Protein AF-0000000067716512 (afdb_homodimer)

Organism: Borreliella burgdorferi (strain ATCC 35210 / DSM 4680 / CIP 102532 / B31) (NCBI:txid224326)

Sequence (502 aa):
MDNKKPKIITIASIKGGVGKSMLSIIFSYILSEMNNKVLIVDLDPQNSLTSYFLQYIRNIELNNVYYLLKRDQNIAFNEYINSINNNMYIIPAHPILCKFEKGDIPYKELMLEHIFDKNLHYYNFDYVVIDTPPSLSSLLFNALNITHKVIIPIQAERWSVESLPILMNEIKEVEIIRKKNIDVLIIENQFIKNRNTYKDIESILQSEYKDLIKGRVHFYNSIKVFINELKEPNNKEIYYQEIKKILNNMFMDNKKPKIITIASIKGGVGKSMLSIIFSYILSEMNNKVLIVDLDPQNSLTSYFLQYIRNIELNNVYYLLKRDQNIAFNEYINSINNNMYIIPAHPILCKFEKGDIPYKELMLEHIFDKNLHYYNFDYVVIDTPPSLSSLLFNALNITHKVIIPIQAERWSVESLPILMNEIKEVEIIRKKNIDVLIIENQFIKNRNTYKDIESILQSEYKDLIKGRVHFYNSIKVFINELKEPNNKEIYYQEIKKILNNMF

pLDDT: mean 92.76, std 9.17, range [39.66, 98.88]

Solvent-accessible surface area (backbone atoms only — not comparable to full-atom values): 26875 Å² total; per-residue (Å²): 126,85,74,68,75,48,50,28,37,30,30,46,36,55,50,71,91,37,45,50,51,61,49,50,52,51,51,49,52,53,45,29,73,72,73,29,34,33,36,36,36,32,54,17,40,76,25,62,54,31,60,53,50,42,92,45,56,64,62,50,94,68,28,18,44,49,49,61,60,61,60,79,52,93,67,57,74,71,66,34,53,27,60,72,54,98,32,36,30,35,31,30,30,34,56,70,34,37,54,60,67,63,55,90,53,89,66,58,39,44,38,54,47,55,53,44,71,75,49,48,78,78,68,66,37,49,33,33,41,35,33,42,38,50,46,64,43,54,57,37,42,23,49,61,73,61,32,44,31,37,39,31,48,30,37,69,42,71,67,42,60,66,31,45,60,58,52,53,51,52,52,50,50,48,26,64,76,67,69,49,75,64,48,66,37,30,33,40,24,62,43,67,94,77,52,72,83,28,52,64,46,40,49,53,48,47,71,76,39,46,91,37,49,67,43,63,34,61,59,54,70,66,57,58,49,28,57,74,65,54,45,80,80,58,79,84,40,66,67,44,48,42,50,50,53,39,55,63,70,74,109,125,86,74,66,75,49,50,29,36,31,31,45,38,55,51,70,91,39,46,50,50,60,48,51,52,52,52,49,50,52,45,30,73,70,73,31,34,33,36,35,36,32,53,18,41,74,23,62,56,30,61,54,49,42,93,45,56,64,62,50,92,68,28,18,43,48,51,64,58,62,65,77,52,89,68,58,74,70,64,34,54,29,60,72,53,98,32,37,30,34,31,30,30,34,56,70,34,37,54,61,67,64,55,92,51,87,64,58,40,45,38,54,47,55,53,44,73,74,49,48,78,78,68,64,34,49,32,33,42,34,34,42,38,50,45,64,44,55,57,36,42,23,48,62,72,60,30,46,31,38,39,31,47,30,37,70,40,72,66,42,59,66,31,44,61,58,53,54,51,53,52,51,49,50,25,63,76,67,70,49,74,65,50,67,36,30,32,39,25,64,43,66,89,84,50,69,84,28,51,63,47,40,48,52,50,47,72,74,38,46,89,35,49,68,44,63,34,61,59,54,71,67,58,57,48,28,58,74,66,55,45,79,81,59,78,85,40,67,66,45,50,41,51,49,51,38,55,63,69,72,108

Structure (mmCIF, N/CA/C/O backbone):
data_AF-0000000067716512-model_v1
#
loop_
_entity.id
_entity.type
_entity.pdbx_description
1 polymer 'PF-32 protein'
#
loop_
_atom_site.group_PDB
_atom_site.id
_atom_site.type_symbol
_atom_site.label_atom_id
_atom_site.label_alt_id
_atom_site.label_comp_id
_atom_site.label_asym_id
_atom_site.label_entity_id
_atom_site.label_seq_id
_atom_site.pdbx_PDB_ins_code
_atom_site.Cartn_x
_atom_site.Cartn_y
_atom_site.Cartn_z
_atom_site.occupancy
_atom_site.B_iso_or_equiv
_atom_site.auth_seq_id
_atom_site.auth_comp_id
_atom_site.auth_asym_id
_atom_site.auth_atom_id
_atom_site.pdbx_PDB_model_num
ATOM 1 N N . MET A 1 1 ? 5.156 -42.156 -6.965 1 39.66 1 MET A N 1
ATOM 2 C CA . MET A 1 1 ? 5.383 -41.156 -8 1 39.66 1 MET A CA 1
ATOM 3 C C . MET A 1 1 ? 6.137 -39.969 -7.445 1 39.66 1 MET A C 1
ATOM 5 O O . MET A 1 1 ? 5.793 -39.438 -6.379 1 39.66 1 MET A O 1
ATOM 9 N N . ASP A 1 2 ? 7.336 -39.688 -7.582 1 47.72 2 ASP A N 1
ATOM 10 C CA . ASP A 1 2 ? 8.227 -38.688 -7.008 1 47.72 2 ASP A CA 1
ATOM 11 C C . ASP A 1 2 ? 7.586 -37.312 -7.023 1 47.72 2 ASP A C 1
ATOM 13 O O . ASP A 1 2 ? 7.383 -36.719 -8.086 1 47.72 2 ASP A O 1
ATOM 17 N N . ASN A 1 3 ? 6.613 -37.062 -6.152 1 58.12 3 ASN A N 1
ATOM 18 C CA . ASN A 1 3 ? 5.75 -35.906 -6.164 1 58.12 3 ASN A CA 1
ATOM 19 C C . ASN A 1 3 ? 6.559 -34.594 -6.297 1 58.12 3 ASN A C 1
ATOM 21 O O . ASN A 1 3 ? 7.367 -34.281 -5.43 1 58.12 3 ASN A O 1
ATOM 25 N N . LYS A 1 4 ? 6.805 -34.094 -7.652 1 71.56 4 LYS A N 1
ATOM 26 C CA . LYS A 1 4 ? 7.578 -32.906 -8.016 1 71.56 4 LYS A CA 1
ATOM 27 C C . LYS A 1 4 ? 7.09 -31.672 -7.262 1 71.56 4 LYS A C 1
ATOM 29 O O . LYS A 1 4 ? 5.887 -31.406 -7.215 1 71.56 4 LYS A O 1
ATOM 34 N N . LYS A 1 5 ? 7.961 -31.062 -6.395 1 89.69 5 LYS A N 1
ATOM 35 C CA . LYS A 1 5 ? 7.656 -29.812 -5.703 1 89.69 5 LYS A CA 1
ATOM 36 C C . LYS A 1 5 ? 7.727 -28.625 -6.664 1 89.69 5 LYS A C 1
ATOM 38 O O . LYS A 1 5 ? 8.68 -28.516 -7.438 1 89.69 5 LYS A O 1
ATOM 43 N N . PRO A 1 6 ? 6.734 -27.875 -6.668 1 96.44 6 PRO A N 1
ATOM 44 C CA . PRO A 1 6 ? 6.75 -26.734 -7.578 1 96.44 6 PRO A CA 1
ATOM 45 C C . PRO A 1 6 ? 7.867 -25.734 -7.262 1 96.44 6 PRO A C 1
ATOM 47 O O . PRO A 1 6 ? 8.312 -25.656 -6.113 1 96.44 6 PRO A O 1
ATOM 50 N N . LYS A 1 7 ? 8.406 -25.094 -8.258 1 96.81 7 LYS A N 1
ATOM 51 C CA . LYS A 1 7 ? 9.273 -23.938 -8.062 1 96.81 7 LYS A CA 1
ATOM 52 C C . LYS A 1 7 ? 8.469 -22.703 -7.664 1 96.81 7 LYS A C 1
ATOM 54 O O . LYS A 1 7 ? 7.547 -22.297 -8.375 1 96.81 7 LYS A O 1
ATOM 59 N N . ILE A 1 8 ? 8.812 -22.125 -6.559 1 98.31 8 ILE A N 1
ATOM 60 C CA . ILE A 1 8 ? 8.039 -21 -6.039 1 98.31 8 ILE A CA 1
ATOM 61 C C . ILE A 1 8 ? 8.797 -19.688 -6.281 1 98.31 8 ILE A C 1
ATOM 63 O O . ILE A 1 8 ? 9.945 -19.547 -5.859 1 98.31 8 ILE A O 1
ATOM 67 N N . ILE A 1 9 ? 8.148 -18.75 -6.969 1 98.5 9 ILE A N 1
ATOM 68 C CA . ILE A 1 9 ? 8.688 -17.438 -7.301 1 98.5 9 ILE A CA 1
ATOM 69 C C . ILE A 1 9 ? 7.848 -16.344 -6.633 1 98.5 9 ILE A C 1
ATOM 71 O O . ILE A 1 9 ? 6.625 -16.328 -6.781 1 98.5 9 ILE A O 1
ATOM 75 N N . THR A 1 10 ? 8.5 -15.5 -5.91 1 98.81 10 THR A N 1
ATOM 76 C CA . THR A 1 10 ? 7.816 -14.383 -5.277 1 98.81 10 THR A CA 1
ATOM 77 C C . THR A 1 10 ? 8.25 -13.062 -5.898 1 98.81 10 THR A C 1
ATOM 79 O O . THR A 1 10 ? 9.445 -12.828 -6.102 1 98.81 10 THR A O 1
ATOM 82 N N . ILE A 1 11 ? 7.262 -12.242 -6.285 1 98.75 11 ILE A N 1
ATOM 83 C CA . ILE A 1 11 ? 7.551 -10.875 -6.695 1 98.75 11 ILE A CA 1
ATOM 84 C C . ILE A 1 11 ? 7.359 -9.93 -5.508 1 98.75 11 ILE A C 1
ATOM 86 O O . ILE A 1 11 ? 6.258 -9.828 -4.961 1 98.75 11 ILE A O 1
ATOM 90 N N . ALA A 1 12 ? 8.414 -9.258 -5.141 1 98.31 12 ALA A N 1
ATOM 91 C CA . ALA A 1 12 ? 8.367 -8.461 -3.916 1 98.31 12 ALA A CA 1
ATOM 92 C C . ALA A 1 12 ? 9.016 -7.094 -4.125 1 98.31 12 ALA A C 1
ATOM 94 O O . ALA A 1 12 ? 9.977 -6.961 -4.883 1 98.31 12 ALA A O 1
ATOM 95 N N . SER A 1 13 ? 8.461 -6.102 -3.51 1 96.75 13 SER A N 1
ATOM 96 C CA . SER A 1 13 ? 9.008 -4.75 -3.453 1 96.75 13 SER A CA 1
ATOM 97 C C . SER A 1 13 ? 8.461 -3.986 -2.248 1 96.75 13 SER A C 1
ATOM 99 O O . SER A 1 13 ? 7.371 -4.285 -1.757 1 96.75 13 SER A O 1
ATOM 101 N N . ILE A 1 14 ? 9.234 -3.045 -1.793 1 94.38 14 ILE A N 1
ATOM 102 C CA . ILE A 1 14 ? 8.766 -2.193 -0.707 1 94.38 14 ILE A CA 1
ATOM 103 C C . ILE A 1 14 ? 8.055 -0.969 -1.283 1 94.38 14 ILE A C 1
ATOM 105 O O . ILE A 1 14 ? 7.219 -0.357 -0.616 1 94.38 14 ILE A O 1
ATOM 109 N N . LYS A 1 15 ? 8.367 -0.716 -2.457 1 94.06 15 LYS A N 1
ATOM 110 C CA . LYS A 1 15 ? 7.723 0.403 -3.135 1 94.06 15 LYS A CA 1
ATOM 111 C C . LYS A 1 15 ? 6.559 -0.075 -3.996 1 94.06 15 LYS A C 1
ATOM 113 O O . LYS A 1 15 ? 6.652 -1.108 -4.66 1 94.06 15 LYS A O 1
ATOM 118 N N . GLY A 1 16 ? 5.453 0.739 -3.965 1 93.31 16 GLY A N 1
ATOM 119 C CA . GLY A 1 16 ? 4.301 0.47 -4.812 1 93.31 16 GLY A CA 1
ATOM 120 C C . GLY A 1 16 ? 4.461 1.017 -6.219 1 93.31 16 GLY A C 1
ATOM 121 O O . GLY A 1 16 ? 5.293 1.893 -6.461 1 93.31 16 GLY A O 1
ATOM 122 N N . GLY A 1 17 ? 3.795 0.489 -7.145 1 92.88 17 GLY A N 1
ATOM 123 C CA . GLY A 1 17 ? 3.707 1.043 -8.484 1 92.88 17 GLY A CA 1
ATOM 124 C C . GLY A 1 17 ? 4.895 0.68 -9.359 1 92.88 17 GLY A C 1
ATOM 125 O O . GLY A 1 17 ? 5.035 1.195 -10.469 1 92.88 17 GLY A O 1
ATOM 126 N N . VAL A 1 18 ? 5.711 -0.28 -8.938 1 95.19 18 VAL A N 1
ATOM 127 C CA . VAL A 1 18 ? 6.949 -0.562 -9.656 1 95.19 18 VAL A CA 1
ATOM 128 C C . VAL A 1 18 ? 6.719 -1.697 -10.648 1 95.19 18 VAL A C 1
ATOM 130 O O . VAL A 1 18 ? 7.633 -2.082 -11.383 1 95.19 18 VAL A O 1
ATOM 133 N N . GLY A 1 19 ? 5.555 -2.336 -10.617 1 96.19 19 GLY A N 1
ATOM 134 C CA . GLY A 1 19 ? 5.219 -3.338 -11.617 1 96.19 19 GLY A CA 1
ATOM 135 C C . GLY A 1 19 ? 5.199 -4.75 -11.062 1 96.19 19 GLY A C 1
ATOM 136 O O . GLY A 1 19 ? 5.383 -5.715 -11.805 1 96.19 19 GLY A O 1
ATOM 137 N N . LYS A 1 20 ? 5.035 -4.918 -9.797 1 97.31 20 LYS A N 1
ATOM 138 C CA . LYS A 1 20 ? 4.984 -6.234 -9.164 1 97.31 20 LYS A CA 1
ATOM 139 C C . LYS A 1 20 ? 3.895 -7.098 -9.781 1 97.31 20 LYS A C 1
ATOM 141 O O . LYS A 1 20 ? 4.164 -8.203 -10.258 1 97.31 20 LYS A O 1
ATOM 146 N N . SER A 1 21 ? 2.652 -6.586 -9.781 1 97.88 21 SER A N 1
ATOM 147 C CA . SER A 1 21 ? 1.516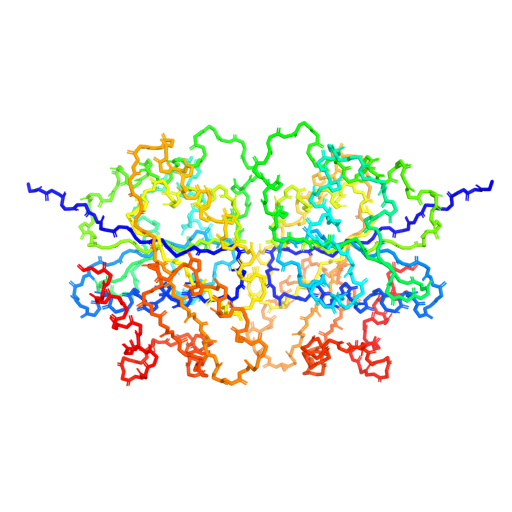 -7.363 -10.266 1 97.88 21 SER A CA 1
ATOM 148 C C . SER A 1 21 ? 1.609 -7.598 -11.773 1 97.88 21 SER A C 1
ATOM 150 O O . SER A 1 21 ? 1.293 -8.688 -12.258 1 97.88 21 SER A O 1
ATOM 152 N N . MET A 1 22 ? 2.076 -6.543 -12.484 1 97.25 22 MET A N 1
ATOM 153 C CA . MET A 1 22 ? 2.246 -6.676 -13.93 1 97.25 22 MET A CA 1
ATOM 154 C C . MET A 1 22 ? 3.234 -7.789 -14.258 1 97.25 22 MET A C 1
ATOM 156 O O . MET A 1 22 ? 2.967 -8.625 -15.117 1 97.25 22 MET A O 1
ATOM 160 N N . LEU A 1 23 ? 4.344 -7.816 -13.555 1 97.75 23 LEU A N 1
ATOM 161 C CA . LEU A 1 23 ? 5.34 -8.852 -13.781 1 97.75 23 LEU A CA 1
ATOM 162 C C . LEU A 1 23 ? 4.793 -10.227 -13.406 1 97.75 23 LEU A C 1
ATOM 164 O O . LEU A 1 23 ? 5.066 -11.219 -14.086 1 97.75 23 LEU A O 1
ATOM 168 N N . SER A 1 24 ? 4.031 -10.328 -12.305 1 98.44 24 SER A N 1
ATOM 169 C CA . SER A 1 24 ? 3.402 -11.578 -11.906 1 98.44 24 SER A CA 1
ATOM 170 C C . SER A 1 24 ? 2.506 -12.125 -13.016 1 98.44 24 SER A C 1
ATOM 172 O O . SER A 1 24 ? 2.531 -13.32 -13.312 1 98.44 24 SER A O 1
ATOM 174 N N . ILE A 1 25 ? 1.78 -11.242 -13.633 1 98.38 25 ILE A N 1
ATOM 175 C CA . ILE A 1 25 ? 0.862 -11.617 -14.703 1 98.38 25 ILE A CA 1
ATOM 176 C C . ILE A 1 25 ? 1.65 -12.156 -15.898 1 98.38 25 ILE A C 1
ATOM 178 O O . ILE A 1 25 ? 1.407 -13.273 -16.359 1 98.38 25 ILE A O 1
ATOM 182 N N . ILE A 1 26 ? 2.594 -11.391 -16.344 1 98.06 26 ILE A N 1
ATOM 183 C CA . ILE A 1 26 ? 3.297 -11.734 -17.562 1 98.06 26 ILE A CA 1
ATOM 184 C C . ILE A 1 26 ? 4.164 -12.969 -17.344 1 98.06 26 ILE A C 1
ATOM 186 O O . ILE A 1 26 ? 4.246 -13.852 -18.203 1 98.06 26 ILE A O 1
ATOM 190 N N . PHE A 1 27 ? 4.812 -13.102 -16.156 1 98 27 PHE A N 1
ATOM 191 C CA . PHE A 1 27 ? 5.562 -14.305 -15.82 1 98 27 PHE A CA 1
ATOM 192 C C . PHE A 1 27 ? 4.676 -15.539 -15.906 1 98 27 PHE A C 1
ATOM 194 O O . PHE A 1 27 ? 5.074 -16.562 -16.484 1 98 27 PHE A O 1
ATOM 201 N N . SER A 1 28 ? 3.486 -15.445 -15.359 1 98.44 28 SER A N 1
ATOM 202 C CA . SER A 1 28 ? 2.564 -16.578 -15.336 1 98.44 28 SER A CA 1
ATOM 203 C C . SER A 1 28 ? 2.154 -16.984 -16.75 1 98.44 28 SER A C 1
ATOM 205 O O . SER A 1 28 ? 2.109 -18.188 -17.062 1 98.44 28 SER A O 1
ATOM 207 N N . TYR A 1 29 ? 1.896 -16.031 -17.578 1 98.06 29 TYR A N 1
ATOM 208 C CA . TYR A 1 29 ? 1.534 -16.328 -18.969 1 98.06 29 TYR A CA 1
ATOM 209 C C . TYR A 1 29 ? 2.695 -16.984 -19.703 1 98.06 29 TYR A C 1
ATOM 211 O O . TYR A 1 29 ? 2.502 -17.969 -20.438 1 98.06 29 TYR A O 1
ATOM 219 N N . ILE A 1 30 ? 3.883 -16.469 -19.531 1 98.06 30 ILE A N 1
ATOM 220 C CA . ILE A 1 30 ? 5.059 -17.016 -20.203 1 98.06 30 ILE A CA 1
ATOM 221 C C . ILE A 1 30 ? 5.301 -18.453 -19.75 1 98.06 30 ILE A C 1
ATOM 223 O O . ILE A 1 30 ? 5.488 -19.344 -20.578 1 98.06 30 ILE A O 1
ATOM 227 N N . LEU A 1 31 ? 5.242 -18.688 -18.469 1 97.88 31 LEU A N 1
ATOM 228 C CA . LEU A 1 31 ? 5.449 -20.031 -17.938 1 97.88 31 LEU A CA 1
ATOM 229 C C . LEU A 1 31 ? 4.375 -21 -18.438 1 97.88 31 LEU A C 1
ATOM 231 O O . LEU A 1 31 ? 4.668 -22.141 -18.766 1 97.88 31 LEU A O 1
ATOM 235 N N . SER A 1 32 ? 3.162 -20.5 -18.453 1 97.69 32 SER A N 1
ATOM 236 C CA . SER A 1 32 ? 2.053 -21.312 -18.938 1 97.69 32 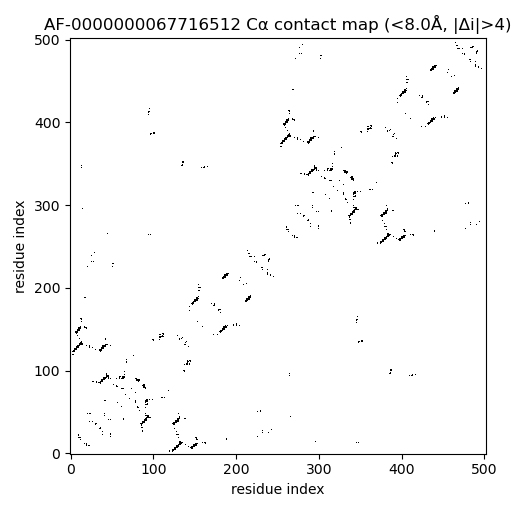SER A CA 1
ATOM 237 C C . SER A 1 32 ? 2.238 -21.656 -20.422 1 97.69 32 SER A C 1
ATOM 239 O O . SER A 1 32 ? 1.987 -22.797 -20.828 1 97.69 32 SER A O 1
ATOM 241 N N . GLU A 1 33 ? 2.66 -20.688 -21.172 1 95.75 33 GLU A N 1
ATOM 242 C CA . GLU A 1 33 ? 2.879 -20.906 -22.609 1 95.75 33 GLU A CA 1
ATOM 243 C C . GLU A 1 33 ? 3.996 -21.906 -22.844 1 95.75 33 GLU A C 1
ATOM 245 O O . GLU A 1 33 ? 4.031 -22.562 -23.891 1 95.75 33 GLU A O 1
ATOM 250 N N . MET A 1 34 ? 4.879 -22.016 -21.938 1 95.81 34 MET A N 1
ATOM 251 C CA . MET A 1 34 ? 5.953 -23 -22.016 1 95.81 34 MET A CA 1
ATOM 252 C C . MET A 1 34 ? 5.465 -24.375 -21.547 1 95.81 34 MET A C 1
ATOM 254 O O . MET A 1 34 ? 6.27 -25.234 -21.203 1 95.81 34 MET A O 1
ATOM 258 N N . ASN A 1 35 ? 4.148 -24.594 -21.312 1 96.62 35 ASN A N 1
ATOM 259 C CA . ASN A 1 35 ? 3.447 -25.828 -21 1 96.62 35 ASN A CA 1
ATOM 260 C C . ASN A 1 35 ? 3.672 -26.234 -19.547 1 96.62 35 ASN A C 1
ATOM 262 O O . ASN A 1 35 ? 3.775 -27.422 -19.234 1 96.62 35 ASN A O 1
ATOM 266 N N . ASN A 1 36 ? 3.883 -25.25 -18.719 1 97.56 36 ASN A N 1
ATOM 267 C CA . ASN A 1 36 ? 3.936 -25.484 -17.281 1 97.56 36 ASN A CA 1
ATOM 268 C C . ASN A 1 36 ? 2.59 -25.219 -16.609 1 97.56 36 ASN A C 1
ATOM 270 O O . ASN A 1 36 ? 1.864 -24.312 -17.016 1 97.56 36 ASN A O 1
ATOM 274 N N . LYS A 1 37 ? 2.258 -26.062 -15.672 1 98.31 37 LYS A N 1
ATOM 275 C CA . LYS A 1 37 ? 1.092 -25.797 -14.836 1 98.31 37 LYS A CA 1
ATOM 276 C C . LYS A 1 37 ? 1.424 -24.797 -13.734 1 98.31 37 LYS A C 1
ATOM 278 O O . LYS A 1 37 ? 2.309 -25.047 -12.906 1 98.31 37 LYS A O 1
ATOM 283 N N . VAL A 1 38 ? 0.721 -23.625 -13.742 1 98.69 38 VAL A N 1
ATOM 284 C CA . VAL A 1 38 ? 1.126 -22.5 -12.914 1 98.69 38 VAL A CA 1
ATOM 285 C C . VAL A 1 38 ? 0.008 -22.141 -11.938 1 98.69 38 VAL A C 1
ATOM 287 O O . VAL A 1 38 ? -1.155 -22.031 -12.328 1 98.69 38 VAL A O 1
ATOM 290 N N . LEU A 1 39 ? 0.343 -22 -10.648 1 98.81 39 LEU A N 1
ATOM 291 C CA . LEU A 1 39 ? -0.552 -21.438 -9.641 1 98.81 39 LEU A CA 1
ATOM 292 C C . LEU A 1 39 ? -0.141 -20.016 -9.281 1 98.81 39 LEU A C 1
ATOM 294 O O . LEU A 1 39 ? 1.013 -19.766 -8.914 1 98.81 39 LEU A O 1
ATOM 298 N N . ILE A 1 40 ? -1.019 -19.125 -9.484 1 98.81 40 ILE A N 1
ATOM 299 C CA . ILE A 1 40 ? -0.821 -17.734 -9.078 1 98.81 40 ILE A CA 1
ATOM 300 C C . ILE A 1 40 ? -1.458 -17.5 -7.707 1 98.81 40 ILE A C 1
ATOM 302 O O . ILE A 1 40 ? -2.592 -17.922 -7.465 1 98.81 40 ILE A O 1
ATOM 306 N N . VAL A 1 41 ? -0.74 -16.859 -6.797 1 98.88 41 VAL A N 1
ATOM 307 C CA . VAL A 1 41 ? -1.264 -16.531 -5.473 1 98.88 41 VAL A CA 1
ATOM 308 C C . VAL A 1 41 ? -1.193 -15.023 -5.246 1 98.88 41 VAL A C 1
ATOM 310 O O . VAL A 1 41 ? -0.113 -14.438 -5.297 1 98.88 41 VAL A O 1
ATOM 313 N N . ASP A 1 42 ? -2.312 -14.422 -5.047 1 98.81 42 ASP A N 1
ATOM 314 C CA . ASP A 1 42 ? -2.389 -13 -4.711 1 98.81 42 ASP A CA 1
ATOM 315 C C . ASP A 1 42 ? -2.4 -12.797 -3.197 1 98.81 42 ASP A C 1
ATOM 317 O O . ASP A 1 42 ? -3.391 -13.102 -2.531 1 98.81 42 ASP A O 1
ATOM 321 N N . LEU A 1 43 ? -1.319 -12.227 -2.676 1 98.5 43 LEU A N 1
ATOM 322 C CA . LEU A 1 43 ? -1.217 -11.984 -1.24 1 98.5 43 LEU A CA 1
ATOM 323 C C . LEU A 1 43 ? -1.308 -10.5 -0.926 1 98.5 43 LEU A C 1
ATOM 325 O O . LEU A 1 43 ? -0.95 -10.07 0.174 1 98.5 43 LEU A O 1
ATOM 329 N N . ASP A 1 44 ? -1.662 -9.711 -1.873 1 97.88 44 ASP A N 1
ATOM 330 C CA . ASP A 1 44 ? -1.771 -8.266 -1.689 1 97.88 44 ASP A CA 1
ATOM 331 C C . ASP A 1 44 ? -3.215 -7.855 -1.417 1 97.88 44 ASP A C 1
ATOM 333 O O . ASP A 1 44 ? -4.086 -8.016 -2.277 1 97.88 44 ASP A O 1
ATOM 337 N N . PRO A 1 45 ? -3.432 -7.156 -0.304 1 97.06 45 PRO A N 1
ATOM 338 C CA . PRO A 1 45 ? -4.789 -6.699 0.006 1 97.06 45 PRO A CA 1
ATOM 339 C C . PRO A 1 45 ? -5.336 -5.723 -1.034 1 97.06 45 PRO A C 1
ATOM 341 O O . PRO A 1 45 ? -6.551 -5.527 -1.124 1 97.06 45 PRO A O 1
ATOM 344 N N . GLN A 1 46 ? -4.492 -5.082 -1.833 1 95.62 46 GLN A N 1
ATOM 345 C CA . GLN A 1 46 ? -4.941 -4.215 -2.916 1 95.62 46 GLN A CA 1
ATOM 346 C C . GLN A 1 46 ? -5.535 -5.027 -4.062 1 95.62 46 GLN A C 1
ATOM 348 O O . GLN A 1 46 ? -6.281 -4.492 -4.887 1 95.62 46 GLN A O 1
ATOM 353 N N . ASN A 1 47 ? -5.184 -6.312 -4.18 1 97.06 47 ASN A N 1
ATOM 354 C CA . ASN A 1 47 ? -5.754 -7.344 -5.043 1 97.06 47 ASN A CA 1
ATOM 355 C C . ASN A 1 47 ? -5.723 -6.93 -6.512 1 97.06 47 ASN A C 1
ATOM 357 O O . ASN A 1 47 ? -6.695 -7.129 -7.238 1 97.06 47 ASN A O 1
ATOM 361 N N . SER A 1 48 ? -4.668 -6.285 -6.941 1 96.25 48 SER A N 1
ATOM 362 C CA . SER A 1 48 ? -4.531 -5.883 -8.336 1 96.25 48 SER A CA 1
ATOM 363 C C . SER A 1 48 ? -4.508 -7.094 -9.266 1 96.25 48 SER A C 1
ATOM 365 O O . SER A 1 48 ? -5.145 -7.086 -10.32 1 96.25 48 SER A O 1
ATOM 367 N N . LEU A 1 49 ? -3.758 -8.078 -8.844 1 97.75 49 LEU A N 1
ATOM 368 C CA . LEU A 1 49 ? -3.684 -9.305 -9.633 1 97.75 49 LEU A CA 1
ATOM 369 C C . LEU A 1 49 ? -5.051 -9.969 -9.727 1 97.75 49 LEU A C 1
ATOM 371 O O . LEU A 1 49 ? -5.469 -10.383 -10.812 1 97.75 49 LEU A O 1
ATOM 375 N N . THR A 1 50 ? -5.719 -10.117 -8.586 1 98.25 50 THR A N 1
ATOM 376 C CA . THR A 1 50 ? -7.059 -10.68 -8.523 1 98.25 50 THR A CA 1
ATOM 377 C C . THR A 1 50 ? -8.023 -9.898 -9.406 1 98.25 50 THR A C 1
ATOM 379 O O . THR A 1 50 ? -8.828 -10.484 -10.133 1 98.25 50 THR A O 1
ATOM 382 N N . SER A 1 51 ? -7.934 -8.578 -9.367 1 96.81 51 SER A N 1
ATOM 383 C CA . SER A 1 51 ? -8.797 -7.727 -10.18 1 96.81 51 SER A CA 1
ATOM 384 C C . SER A 1 51 ? -8.602 -8.008 -11.672 1 96.81 51 SER A C 1
ATOM 386 O O . SER A 1 51 ? -9.562 -8.008 -12.438 1 96.81 51 SER A O 1
ATOM 388 N N . TYR A 1 52 ? -7.398 -8.234 -12.023 1 97.75 52 TYR A N 1
ATOM 389 C CA . TYR A 1 52 ? -7.074 -8.508 -13.422 1 97.75 52 TYR A CA 1
ATOM 390 C C . TYR A 1 52 ? -7.738 -9.797 -13.891 1 97.75 52 TYR A C 1
ATOM 392 O O . TYR A 1 52 ? -8.211 -9.883 -15.023 1 97.75 52 TYR A O 1
ATOM 400 N N . PHE A 1 53 ? -7.828 -10.828 -13.062 1 98.19 53 PHE A N 1
ATOM 401 C CA . PHE A 1 53 ? -8.344 -12.141 -13.43 1 98.19 53 PHE A CA 1
ATOM 402 C C . PHE A 1 53 ? -9.758 -12.336 -12.898 1 98.19 53 PHE A C 1
ATOM 404 O O . PHE A 1 53 ? -10.227 -13.469 -12.758 1 98.19 53 PHE A O 1
ATOM 411 N N . LEU A 1 54 ? -10.422 -11.273 -12.602 1 97.06 54 LEU A N 1
ATOM 412 C CA . LEU A 1 54 ? -11.68 -11.328 -11.859 1 97.06 54 LEU A CA 1
ATOM 413 C C . LEU A 1 54 ? -12.703 -12.18 -12.594 1 97.06 54 LEU A C 1
ATOM 415 O O . LEU A 1 54 ? -13.492 -12.891 -11.969 1 97.06 54 LEU A O 1
ATOM 419 N N . GLN A 1 55 ? -12.727 -12.211 -13.891 1 96.5 55 GLN A N 1
ATOM 420 C CA . GLN A 1 55 ? -13.727 -12.914 -14.695 1 96.5 55 GLN A CA 1
ATOM 421 C C . GLN A 1 55 ? -13.656 -14.422 -14.469 1 96.5 55 GLN A C 1
ATOM 423 O O . GLN A 1 55 ? -14.617 -15.133 -14.734 1 96.5 55 GLN A O 1
ATOM 428 N N . TYR A 1 56 ? -12.562 -14.93 -13.922 1 97.62 56 TYR A N 1
ATOM 429 C CA . TYR A 1 56 ? -12.359 -16.359 -13.75 1 97.62 56 TYR A CA 1
ATOM 430 C C . TYR A 1 56 ? -12.594 -16.781 -12.305 1 97.62 56 TYR A C 1
ATOM 432 O O . TYR A 1 56 ? -12.484 -17.969 -11.969 1 97.62 56 TYR A O 1
ATOM 440 N N . ILE A 1 57 ? -12.844 -15.859 -11.445 1 97.5 57 ILE A N 1
ATOM 441 C CA . ILE A 1 57 ? -12.898 -16.109 -10.008 1 97.5 57 ILE A CA 1
ATOM 442 C C . ILE A 1 57 ? -14.352 -16.172 -9.547 1 97.5 57 ILE A C 1
ATOM 444 O O . ILE A 1 57 ? -15.148 -15.289 -9.867 1 97.5 57 ILE A O 1
ATOM 448 N N . ARG A 1 58 ? -14.609 -17.297 -8.805 1 94.88 58 ARG A N 1
ATOM 449 C CA . ARG A 1 58 ? -15.953 -17.484 -8.266 1 94.88 58 ARG A CA 1
ATOM 450 C C . ARG A 1 58 ? -15.953 -17.406 -6.742 1 94.88 58 ARG A C 1
ATOM 452 O O . ARG A 1 58 ? -14.984 -17.828 -6.102 1 94.88 58 ARG A O 1
ATOM 459 N N . ASN A 1 59 ? -16.984 -16.828 -6.18 1 94.38 59 ASN A N 1
ATOM 460 C CA . ASN A 1 59 ? -17.219 -16.781 -4.742 1 94.38 59 ASN A CA 1
ATOM 461 C C . ASN A 1 59 ? -16.047 -16.172 -3.992 1 94.38 59 ASN A C 1
ATOM 463 O O . ASN A 1 59 ? -15.586 -16.719 -2.992 1 94.38 59 ASN A O 1
ATOM 467 N N . ILE A 1 60 ? -15.609 -15.047 -4.543 1 94.75 60 ILE A N 1
ATOM 468 C CA . ILE A 1 60 ? -14.383 -14.438 -4.047 1 94.75 60 ILE A CA 1
ATOM 469 C C . ILE A 1 60 ? -14.578 -13.961 -2.613 1 94.75 60 ILE A C 1
ATOM 471 O O . ILE A 1 60 ? -13.625 -13.852 -1.846 1 94.75 60 ILE A O 1
ATOM 475 N N . GLU A 1 61 ? -15.789 -13.672 -2.201 1 91.25 61 GLU A N 1
ATOM 476 C CA . GLU A 1 61 ? -16.094 -13.195 -0.853 1 91.25 61 GLU A CA 1
ATOM 477 C C . GLU A 1 61 ? -15.781 -14.266 0.19 1 91.25 61 GLU A C 1
ATOM 479 O O . GLU A 1 61 ? -15.438 -13.953 1.329 1 91.25 61 GLU A O 1
ATOM 484 N N . LEU A 1 62 ? -15.844 -15.539 -0.271 1 89.38 62 LEU A N 1
ATOM 485 C CA . LEU A 1 62 ? -15.648 -16.656 0.657 1 89.38 62 LEU A CA 1
ATOM 486 C C . LEU A 1 62 ? -14.344 -17.391 0.347 1 89.38 62 LEU A C 1
ATOM 488 O O . LEU A 1 62 ? -13.695 -17.922 1.253 1 89.38 62 LEU A O 1
ATOM 492 N N . ASN A 1 63 ? -14.078 -17.438 -0.939 1 92.75 63 ASN A N 1
ATOM 493 C CA . ASN A 1 63 ? -12.945 -18.234 -1.398 1 92.75 63 ASN A CA 1
ATOM 494 C C . ASN A 1 63 ? -11.758 -17.344 -1.77 1 92.75 63 ASN A C 1
ATOM 496 O O . ASN A 1 63 ? -11.445 -17.172 -2.951 1 92.75 63 ASN A O 1
ATOM 500 N N . ASN A 1 64 ? -11.117 -16.734 -0.735 1 95.81 64 ASN A N 1
ATOM 501 C CA . ASN A 1 64 ? -9.945 -15.891 -0.92 1 95.81 64 ASN A CA 1
ATOM 502 C C . ASN A 1 64 ? -8.828 -16.25 0.062 1 95.81 64 ASN A C 1
ATOM 504 O O . ASN A 1 64 ? -9.039 -17.062 0.97 1 95.81 64 ASN A O 1
ATOM 508 N N . VAL A 1 65 ? -7.738 -15.727 -0.114 1 96.38 65 VAL A N 1
ATOM 509 C CA . VAL A 1 65 ? -6.539 -16.156 0.598 1 96.38 65 VAL A CA 1
ATOM 510 C C . VAL A 1 65 ? -6.672 -15.82 2.082 1 96.38 65 VAL A C 1
ATOM 512 O O . VAL A 1 65 ? -6.109 -16.516 2.934 1 96.38 65 VAL A O 1
ATOM 515 N N . TYR A 1 66 ? -7.473 -14.758 2.479 1 95.75 66 TYR A N 1
ATOM 516 C CA . TYR A 1 66 ? -7.664 -14.422 3.885 1 95.75 66 TYR A CA 1
ATOM 517 C C . TYR A 1 66 ? -8.258 -15.602 4.652 1 95.75 66 TYR A C 1
ATOM 519 O O . TYR A 1 66 ? -7.73 -16 5.691 1 95.75 66 TYR A O 1
ATOM 527 N N . TYR A 1 67 ? -9.273 -16.141 4.137 1 93.94 67 TYR A N 1
ATOM 528 C CA . TYR A 1 67 ? -9.953 -17.234 4.805 1 93.94 67 TYR A CA 1
ATOM 529 C C . TYR A 1 67 ? -9.141 -18.531 4.688 1 93.94 67 TYR A C 1
ATOM 531 O O . TYR A 1 67 ? -9.195 -19.391 5.574 1 93.94 67 TYR A O 1
ATOM 539 N N . LEU A 1 68 ? -8.391 -18.656 3.602 1 94.69 68 LEU A N 1
ATOM 540 C CA . LEU A 1 68 ? -7.484 -19.797 3.471 1 94.69 68 LEU A CA 1
ATOM 541 C C . LEU A 1 68 ? -6.461 -19.812 4.602 1 94.69 68 LEU A C 1
ATOM 543 O O . LEU A 1 68 ? -6.211 -20.859 5.207 1 94.69 68 LEU A O 1
ATOM 547 N N . LEU A 1 69 ? -5.922 -18.609 4.914 1 94 69 LEU A N 1
ATOM 548 C CA . LEU A 1 69 ? -4.875 -18.5 5.922 1 94 69 LEU A CA 1
ATOM 549 C C . LEU A 1 69 ? -5.449 -18.625 7.328 1 94 69 LEU A C 1
ATOM 551 O O . LEU A 1 69 ? -4.734 -18.984 8.266 1 94 69 LEU A O 1
ATOM 555 N N . LYS A 1 70 ? -6.637 -18.25 7.562 1 86.25 70 LYS A N 1
ATOM 556 C CA . LYS A 1 70 ? -7.25 -18.312 8.883 1 86.25 70 LYS A CA 1
ATOM 557 C C . LYS A 1 70 ? -7.621 -19.75 9.242 1 86.25 70 LYS A C 1
ATOM 559 O O . LYS A 1 70 ? -7.75 -20.094 10.414 1 86.25 70 LYS A O 1
ATOM 564 N N . ARG A 1 71 ? -7.492 -20.766 8.43 1 68.25 71 ARG A N 1
ATOM 565 C CA . ARG A 1 71 ? -7.656 -22.203 8.656 1 68.25 71 ARG A CA 1
ATOM 566 C C . ARG A 1 71 ? -9.047 -22.516 9.203 1 68.25 71 ARG A C 1
ATOM 568 O O . ARG A 1 71 ? -9.43 -23.688 9.305 1 68.25 71 ARG A O 1
ATOM 575 N N . ASP A 1 72 ? -9.695 -21.531 9.75 1 60.06 72 ASP A N 1
ATOM 576 C CA . ASP A 1 72 ? -10.883 -21.828 10.539 1 60.06 72 ASP A CA 1
ATOM 577 C C . ASP A 1 72 ? -12.023 -22.328 9.648 1 60.06 72 ASP A C 1
ATOM 579 O O . ASP A 1 72 ? -13.078 -22.734 10.148 1 60.06 72 ASP A O 1
ATOM 583 N N . GLN A 1 73 ? -11.633 -22.266 8.359 1 62.06 73 GLN A N 1
ATOM 584 C CA . GLN A 1 73 ? -12.867 -22.531 7.625 1 62.06 73 GLN A CA 1
ATOM 585 C C . GLN A 1 73 ? -12.844 -23.938 7.012 1 62.06 73 GLN A C 1
ATOM 587 O O . GLN A 1 73 ? -11.781 -24.516 6.789 1 62.06 73 GLN A O 1
ATOM 592 N N . ASN A 1 74 ? -13.906 -24.641 7.094 1 66.19 74 ASN A N 1
ATOM 593 C CA . ASN A 1 74 ? -14.25 -25.953 6.566 1 66.19 74 ASN A CA 1
ATOM 594 C C . ASN A 1 74 ? -14.195 -25.984 5.043 1 66.19 74 ASN A C 1
ATOM 596 O O . ASN A 1 74 ? -14.758 -26.875 4.41 1 66.19 74 ASN A O 1
ATOM 600 N N . ILE A 1 75 ? -13.57 -24.953 4.512 1 79.81 75 ILE A N 1
ATOM 601 C CA . ILE A 1 75 ? -13.516 -24.922 3.055 1 79.81 75 ILE A CA 1
ATOM 602 C C . ILE A 1 75 ? -12.32 -25.734 2.572 1 79.81 75 ILE A C 1
ATOM 604 O O . ILE A 1 75 ? -11.203 -25.562 3.057 1 79.81 75 ILE A O 1
ATOM 608 N N . ALA A 1 76 ? -12.641 -26.641 1.706 1 90.19 76 ALA A N 1
ATOM 609 C CA . ALA A 1 76 ? -11.586 -27.469 1.139 1 90.19 76 ALA A CA 1
ATOM 610 C C . ALA A 1 76 ? -10.609 -26.625 0.314 1 90.19 76 ALA A C 1
ATOM 612 O O . ALA A 1 76 ? -11.008 -25.656 -0.333 1 90.19 76 ALA A O 1
ATOM 613 N N . PHE A 1 77 ? -9.383 -26.953 0.309 1 93.25 77 PHE A N 1
ATOM 614 C CA . PHE A 1 77 ? -8.312 -26.219 -0.356 1 93.25 77 PHE A CA 1
ATOM 615 C C . PHE A 1 77 ? -8.641 -26 -1.827 1 93.25 77 PHE A C 1
ATOM 617 O O . PHE A 1 77 ? -8.383 -24.922 -2.369 1 93.25 77 PHE A O 1
ATOM 624 N N . ASN A 1 78 ? -9.297 -27.016 -2.441 1 93.94 78 ASN A N 1
ATOM 625 C CA . ASN A 1 78 ? -9.609 -26.953 -3.867 1 93.94 78 ASN A CA 1
ATOM 626 C C . ASN A 1 78 ? -10.594 -25.828 -4.176 1 93.94 78 ASN A C 1
ATOM 628 O O . ASN A 1 78 ? -10.617 -25.312 -5.293 1 93.94 78 ASN A O 1
ATOM 632 N N . GLU A 1 79 ? -11.383 -25.422 -3.197 1 94.06 79 GLU A N 1
ATOM 633 C CA . GLU A 1 79 ? -12.391 -24.375 -3.391 1 94.06 79 GLU A CA 1
ATOM 634 C C . GLU A 1 79 ? -11.742 -23 -3.527 1 94.06 79 GLU A C 1
ATOM 636 O O . GLU A 1 79 ? -12.367 -22.062 -4.031 1 94.06 79 GLU A O 1
ATOM 641 N N . TYR A 1 80 ? -10.523 -22.922 -3.094 1 96 80 TYR A N 1
ATOM 642 C CA . TYR A 1 80 ? -9.828 -21.656 -3.164 1 96 80 TYR A CA 1
ATOM 643 C C . TYR A 1 80 ? -9.133 -21.484 -4.512 1 96 80 TYR A C 1
ATOM 645 O O . TYR A 1 80 ? -8.688 -20.375 -4.852 1 96 80 TYR A O 1
ATOM 653 N N . ILE A 1 81 ? -9.016 -22.531 -5.289 1 97.44 81 ILE A N 1
ATOM 654 C CA . ILE A 1 81 ? -8.297 -22.5 -6.555 1 97.44 81 ILE A CA 1
ATOM 655 C C . ILE A 1 81 ? -9.273 -22.266 -7.703 1 97.44 81 ILE A C 1
ATOM 657 O O . ILE A 1 81 ? -10.258 -22.984 -7.852 1 97.44 81 ILE A O 1
ATOM 661 N N . ASN A 1 82 ? -9.039 -21.188 -8.469 1 98.38 82 ASN A N 1
ATOM 662 C CA . ASN A 1 82 ? -9.82 -20.906 -9.664 1 98.38 82 ASN A CA 1
ATOM 663 C C . ASN A 1 82 ? -9.008 -21.125 -10.938 1 98.38 82 ASN A C 1
ATOM 665 O O . ASN A 1 82 ? -7.848 -20.734 -11.016 1 98.38 82 ASN A O 1
ATOM 669 N N . SER A 1 83 ? -9.578 -21.766 -11.906 1 98.25 83 SER A N 1
ATOM 670 C CA . SER A 1 83 ? -8.898 -22 -13.172 1 98.25 83 SER A CA 1
ATOM 671 C C . SER A 1 83 ? -9.016 -20.797 -14.102 1 98.25 83 SER A C 1
ATOM 673 O O . SER A 1 83 ? -10.117 -20.266 -14.305 1 98.25 83 SER A O 1
ATOM 675 N N . ILE A 1 84 ? -7.945 -20.297 -14.617 1 98 84 ILE A N 1
ATOM 676 C CA . ILE A 1 84 ? -7.922 -19.219 -15.602 1 98 84 ILE A CA 1
ATOM 677 C C . ILE A 1 84 ? -7.945 -19.797 -17.016 1 98 84 ILE A C 1
ATOM 679 O O . ILE A 1 84 ? -8.688 -19.328 -17.875 1 98 84 ILE A O 1
ATOM 683 N N . ASN A 1 85 ? -7.145 -20.75 -17.234 1 96.5 85 ASN A N 1
ATOM 684 C CA . ASN A 1 85 ? -7.098 -21.578 -18.438 1 96.5 85 ASN A CA 1
ATOM 685 C C . ASN A 1 85 ? -6.57 -22.984 -18.141 1 96.5 85 ASN A C 1
ATOM 687 O O . ASN A 1 85 ? -6.629 -23.438 -17 1 96.5 85 ASN A O 1
ATOM 691 N N . ASN A 1 86 ? -6.105 -23.719 -19.109 1 95.94 86 ASN A N 1
ATOM 692 C CA . ASN A 1 86 ? -5.734 -25.125 -18.922 1 95.94 86 ASN A CA 1
ATOM 693 C C . ASN A 1 86 ? -4.508 -25.266 -18.031 1 95.94 86 ASN A C 1
ATOM 695 O O . ASN A 1 86 ? -4.344 -26.281 -17.344 1 95.94 86 ASN A O 1
ATOM 699 N N . ASN A 1 87 ? -3.711 -24.203 -18.016 1 97.5 87 ASN A N 1
ATOM 700 C CA . ASN A 1 87 ? -2.432 -24.344 -17.328 1 97.5 87 ASN A CA 1
ATOM 701 C C . ASN A 1 87 ? -2.266 -23.297 -16.234 1 97.5 87 ASN A C 1
ATOM 703 O O . ASN A 1 87 ? -1.245 -23.266 -15.547 1 97.5 87 ASN A O 1
ATOM 707 N N . MET A 1 88 ? -3.227 -22.391 -16.047 1 98.44 88 MET A N 1
ATOM 708 C CA . MET A 1 88 ? -3.082 -21.312 -15.078 1 98.44 88 MET A CA 1
ATOM 709 C C . MET A 1 88 ? -4.23 -21.328 -14.078 1 98.44 88 MET A C 1
ATOM 711 O O . MET A 1 88 ? -5.398 -21.422 -14.461 1 98.44 88 MET A O 1
ATOM 715 N N . TYR A 1 89 ? -3.848 -21.219 -12.844 1 98.75 89 TYR A N 1
ATOM 716 C CA . TYR A 1 89 ? -4.789 -21.188 -11.734 1 98.75 89 TYR A CA 1
ATOM 717 C C . TYR A 1 89 ? -4.469 -20.031 -10.781 1 98.75 89 TYR A C 1
ATOM 719 O O . TYR A 1 89 ? -3.34 -19.547 -10.75 1 98.75 89 TYR A O 1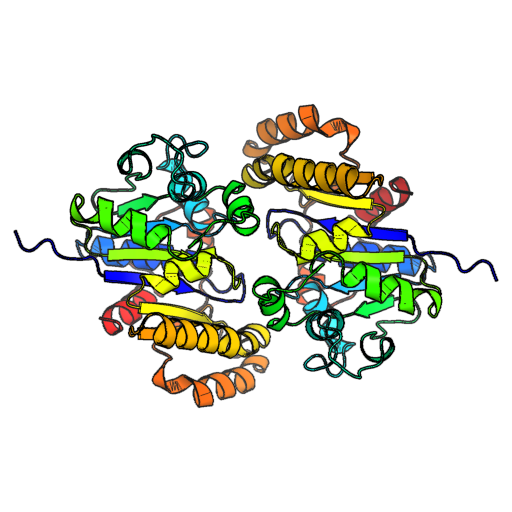
ATOM 727 N N . ILE A 1 90 ? -5.516 -19.625 -10.016 1 98.81 90 ILE A N 1
ATOM 728 C CA . ILE A 1 90 ? -5.262 -18.5 -9.125 1 98.81 90 ILE A CA 1
ATOM 729 C C . ILE A 1 90 ? -5.961 -18.719 -7.789 1 98.81 90 ILE A C 1
ATOM 731 O O . ILE A 1 90 ? -7.082 -19.234 -7.746 1 98.81 90 ILE A O 1
ATOM 735 N N . ILE A 1 91 ? -5.293 -18.469 -6.723 1 98.38 91 ILE A N 1
ATOM 736 C CA . ILE A 1 91 ? -5.875 -18.219 -5.41 1 98.38 91 ILE A CA 1
ATOM 737 C C . ILE A 1 91 ? -5.984 -16.703 -5.188 1 98.38 91 ILE A C 1
ATOM 739 O O . ILE A 1 91 ? -4.973 -16.031 -5.008 1 98.38 91 ILE A O 1
ATOM 743 N N . PRO A 1 92 ? -7.176 -16.172 -5.188 1 98.56 92 PRO A N 1
ATOM 744 C CA . PRO A 1 92 ? -7.375 -14.719 -5.219 1 98.56 92 PRO A CA 1
ATOM 745 C C . PRO A 1 92 ? -7.305 -14.086 -3.834 1 98.56 92 PRO A C 1
ATOM 747 O O . PRO A 1 92 ? -7.457 -14.773 -2.824 1 98.56 92 PRO A O 1
ATOM 750 N N . ALA A 1 93 ? -7.02 -12.812 -3.832 1 98 93 ALA A N 1
ATOM 751 C CA . ALA A 1 93 ? -7.09 -11.984 -2.631 1 98 93 ALA A CA 1
ATOM 752 C C . ALA A 1 93 ? -8.406 -11.219 -2.568 1 98 93 ALA A C 1
ATOM 754 O O . ALA A 1 93 ? -9.211 -11.281 -3.502 1 98 93 ALA A O 1
ATOM 755 N N . HIS A 1 94 ? -8.664 -10.656 -1.507 1 96.62 94 HIS A N 1
ATOM 756 C CA . HIS A 1 94 ? -9.773 -9.766 -1.196 1 96.62 94 HIS A CA 1
ATOM 757 C C . HIS A 1 94 ? -9.352 -8.664 -0.23 1 96.62 94 HIS A C 1
ATOM 759 O O . HIS A 1 94 ? -8.422 -8.859 0.562 1 96.62 94 HIS A O 1
ATOM 765 N N . PRO A 1 95 ? -10.008 -7.531 -0.337 1 96 95 PRO A N 1
ATOM 766 C CA . PRO A 1 95 ? -9.617 -6.457 0.578 1 96 95 PRO A CA 1
ATOM 767 C C . PRO A 1 95 ? -9.641 -6.891 2.041 1 96 95 PRO A C 1
ATOM 769 O O . PRO A 1 95 ? -8.906 -6.332 2.863 1 96 95 PRO A O 1
ATOM 772 N N . ILE A 1 96 ? -10.375 -7.852 2.391 1 95.44 96 ILE A N 1
ATOM 773 C CA . ILE A 1 96 ? -10.469 -8.336 3.766 1 95.44 96 ILE A CA 1
ATOM 774 C C . ILE A 1 96 ? -9.109 -8.844 4.23 1 95.44 96 ILE A C 1
ATOM 776 O O . ILE A 1 96 ? -8.867 -8.984 5.434 1 95.44 96 ILE A O 1
ATOM 780 N N . LEU A 1 97 ? -8.266 -9.125 3.281 1 96.44 97 LEU A N 1
ATOM 781 C CA . LEU A 1 97 ? -6.938 -9.641 3.572 1 96.44 97 LEU A CA 1
ATOM 782 C C . LEU A 1 97 ? -6.156 -8.672 4.453 1 96.44 97 LEU A C 1
ATOM 784 O O . LEU A 1 97 ? -5.23 -9.086 5.16 1 96.44 97 LEU A O 1
ATOM 788 N N . CYS A 1 98 ? -6.504 -7.391 4.465 1 95.31 98 CYS A N 1
ATOM 789 C CA . CYS A 1 98 ? -5.832 -6.402 5.301 1 95.31 98 CYS A CA 1
ATOM 790 C C . CYS A 1 98 ? -5.992 -6.738 6.777 1 95.31 98 CYS A C 1
ATOM 792 O O . CYS A 1 98 ? -5.172 -6.336 7.602 1 95.31 98 CYS A O 1
ATOM 794 N N . LYS A 1 99 ? -7.012 -7.504 7.141 1 94.19 99 LYS A N 1
ATOM 795 C CA . LYS A 1 99 ? -7.266 -7.871 8.531 1 94.19 99 LYS A CA 1
ATOM 796 C C . LYS A 1 99 ? -6.246 -8.891 9.031 1 94.19 99 LYS A C 1
ATOM 798 O O . LYS A 1 99 ? -6.082 -9.07 10.234 1 94.19 99 LYS A O 1
ATOM 803 N N . PHE A 1 100 ? -5.633 -9.555 8.117 1 92.94 100 PHE A N 1
ATOM 804 C CA . PHE A 1 100 ? -4.637 -10.555 8.492 1 92.94 100 PHE A CA 1
ATOM 805 C C . PHE A 1 100 ? -3.496 -9.914 9.273 1 92.94 100 PHE A C 1
ATOM 807 O O . PHE A 1 100 ? -2.932 -10.531 10.172 1 92.94 100 PHE A O 1
ATOM 814 N N . GLU A 1 101 ? -3.16 -8.695 8.945 1 84.69 101 GLU A N 1
ATOM 815 C CA . GLU A 1 101 ? -2.061 -7.98 9.594 1 84.69 101 GLU A CA 1
ATOM 816 C C . GLU A 1 101 ? -2.365 -7.703 11.062 1 84.69 101 GLU A C 1
ATOM 818 O O . GLU A 1 101 ? -1.461 -7.695 11.898 1 84.69 101 GLU A O 1
ATOM 823 N N . LYS A 1 102 ? -3.543 -7.535 11.383 1 82.75 102 LYS A N 1
ATOM 824 C CA . LYS A 1 102 ? -3.965 -7.16 12.734 1 82.75 102 LYS A CA 1
ATOM 825 C C . LYS A 1 102 ? -4.059 -8.383 13.641 1 82.75 102 LYS A C 1
ATOM 827 O O . LYS A 1 102 ? -3.975 -8.266 14.859 1 82.75 102 LYS A O 1
ATOM 832 N N . GLY A 1 103 ? -4.246 -9.492 13.07 1 78.5 103 GLY A N 1
ATOM 833 C CA . GLY A 1 103 ? -4.477 -10.695 13.859 1 78.5 103 GLY A CA 1
ATOM 834 C C . GLY A 1 103 ? -3.248 -11.148 14.625 1 78.5 103 GLY A C 1
ATOM 835 O O . GLY A 1 103 ? -2.123 -11.031 14.133 1 78.5 103 GLY A O 1
ATOM 836 N N . ASP A 1 104 ? -3.561 -11.438 15.906 1 78.06 104 ASP A N 1
ATOM 837 C CA . ASP A 1 104 ? -2.521 -12.062 16.719 1 78.06 104 ASP A CA 1
ATOM 838 C C . ASP A 1 104 ? -2.58 -13.586 16.609 1 78.06 104 ASP A C 1
ATOM 840 O O . ASP A 1 104 ? -3.299 -14.234 17.359 1 78.06 104 ASP A O 1
ATOM 844 N N . ILE A 1 105 ? -1.858 -14.148 15.68 1 80.88 105 ILE A N 1
ATOM 845 C CA . ILE A 1 105 ? -1.856 -15.57 15.367 1 80.88 105 ILE A CA 1
ATOM 846 C C . ILE A 1 105 ? -0.455 -16.141 15.57 1 80.88 105 ILE A C 1
ATOM 848 O O . ILE A 1 105 ? 0.523 -15.602 15.047 1 80.88 105 ILE A O 1
ATOM 852 N N . PRO A 1 106 ? -0.404 -17.266 16.406 1 87 106 PRO A N 1
ATOM 853 C CA . PRO A 1 106 ? 0.899 -17.922 16.484 1 87 106 PRO A CA 1
ATOM 854 C C . PRO A 1 106 ? 1.386 -18.422 15.117 1 87 106 PRO A C 1
ATOM 856 O O . PRO A 1 106 ? 0.588 -18.906 14.312 1 87 106 PRO A O 1
ATOM 859 N N . TYR A 1 107 ? 2.631 -18.281 14.82 1 91.25 107 TYR A N 1
ATOM 860 C CA . TYR A 1 107 ? 3.258 -18.734 13.586 1 91.25 107 TYR A CA 1
ATOM 861 C C . TYR A 1 107 ? 2.57 -18.109 12.367 1 91.25 107 TYR A C 1
ATOM 863 O O . TYR A 1 107 ? 2.418 -18.766 11.336 1 91.25 107 TYR A O 1
ATOM 871 N N . LYS A 1 108 ? 2.082 -16.875 12.57 1 92.94 108 LYS A N 1
ATOM 872 C CA . LYS A 1 108 ? 1.326 -16.141 11.562 1 92.94 108 LYS A CA 1
ATOM 873 C C . LYS A 1 108 ? 2.049 -16.141 10.219 1 92.94 108 LYS A C 1
ATOM 875 O O . LYS A 1 108 ? 1.42 -16.297 9.172 1 92.94 108 LYS A O 1
ATOM 880 N N . GLU A 1 109 ? 3.391 -16.031 10.195 1 94.94 109 GLU A N 1
ATOM 881 C CA . GLU A 1 109 ? 4.188 -15.883 8.984 1 94.94 109 GLU A CA 1
ATOM 882 C C . GLU A 1 109 ? 4.426 -17.234 8.305 1 94.94 109 GLU A C 1
ATOM 884 O O . GLU A 1 109 ? 4.973 -17.281 7.199 1 94.94 109 GLU A O 1
ATOM 889 N N . LEU A 1 110 ? 3.916 -18.391 8.922 1 95.94 110 LEU A N 1
ATOM 890 C CA . LEU A 1 110 ? 4.188 -19.719 8.406 1 95.94 110 LEU A CA 1
ATOM 891 C C . LEU A 1 110 ? 2.9 -20.391 7.934 1 95.94 110 LEU A C 1
ATOM 893 O O . LEU A 1 110 ? 2.914 -21.562 7.551 1 95.94 110 LEU A O 1
ATOM 897 N N . MET A 1 111 ? 1.848 -19.656 7.941 1 95.44 111 MET A N 1
ATOM 898 C CA . MET A 1 111 ? 0.544 -20.234 7.652 1 95.44 111 MET A CA 1
ATOM 899 C C . MET A 1 111 ? 0.487 -20.75 6.215 1 95.44 111 MET A C 1
ATOM 901 O O . MET A 1 111 ? -0.014 -21.844 5.965 1 95.44 111 MET A O 1
ATOM 905 N N . LEU A 1 112 ? 0.987 -19.969 5.266 1 96.75 112 LEU A N 1
ATOM 906 C CA . LEU A 1 112 ? 0.964 -20.375 3.867 1 96.75 112 LEU A CA 1
ATOM 907 C C . LEU A 1 112 ? 1.791 -21.641 3.656 1 96.75 112 LEU A C 1
ATOM 909 O O . LEU A 1 112 ? 1.389 -22.531 2.904 1 96.75 112 LEU A O 1
ATOM 913 N N . GLU A 1 113 ? 2.949 -21.734 4.289 1 96.75 113 GLU A N 1
ATOM 914 C CA . GLU A 1 113 ? 3.783 -22.922 4.227 1 96.75 113 GLU A CA 1
ATOM 915 C C . GLU A 1 113 ? 3.01 -24.156 4.672 1 96.75 113 GLU A C 1
ATOM 917 O O . GLU A 1 113 ? 3.021 -25.188 3.988 1 96.75 113 GLU A O 1
ATOM 922 N N . HIS A 1 114 ? 2.367 -24.016 5.793 1 94.69 114 HIS A N 1
ATOM 923 C CA . HIS A 1 114 ? 1.594 -25.109 6.352 1 94.69 114 HIS A CA 1
ATOM 924 C C . HIS A 1 114 ? 0.521 -25.578 5.379 1 94.69 114 HIS A C 1
ATOM 926 O O . HIS A 1 114 ? 0.391 -26.781 5.125 1 94.69 114 HIS A O 1
ATOM 932 N N . ILE A 1 115 ? -0.194 -24.656 4.832 1 94.62 115 ILE A N 1
ATOM 933 C CA . ILE A 1 115 ? -1.296 -24.953 3.924 1 94.62 115 ILE A CA 1
ATOM 934 C C . ILE A 1 115 ? -0.755 -25.609 2.654 1 94.62 115 ILE A C 1
ATOM 936 O O . ILE A 1 115 ? -1.299 -26.609 2.182 1 94.62 115 ILE A O 1
ATOM 940 N N . PHE A 1 116 ? 0.287 -25.062 2.105 1 95.69 116 PHE A N 1
ATOM 941 C CA . PHE A 1 116 ? 0.86 -25.578 0.866 1 95.69 116 PHE A CA 1
ATOM 942 C C . PHE A 1 116 ? 1.449 -26.969 1.076 1 95.69 116 PHE A C 1
ATOM 944 O O . PHE A 1 116 ? 1.285 -27.859 0.233 1 95.69 116 PHE A O 1
ATOM 951 N N . ASP A 1 117 ? 2.09 -27.203 2.191 1 94.94 117 ASP A N 1
ATOM 952 C CA . ASP A 1 117 ? 2.672 -28.5 2.492 1 94.94 117 ASP A CA 1
ATOM 953 C C . ASP A 1 117 ? 1.598 -29.594 2.525 1 94.94 117 ASP A C 1
ATOM 955 O O . ASP A 1 117 ? 1.837 -30.719 2.096 1 94.94 117 ASP A O 1
ATOM 959 N N . LYS A 1 118 ? 0.47 -29.219 2.924 1 93.12 118 LYS A N 1
ATOM 960 C CA . LYS A 1 118 ? -0.597 -30.188 3.125 1 93.12 118 LYS A CA 1
ATOM 961 C C . LYS A 1 118 ? -1.373 -30.438 1.832 1 93.12 118 LYS A C 1
ATOM 963 O O . LYS A 1 118 ? -2.002 -31.484 1.665 1 93.12 118 LYS A O 1
ATOM 968 N N . ASN A 1 119 ? -1.299 -29.453 0.931 1 93.38 119 ASN A N 1
ATOM 969 C CA . ASN A 1 119 ? -2.316 -29.531 -0.113 1 93.38 119 ASN A CA 1
ATOM 970 C C . ASN A 1 119 ? -1.69 -29.547 -1.504 1 93.38 119 ASN A C 1
ATOM 972 O O . ASN A 1 119 ? -2.225 -30.172 -2.424 1 93.38 119 ASN A O 1
ATOM 976 N N . LEU A 1 120 ? -0.558 -28.969 -1.736 1 94.5 120 LEU A N 1
ATOM 977 C CA . LEU A 1 120 ? -0.071 -28.688 -3.08 1 94.5 120 LEU A CA 1
ATOM 978 C C . LEU A 1 120 ? 0.313 -29.969 -3.811 1 94.5 120 LEU A C 1
ATOM 980 O O . LEU A 1 120 ? 0.223 -30.031 -5.039 1 94.5 120 LEU A O 1
ATOM 984 N N . HIS A 1 121 ? 0.709 -30.953 -3.113 1 92.62 121 HIS A N 1
ATOM 985 C CA . HIS A 1 121 ? 1.17 -32.188 -3.717 1 92.62 121 HIS A CA 1
ATOM 986 C C . HIS A 1 121 ? 0.043 -32.906 -4.473 1 92.62 121 HIS A C 1
ATOM 988 O O . HIS A 1 121 ? 0.296 -33.781 -5.301 1 92.62 121 HIS A O 1
ATOM 994 N N . TYR A 1 122 ? -1.154 -32.469 -4.281 1 93.12 122 TYR A N 1
ATOM 995 C CA . TYR A 1 122 ? -2.297 -33.094 -4.949 1 93.12 122 TYR A CA 1
ATOM 996 C C . TYR A 1 122 ? -2.518 -32.469 -6.328 1 93.12 122 TYR A C 1
ATOM 998 O O . TYR A 1 122 ? -3.324 -32.969 -7.113 1 93.12 122 TYR A O 1
ATOM 1006 N N . TYR A 1 123 ? -1.866 -31.375 -6.855 1 94.5 123 TYR A N 1
ATOM 1007 C CA . TYR A 1 123 ? -2.234 -30.625 -8.047 1 94.5 123 TYR A CA 1
ATOM 1008 C C . TYR A 1 123 ? -1.107 -30.641 -9.078 1 94.5 123 TYR A C 1
ATOM 1010 O O . TYR A 1 123 ? -1.288 -30.203 -10.211 1 94.5 123 TYR A O 1
ATOM 1018 N N . ASN A 1 124 ? -0.006 -31.109 -8.828 1 94.81 124 ASN A N 1
ATOM 1019 C CA . ASN A 1 124 ? 1.13 -31.25 -9.734 1 94.81 124 ASN A CA 1
ATOM 1020 C C . ASN A 1 124 ? 1.498 -29.906 -10.375 1 94.81 124 ASN A C 1
ATOM 1022 O O . ASN A 1 124 ? 1.666 -29.828 -11.594 1 94.81 124 ASN A O 1
ATOM 1026 N N . PHE A 1 125 ? 1.455 -28.812 -9.742 1 97.75 125 PHE A N 1
ATOM 1027 C CA . PHE A 1 125 ? 1.931 -27.531 -10.234 1 97.75 125 PHE A CA 1
ATOM 1028 C C . PHE A 1 125 ? 3.434 -27.562 -10.484 1 97.75 125 PHE A C 1
ATOM 1030 O O . PHE A 1 125 ? 4.184 -28.141 -9.695 1 97.75 125 PHE A O 1
ATOM 1037 N N . ASP A 1 126 ? 3.822 -26.969 -11.617 1 97.75 126 ASP A N 1
ATOM 1038 C CA . ASP A 1 126 ? 5.246 -26.797 -11.906 1 97.75 126 ASP A CA 1
ATOM 1039 C C . ASP A 1 126 ? 5.801 -25.547 -11.242 1 97.75 126 ASP A C 1
ATOM 1041 O O . ASP A 1 126 ? 6.941 -25.531 -10.781 1 97.75 126 ASP A O 1
ATOM 1045 N N . TYR A 1 127 ? 4.996 -24.484 -11.227 1 98.12 127 TYR A N 1
ATOM 1046 C CA . TYR A 1 127 ? 5.398 -23.203 -10.68 1 98.12 127 TYR A CA 1
ATOM 1047 C C . TYR A 1 127 ? 4.297 -22.625 -9.805 1 98.12 127 TYR A C 1
ATOM 1049 O O . TYR A 1 127 ? 3.111 -22.844 -10.055 1 98.12 127 TYR A O 1
ATOM 1057 N N . VAL A 1 128 ? 4.699 -21.906 -8.766 1 98.69 128 VAL A N 1
ATOM 1058 C CA . VAL A 1 128 ? 3.836 -21.016 -7.996 1 98.69 128 VAL A CA 1
ATOM 1059 C C . VAL A 1 128 ? 4.379 -19.594 -8.047 1 98.69 128 VAL A C 1
ATOM 1061 O O . VAL A 1 128 ? 5.547 -19.359 -7.738 1 98.69 128 VAL A O 1
ATOM 1064 N N . VAL A 1 129 ? 3.592 -18.672 -8.539 1 98.81 129 VAL A N 1
ATOM 1065 C CA . VAL A 1 129 ? 3.953 -17.266 -8.594 1 98.81 129 VAL A CA 1
ATOM 1066 C C . VAL A 1 129 ? 3.17 -16.484 -7.535 1 98.81 129 VAL A C 1
ATOM 1068 O O . VAL A 1 129 ? 1.937 -16.453 -7.562 1 98.81 129 VAL A O 1
ATOM 1071 N N . ILE A 1 130 ? 3.881 -15.844 -6.648 1 98.88 130 ILE A N 1
ATOM 1072 C CA . ILE A 1 130 ? 3.236 -15.172 -5.527 1 98.88 130 ILE A CA 1
ATOM 1073 C C . ILE A 1 130 ? 3.426 -13.656 -5.656 1 98.88 130 ILE A C 1
ATOM 1075 O O . ILE A 1 130 ? 4.559 -13.172 -5.738 1 98.88 130 ILE A O 1
ATOM 1079 N N . ASP A 1 131 ? 2.35 -12.922 -5.734 1 98.75 131 ASP A N 1
ATOM 1080 C CA . ASP A 1 131 ? 2.34 -11.461 -5.707 1 98.75 131 ASP A CA 1
ATOM 1081 C C . ASP A 1 131 ? 2.164 -10.938 -4.285 1 98.75 131 ASP A C 1
ATOM 1083 O O . ASP A 1 131 ? 1.297 -11.414 -3.547 1 98.75 131 ASP A O 1
ATOM 1087 N N . THR A 1 132 ? 2.963 -9.984 -3.854 1 98.44 132 THR A N 1
ATOM 1088 C CA . THR A 1 132 ? 2.977 -9.562 -2.457 1 98.44 132 THR A CA 1
ATOM 1089 C C . THR A 1 132 ? 2.723 -8.062 -2.342 1 98.44 132 THR A C 1
ATOM 1091 O O . THR A 1 132 ? 2.846 -7.332 -3.326 1 98.44 132 THR A O 1
ATOM 1094 N N . PRO A 1 133 ? 2.312 -7.598 -1.225 1 96.88 133 PRO A N 1
ATOM 1095 C CA . PRO A 1 133 ? 2.109 -6.164 -1.021 1 96.88 133 PRO A CA 1
ATOM 1096 C C . PRO A 1 133 ? 3.422 -5.387 -0.932 1 96.88 133 PRO A C 1
ATOM 1098 O O . PRO A 1 133 ? 4.469 -5.969 -0.631 1 96.88 133 PRO A O 1
ATOM 1101 N N . PRO A 1 134 ? 3.348 -4.082 -1.177 1 95.19 134 PRO A N 1
ATOM 1102 C CA . PRO A 1 134 ? 4.531 -3.236 -1.016 1 95.19 134 PRO A CA 1
ATOM 1103 C C . PRO A 1 134 ? 4.793 -2.854 0.439 1 95.19 134 PRO A C 1
ATOM 1105 O O . PRO A 1 134 ? 4.762 -1.669 0.784 1 95.19 134 PRO A O 1
ATOM 1108 N N . SER A 1 135 ? 5.051 -3.811 1.298 1 94 135 SER A N 1
ATOM 1109 C CA . SER A 1 135 ? 5.262 -3.615 2.729 1 94 135 SER A CA 1
ATOM 1110 C C . SER A 1 135 ? 6.016 -4.789 3.342 1 94 135 SER A C 1
ATOM 1112 O O . SER A 1 135 ? 6.242 -5.805 2.68 1 94 135 SER A O 1
ATOM 1114 N N . LEU A 1 136 ? 6.453 -4.562 4.559 1 94.5 136 LEU A N 1
ATOM 1115 C CA . LEU A 1 136 ? 7.047 -5.645 5.332 1 94.5 136 LEU A CA 1
ATOM 1116 C C . LEU A 1 136 ? 6.004 -6.309 6.227 1 94.5 136 LEU A C 1
ATOM 1118 O O . LEU A 1 136 ? 6.219 -6.457 7.43 1 94.5 136 LEU A O 1
ATOM 1122 N N . SER A 1 137 ? 4.922 -6.621 5.574 1 93.19 137 SER A N 1
ATOM 1123 C CA . SER A 1 137 ? 3.795 -7.215 6.285 1 93.19 137 SER A CA 1
ATOM 1124 C C . SER A 1 137 ? 4.016 -8.703 6.527 1 93.19 137 SER A C 1
ATOM 1126 O O . SER A 1 137 ? 4.91 -9.312 5.934 1 93.19 137 SER A O 1
ATOM 1128 N N . SER A 1 138 ? 3.18 -9.234 7.41 1 94.81 138 SER A N 1
ATOM 1129 C CA . SER A 1 138 ? 3.213 -10.68 7.629 1 94.81 138 SER A CA 1
ATOM 1130 C C . SER A 1 138 ? 2.928 -11.445 6.336 1 94.81 138 SER A C 1
ATOM 1132 O O . SER A 1 138 ? 3.41 -12.562 6.152 1 94.81 138 SER A O 1
ATOM 1134 N N . LEU A 1 139 ? 2.23 -10.812 5.434 1 96.75 139 LEU A N 1
ATOM 1135 C CA . LEU A 1 139 ? 1.894 -11.453 4.164 1 96.75 139 LEU A CA 1
ATOM 1136 C C . LEU A 1 139 ? 3.139 -11.648 3.307 1 96.75 139 LEU A C 1
ATOM 1138 O O . LEU A 1 139 ? 3.33 -12.719 2.719 1 96.75 139 LEU A O 1
ATOM 1142 N N . LEU A 1 140 ? 4.02 -10.648 3.307 1 97.31 140 LEU A N 1
ATOM 1143 C CA . LEU A 1 140 ? 5.285 -10.789 2.594 1 97.31 140 LEU A CA 1
ATOM 1144 C C . LEU A 1 140 ? 6.105 -11.93 3.174 1 97.31 140 LEU A C 1
ATOM 1146 O O . LEU A 1 140 ? 6.664 -12.742 2.428 1 97.31 140 LEU A O 1
ATOM 1150 N N . PHE A 1 141 ? 6.121 -12.078 4.457 1 97.25 141 PHE A N 1
ATOM 1151 C CA . PHE A 1 141 ? 6.945 -13.086 5.109 1 97.25 141 PHE A CA 1
ATOM 1152 C C . PHE A 1 141 ? 6.383 -14.484 4.867 1 97.25 141 PHE A C 1
ATOM 1154 O O . PHE A 1 141 ? 7.137 -15.453 4.781 1 97.25 141 PHE A O 1
ATOM 1161 N N . ASN A 1 142 ? 5.074 -14.602 4.77 1 97.75 142 ASN A N 1
ATOM 1162 C CA . ASN A 1 142 ? 4.496 -15.875 4.359 1 97.75 142 ASN A CA 1
ATOM 1163 C C . ASN A 1 142 ? 5.055 -16.344 3.018 1 97.75 142 ASN A C 1
ATOM 1165 O O . ASN A 1 142 ? 5.344 -17.516 2.836 1 97.75 142 ASN A O 1
ATOM 1169 N N . ALA A 1 143 ? 5.215 -15.398 2.121 1 98.62 143 ALA A N 1
ATOM 1170 C CA . ALA A 1 143 ? 5.766 -15.719 0.806 1 98.62 143 ALA A CA 1
ATOM 1171 C C . ALA A 1 143 ? 7.258 -16.031 0.896 1 98.62 143 ALA A C 1
ATOM 1173 O O . ALA A 1 143 ? 7.723 -17.031 0.353 1 98.62 143 ALA A O 1
ATOM 1174 N N . LEU A 1 144 ? 7.992 -15.219 1.595 1 98.62 144 LEU A N 1
ATOM 1175 C CA . LEU A 1 144 ? 9.438 -15.352 1.686 1 98.62 144 LEU A CA 1
ATOM 1176 C C . LEU A 1 144 ? 9.828 -16.688 2.326 1 98.62 144 LEU A C 1
ATOM 1178 O O . LEU A 1 144 ? 10.844 -17.266 1.974 1 98.62 144 LEU A O 1
ATOM 1182 N N . ASN A 1 145 ? 9.008 -17.156 3.197 1 98.38 145 ASN A N 1
ATOM 1183 C CA . ASN A 1 145 ? 9.312 -18.375 3.939 1 98.38 145 ASN A CA 1
ATOM 1184 C C . ASN A 1 145 ? 9.242 -19.609 3.045 1 98.38 145 ASN A C 1
ATOM 1186 O O . ASN A 1 145 ? 9.82 -20.641 3.365 1 98.38 145 ASN A O 1
ATOM 1190 N N . ILE A 1 146 ? 8.602 -19.5 1.91 1 98 146 ILE A N 1
ATOM 1191 C CA . ILE A 1 146 ? 8.422 -20.719 1.115 1 98 146 ILE A CA 1
ATOM 1192 C C . ILE A 1 146 ? 9.023 -20.516 -0.272 1 98 146 ILE A C 1
ATOM 1194 O O . ILE A 1 146 ? 9.102 -21.453 -1.062 1 98 146 ILE A O 1
ATOM 1198 N N . THR A 1 147 ? 9.523 -19.359 -0.585 1 98.38 147 THR A N 1
ATOM 1199 C CA . THR A 1 147 ? 9.945 -19.031 -1.946 1 98.38 147 THR A CA 1
ATOM 1200 C C . THR A 1 147 ? 11.328 -19.594 -2.23 1 98.38 147 THR A C 1
ATOM 1202 O O . THR A 1 147 ? 12.156 -19.703 -1.324 1 98.38 147 THR A O 1
ATOM 1205 N N . HIS A 1 148 ? 11.539 -20.016 -3.484 1 97.44 148 HIS A N 1
ATOM 1206 C CA . HIS A 1 148 ? 12.867 -20.375 -3.982 1 97.44 148 HIS A CA 1
ATOM 1207 C C . HIS A 1 148 ? 13.57 -19.172 -4.598 1 97.44 148 HIS A C 1
ATOM 1209 O O . HIS A 1 148 ? 14.766 -18.969 -4.387 1 97.44 148 HIS A O 1
ATOM 1215 N N . LYS A 1 149 ? 12.828 -18.391 -5.289 1 97.75 149 LYS A N 1
ATOM 1216 C CA . LYS A 1 149 ? 13.344 -17.219 -5.988 1 97.75 149 LYS A CA 1
ATOM 1217 C C . LYS A 1 149 ? 12.5 -15.977 -5.672 1 97.75 149 LYS A C 1
ATOM 1219 O O . LYS A 1 149 ? 11.273 -16.047 -5.625 1 97.75 149 LYS A O 1
ATOM 1224 N N . VAL A 1 150 ? 13.18 -14.914 -5.398 1 98.56 150 VAL A N 1
ATOM 1225 C CA . VAL A 1 150 ? 12.516 -13.625 -5.23 1 98.56 150 VAL A CA 1
ATOM 1226 C C . VAL A 1 150 ? 12.922 -12.68 -6.363 1 98.56 150 VAL A C 1
ATOM 1228 O O . VAL A 1 150 ? 14.117 -12.492 -6.621 1 98.56 150 VAL A O 1
ATOM 1231 N N . ILE A 1 151 ? 11.922 -12.164 -7.039 1 98.31 151 ILE A N 1
ATOM 1232 C CA . ILE A 1 151 ? 12.141 -11.164 -8.078 1 98.31 151 ILE A CA 1
ATOM 1233 C C . ILE A 1 151 ? 11.75 -9.781 -7.555 1 98.31 151 ILE A C 1
ATOM 1235 O O . ILE A 1 151 ? 10.617 -9.578 -7.113 1 98.31 151 ILE A O 1
ATOM 1239 N N . ILE A 1 152 ? 12.664 -8.867 -7.652 1 98.06 152 ILE A N 1
ATOM 1240 C CA . ILE A 1 152 ? 12.438 -7.52 -7.152 1 98.06 152 ILE A CA 1
ATOM 1241 C C . ILE A 1 152 ? 12.438 -6.531 -8.32 1 98.06 152 ILE A C 1
ATOM 1243 O O . ILE A 1 152 ? 13.492 -6.16 -8.828 1 98.06 152 ILE A O 1
ATOM 1247 N N . PRO A 1 153 ? 11.258 -6.137 -8.727 1 97.56 153 PRO A N 1
ATOM 1248 C CA . PRO A 1 153 ? 11.227 -5.031 -9.68 1 97.56 153 PRO A CA 1
ATOM 1249 C C . PRO A 1 153 ? 11.594 -3.689 -9.047 1 97.56 153 PRO A C 1
ATOM 1251 O O . PRO A 1 153 ? 11.117 -3.375 -7.953 1 97.56 153 PRO A O 1
ATOM 1254 N N . ILE A 1 154 ? 12.391 -2.928 -9.742 1 95 154 ILE A N 1
ATOM 1255 C CA . ILE A 1 154 ? 12.766 -1.603 -9.266 1 95 154 ILE A CA 1
ATOM 1256 C C . ILE A 1 154 ? 12.727 -0.603 -10.414 1 95 154 ILE A C 1
ATOM 1258 O O . ILE A 1 154 ? 12.953 -0.967 -11.57 1 95 154 ILE A O 1
ATOM 1262 N N . GLN A 1 155 ? 12.258 0.529 -10.062 1 92 155 GLN A N 1
ATOM 1263 C CA . GLN A 1 155 ? 12.43 1.666 -10.961 1 92 155 GLN A CA 1
ATOM 1264 C C . GLN A 1 155 ? 13.656 2.486 -10.57 1 92 155 GLN A C 1
ATOM 1266 O O . GLN A 1 155 ? 14 2.576 -9.391 1 92 155 GLN A O 1
ATOM 1271 N N . ALA A 1 156 ? 14.406 2.986 -11.492 1 86.31 156 ALA A N 1
ATOM 1272 C CA . ALA A 1 156 ? 15.586 3.795 -11.18 1 86.31 156 ALA A CA 1
ATOM 1273 C C . ALA A 1 156 ? 15.1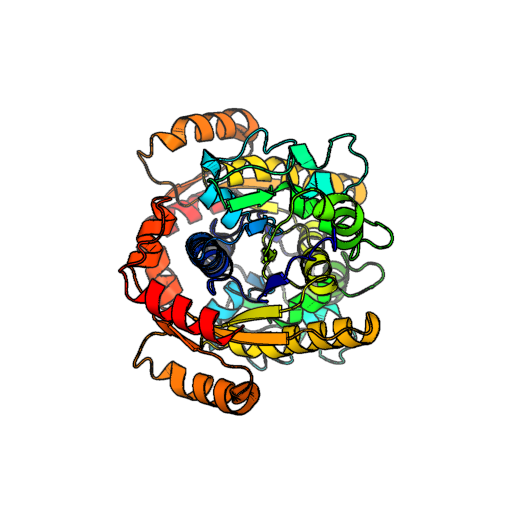8 5.168 -10.648 1 86.31 156 ALA A C 1
ATOM 1275 O O . ALA A 1 156 ? 15.484 6.191 -11.258 1 86.31 156 ALA A O 1
ATOM 1276 N N . GLU A 1 157 ? 14.484 5.125 -9.547 1 87.81 157 GLU A N 1
ATOM 1277 C CA . GLU A 1 157 ? 14.062 6.324 -8.836 1 87.81 157 GLU A CA 1
ATOM 1278 C C . GLU A 1 157 ? 14.484 6.277 -7.371 1 87.81 157 GLU A C 1
ATOM 1280 O O . GLU A 1 157 ? 14.703 5.195 -6.82 1 87.81 157 GLU A O 1
ATOM 1285 N N . ARG A 1 158 ? 14.578 7.367 -6.777 1 85.88 158 ARG A N 1
ATOM 1286 C CA . ARG A 1 158 ? 15.18 7.559 -5.465 1 85.88 158 ARG A CA 1
ATOM 1287 C C . ARG A 1 158 ? 14.625 6.559 -4.457 1 85.88 158 ARG A C 1
ATOM 1289 O O . ARG A 1 158 ? 15.375 5.793 -3.854 1 85.88 158 ARG A O 1
ATOM 1296 N N . TRP A 1 159 ? 13.336 6.531 -4.391 1 90.94 159 TRP A N 1
ATOM 1297 C CA . TRP A 1 159 ? 12.734 5.781 -3.295 1 90.94 159 TRP A CA 1
ATOM 1298 C C . TRP A 1 159 ? 12.836 4.281 -3.543 1 90.94 159 TRP A C 1
ATOM 1300 O O . TRP A 1 159 ? 12.922 3.492 -2.598 1 90.94 159 TRP A O 1
ATOM 1310 N N . SER A 1 160 ? 12.82 3.898 -4.801 1 89.94 160 SER A N 1
ATOM 1311 C CA . SER A 1 160 ? 13.039 2.492 -5.125 1 89.94 160 SER A CA 1
ATOM 1312 C C . SER A 1 160 ? 14.422 2.029 -4.688 1 89.94 160 SER A C 1
ATOM 1314 O O . SER A 1 160 ? 14.578 0.935 -4.145 1 89.94 160 SER A O 1
ATOM 1316 N N . VAL A 1 161 ? 15.375 2.871 -4.855 1 89.88 161 VAL A N 1
ATOM 1317 C CA . VAL A 1 161 ? 16.75 2.543 -4.531 1 89.88 161 VAL A CA 1
ATOM 1318 C C . VAL A 1 161 ? 16.953 2.58 -3.02 1 89.88 161 VAL A C 1
ATOM 1320 O O . VAL A 1 161 ? 17.656 1.741 -2.459 1 89.88 161 VAL A O 1
ATOM 1323 N N . GLU A 1 162 ? 16.297 3.469 -2.357 1 90.25 162 GLU A N 1
ATOM 1324 C CA . GLU A 1 162 ? 16.406 3.617 -0.91 1 90.25 162 GLU A CA 1
ATOM 1325 C C . GLU A 1 162 ? 15.75 2.449 -0.181 1 90.25 162 GLU A C 1
ATOM 1327 O O . GLU A 1 162 ? 16.172 2.07 0.911 1 90.25 162 GLU A O 1
ATOM 1332 N N . SER A 1 163 ? 14.758 1.921 -0.83 1 94.56 163 SER A N 1
ATOM 1333 C CA . SER A 1 163 ? 13.977 0.87 -0.191 1 94.56 163 SER A CA 1
ATOM 1334 C C . SER A 1 163 ? 14.602 -0.501 -0.411 1 94.56 163 SER A C 1
ATOM 1336 O O . SER A 1 163 ? 14.352 -1.437 0.352 1 94.56 163 SER A O 1
ATOM 1338 N N . LEU A 1 164 ? 15.43 -0.61 -1.422 1 95.88 164 LEU A N 1
ATOM 1339 C CA . LEU A 1 164 ? 15.953 -1.904 -1.847 1 95.88 164 LEU A CA 1
ATOM 1340 C C . LEU A 1 164 ? 16.766 -2.559 -0.729 1 95.88 164 LEU A C 1
ATOM 1342 O O . LEU A 1 164 ? 16.547 -3.729 -0.407 1 95.88 164 LEU A O 1
ATOM 1346 N N . PRO A 1 165 ? 17.672 -1.812 -0.028 1 95.62 165 PRO A N 1
ATOM 1347 C CA . PRO A 1 165 ? 18.453 -2.439 1.045 1 95.62 165 PRO A CA 1
ATOM 1348 C C . PRO A 1 165 ? 17.578 -2.953 2.184 1 95.62 165 PRO A C 1
ATOM 1350 O O . PRO A 1 165 ? 17.906 -3.949 2.828 1 95.62 165 PRO A O 1
ATOM 1353 N N . ILE A 1 166 ? 16.484 -2.285 2.428 1 96.44 166 ILE A N 1
ATOM 1354 C CA . ILE A 1 166 ? 15.578 -2.693 3.492 1 96.44 166 ILE A CA 1
ATOM 1355 C C . ILE A 1 166 ? 15.023 -4.086 3.193 1 96.44 166 ILE A C 1
ATOM 1357 O O . ILE A 1 166 ? 15.07 -4.977 4.043 1 96.44 166 ILE A O 1
ATOM 1361 N N . LEU A 1 167 ? 14.555 -4.227 1.983 1 97.44 167 LEU A N 1
ATOM 1362 C CA . LEU A 1 167 ? 14 -5.516 1.577 1 97.44 167 LEU A CA 1
ATOM 1363 C C . LEU A 1 167 ? 15.078 -6.59 1.564 1 97.44 167 LEU A C 1
ATOM 1365 O O . LEU A 1 167 ? 14.859 -7.703 2.055 1 97.44 167 LEU A O 1
ATOM 1369 N N . MET A 1 168 ? 16.266 -6.27 1.025 1 97.38 168 MET A N 1
ATOM 1370 C CA . MET A 1 168 ? 17.375 -7.211 0.94 1 97.38 168 MET A CA 1
ATOM 1371 C C . MET A 1 168 ? 17.766 -7.715 2.324 1 97.38 168 MET A C 1
ATOM 1373 O O . MET A 1 168 ? 18.047 -8.906 2.504 1 97.38 168 MET A O 1
ATOM 1377 N N . ASN A 1 169 ? 17.766 -6.844 3.291 1 97.31 169 ASN A N 1
ATOM 1378 C CA . ASN A 1 169 ? 18.109 -7.223 4.66 1 97.31 169 ASN A CA 1
ATOM 1379 C C . ASN A 1 169 ? 17.078 -8.172 5.25 1 97.31 169 ASN A C 1
ATOM 1381 O O . ASN A 1 169 ? 17.422 -9.117 5.961 1 97.31 169 ASN A O 1
ATOM 1385 N N . GLU A 1 170 ? 15.805 -7.898 4.984 1 97.06 170 GLU A N 1
ATOM 1386 C CA . GLU A 1 170 ? 14.742 -8.773 5.484 1 97.06 170 GLU A CA 1
ATOM 1387 C C . GLU A 1 170 ? 14.836 -10.164 4.871 1 97.06 170 GLU A C 1
ATOM 1389 O O . GLU A 1 170 ? 14.633 -11.164 5.559 1 97.06 170 GLU A O 1
ATOM 1394 N N . ILE A 1 171 ? 15.148 -10.219 3.576 1 98.31 171 ILE A N 1
ATOM 1395 C CA . ILE A 1 171 ? 15.305 -11.5 2.896 1 98.31 171 ILE A CA 1
ATOM 1396 C C . ILE A 1 171 ? 16.453 -12.281 3.52 1 98.31 171 ILE A C 1
ATOM 1398 O O . ILE A 1 171 ? 16.328 -13.477 3.795 1 98.31 171 ILE A O 1
ATOM 1402 N N . LYS A 1 172 ? 17.531 -11.617 3.82 1 98.06 172 LYS A N 1
ATOM 1403 C CA . LYS A 1 172 ? 18.688 -12.258 4.441 1 98.06 172 LYS A CA 1
ATOM 1404 C C . LYS A 1 172 ? 18.344 -12.789 5.832 1 98.06 172 LYS A C 1
ATOM 1406 O O . LYS A 1 172 ? 18.781 -13.875 6.215 1 98.06 172 LYS A O 1
ATOM 1411 N N . GLU A 1 173 ? 17.594 -12.031 6.531 1 97.19 173 GLU A N 1
ATOM 1412 C CA . GLU A 1 173 ? 17.172 -12.469 7.855 1 97.19 173 GLU A CA 1
ATOM 1413 C C . GLU A 1 173 ? 16.328 -13.734 7.773 1 97.19 173 GLU A C 1
ATOM 1415 O O . GLU A 1 173 ? 16.484 -14.641 8.594 1 97.19 173 GLU A O 1
ATOM 1420 N N . VAL A 1 174 ? 15.43 -13.758 6.836 1 97.88 174 VAL A N 1
ATOM 1421 C CA . VAL A 1 174 ? 14.602 -14.945 6.641 1 97.88 174 VAL A CA 1
ATOM 1422 C C . VAL A 1 174 ? 15.484 -16.141 6.301 1 97.88 174 VAL A C 1
ATOM 1424 O O . VAL A 1 174 ? 15.289 -17.234 6.832 1 97.88 174 VAL A O 1
ATOM 1427 N N . GLU A 1 175 ? 16.484 -15.93 5.43 1 98.31 175 GLU A N 1
ATOM 1428 C CA . GLU A 1 175 ? 17.422 -17 5.062 1 98.31 175 GLU A CA 1
ATOM 1429 C C . GLU A 1 175 ? 18.109 -17.578 6.293 1 98.31 175 GLU A C 1
ATOM 1431 O O . GLU A 1 175 ? 18.203 -18.797 6.441 1 98.31 175 GLU A O 1
ATOM 1436 N N . ILE A 1 176 ? 18.531 -16.719 7.18 1 97.81 176 ILE A N 1
ATOM 1437 C CA . ILE A 1 176 ? 19.281 -17.125 8.367 1 97.81 176 ILE A CA 1
ATOM 1438 C C . ILE A 1 176 ? 18.359 -17.875 9.32 1 97.81 176 ILE A C 1
ATOM 1440 O O . ILE A 1 176 ? 18.672 -19 9.742 1 97.81 176 ILE A O 1
ATOM 1444 N N . ILE A 1 177 ? 17.203 -17.344 9.555 1 96.62 177 ILE A N 1
ATOM 1445 C CA . ILE A 1 177 ? 16.281 -17.891 10.555 1 96.62 177 ILE A CA 1
ATOM 1446 C C . ILE A 1 177 ? 15.727 -19.219 10.062 1 96.62 177 ILE A C 1
ATOM 1448 O O . ILE A 1 177 ? 15.602 -20.172 10.844 1 96.62 177 ILE A O 1
ATOM 1452 N N . ARG A 1 178 ? 15.438 -19.25 8.789 1 97.44 178 ARG A N 1
ATOM 1453 C CA . ARG A 1 178 ? 14.781 -20.438 8.25 1 97.44 178 ARG A CA 1
ATOM 1454 C C . ARG A 1 178 ? 15.797 -21.422 7.699 1 97.44 178 ARG A C 1
ATOM 1456 O O . ARG A 1 178 ? 15.43 -22.5 7.227 1 97.44 178 ARG A O 1
ATOM 1463 N N . LYS A 1 179 ? 17.078 -21.047 7.73 1 97.19 179 LYS A N 1
ATOM 1464 C CA . LYS A 1 179 ? 18.156 -21.891 7.234 1 97.19 179 LYS A CA 1
ATOM 1465 C C . LYS A 1 179 ? 17.891 -22.359 5.805 1 97.19 179 LYS A C 1
ATOM 1467 O O . LYS A 1 179 ? 17.938 -23.547 5.512 1 97.19 179 LYS A O 1
ATOM 1472 N N . LYS A 1 180 ? 17.578 -21.406 5.035 1 97.25 180 LYS A N 1
ATOM 1473 C CA . LYS A 1 180 ? 17.328 -21.688 3.623 1 97.25 180 LYS A CA 1
ATOM 1474 C C . LYS A 1 180 ? 18.047 -20.688 2.725 1 97.25 180 LYS A C 1
ATOM 1476 O O . LYS A 1 180 ? 18.547 -19.672 3.199 1 97.25 180 LYS A O 1
ATOM 1481 N N . ASN A 1 181 ? 18.078 -21.016 1.458 1 96.94 181 ASN A N 1
ATOM 1482 C CA . ASN A 1 181 ? 18.641 -20.109 0.459 1 96.94 181 ASN A CA 1
ATOM 1483 C C . ASN A 1 181 ? 17.547 -19.547 -0.455 1 96.94 181 ASN A C 1
ATOM 1485 O O . ASN A 1 181 ? 16.672 -20.281 -0.915 1 96.94 181 ASN A O 1
ATOM 1489 N N . ILE A 1 182 ? 17.562 -18.281 -0.599 1 98.06 182 ILE A N 1
ATOM 1490 C CA . ILE A 1 182 ? 16.656 -17.594 -1.499 1 98.06 182 ILE A CA 1
ATOM 1491 C C . ILE A 1 182 ? 17.438 -16.938 -2.627 1 98.06 182 ILE A C 1
ATOM 1493 O O . ILE A 1 182 ? 18.328 -16.109 -2.375 1 98.06 182 ILE A O 1
ATOM 1497 N N . ASP A 1 183 ? 17.172 -17.344 -3.832 1 97.69 183 ASP A N 1
ATOM 1498 C CA . ASP A 1 183 ? 17.766 -16.688 -4.992 1 97.69 183 ASP A CA 1
ATOM 1499 C C . ASP A 1 183 ? 17.078 -15.359 -5.289 1 97.69 183 ASP A C 1
ATOM 1501 O O . ASP A 1 183 ? 15.898 -15.328 -5.633 1 97.69 183 ASP A O 1
ATOM 1505 N N . VAL A 1 184 ? 17.812 -14.258 -5.164 1 97.88 184 VAL A N 1
ATOM 1506 C CA . VAL A 1 184 ? 17.234 -12.93 -5.352 1 97.88 184 VAL A CA 1
ATOM 1507 C C . VAL A 1 184 ? 17.672 -12.359 -6.699 1 97.88 184 VAL A C 1
ATOM 1509 O O . VAL A 1 184 ? 18.859 -12.367 -7.031 1 97.88 184 VAL A O 1
ATOM 1512 N N . LEU A 1 185 ? 16.703 -11.906 -7.438 1 97.38 185 LEU A N 1
ATOM 1513 C CA . LEU A 1 185 ? 16.938 -11.266 -8.727 1 97.38 185 LEU A CA 1
ATOM 1514 C C . LEU A 1 185 ? 16.281 -9.891 -8.781 1 97.38 185 LEU A C 1
ATOM 1516 O O . LEU A 1 185 ? 15.172 -9.703 -8.266 1 97.38 185 LEU A O 1
ATOM 1520 N N . ILE A 1 186 ? 16.969 -8.977 -9.43 1 96.94 186 ILE A N 1
ATOM 1521 C CA . ILE A 1 186 ? 16.453 -7.625 -9.594 1 96.94 186 ILE A CA 1
ATOM 1522 C C . ILE A 1 186 ? 16.156 -7.359 -11.062 1 96.94 186 ILE A C 1
ATOM 1524 O O . ILE A 1 186 ? 16.953 -7.727 -11.938 1 96.94 186 ILE A O 1
ATOM 1528 N N . ILE A 1 187 ? 15 -6.809 -11.328 1 96.75 187 ILE A N 1
ATOM 1529 C CA . ILE A 1 187 ? 14.625 -6.383 -12.672 1 96.75 187 ILE A CA 1
ATOM 1530 C C . ILE A 1 187 ? 14.422 -4.867 -12.695 1 96.75 187 ILE A C 1
ATOM 1532 O O . ILE A 1 187 ? 13.602 -4.336 -11.945 1 96.75 187 ILE A O 1
ATOM 1536 N N . GLU A 1 188 ? 15.188 -4.148 -13.508 1 94.56 188 GLU A N 1
ATOM 1537 C CA . GLU A 1 188 ? 14.898 -2.736 -13.75 1 94.56 188 GLU A CA 1
ATOM 1538 C C . GLU A 1 188 ? 13.664 -2.57 -14.641 1 94.56 188 GLU A C 1
ATOM 1540 O O . GLU A 1 188 ? 13.75 -2.74 -15.859 1 94.56 188 GLU A O 1
ATOM 1545 N N . ASN A 1 189 ? 12.586 -2.205 -13.961 1 95.25 189 ASN A N 1
ATOM 1546 C CA . ASN A 1 189 ? 11.305 -2.166 -14.664 1 95.25 189 ASN A CA 1
ATOM 1547 C C . ASN A 1 189 ? 10.914 -0.739 -15.023 1 95.25 189 ASN A C 1
ATOM 1549 O O . ASN A 1 189 ? 11.391 0.218 -14.414 1 95.25 189 ASN A O 1
ATOM 1553 N N . GLN A 1 190 ? 10.078 -0.596 -16.047 1 94.12 190 GLN A N 1
ATOM 1554 C CA . GLN A 1 190 ? 9.562 0.677 -16.547 1 94.12 190 GLN A CA 1
ATOM 1555 C C . GLN A 1 190 ? 10.695 1.635 -16.891 1 94.12 190 GLN A C 1
ATOM 1557 O O . GLN A 1 190 ? 10.656 2.812 -16.531 1 94.12 190 GLN A O 1
ATOM 1562 N N . PHE A 1 191 ? 11.672 1.153 -17.547 1 89.31 191 PHE A N 1
ATOM 1563 C CA . PHE A 1 191 ? 12.859 1.919 -17.891 1 89.31 191 PHE A CA 1
ATOM 1564 C C . PHE A 1 191 ? 12.57 2.895 -19.031 1 89.31 191 PHE A C 1
ATOM 1566 O O . PHE A 1 191 ? 12 2.512 -20.047 1 89.31 191 PHE A O 1
ATOM 1573 N N . ILE A 1 192 ? 12.859 4.172 -18.797 1 83.12 192 ILE A N 1
ATOM 1574 C CA . ILE A 1 192 ? 12.75 5.191 -19.844 1 83.12 192 ILE A CA 1
ATOM 1575 C C . ILE A 1 192 ? 14.125 5.785 -20.125 1 83.12 192 ILE A C 1
ATOM 1577 O O . ILE A 1 192 ? 14.805 6.27 -19.219 1 83.12 192 ILE A O 1
ATOM 1581 N N . LYS A 1 193 ? 14.547 5.586 -21.453 1 72.75 193 LYS A N 1
ATOM 1582 C CA . LYS A 1 193 ? 15.852 5.977 -21.969 1 72.75 193 LYS A CA 1
ATOM 1583 C C . LYS A 1 193 ? 16.016 7.492 -21.969 1 72.75 193 LYS A C 1
ATOM 1585 O O . LYS A 1 193 ? 15.047 8.219 -22.203 1 72.75 193 LYS A O 1
ATOM 1590 N N . ASN A 1 194 ? 16.438 8.461 -21.109 1 64.12 194 ASN A N 1
ATOM 1591 C CA . ASN A 1 194 ? 16.891 9.836 -21.219 1 64.12 194 ASN A CA 1
ATOM 1592 C C . ASN A 1 194 ? 16.438 10.68 -20.031 1 64.12 194 ASN A C 1
ATOM 1594 O O . ASN A 1 194 ? 16.359 11.906 -20.125 1 64.12 194 ASN A O 1
ATOM 1598 N N . ARG A 1 195 ? 16.031 10.008 -19.094 1 59.62 195 ARG A N 1
ATOM 1599 C CA . ARG A 1 195 ? 15.75 10.898 -17.969 1 59.62 195 ARG A CA 1
ATOM 1600 C C . ARG A 1 195 ? 17.016 11.195 -17.172 1 59.62 195 ARG A C 1
ATOM 1602 O O . ARG A 1 195 ? 17.688 10.273 -16.703 1 59.62 195 ARG A O 1
ATOM 1609 N N . ASN A 1 196 ? 17.719 12.305 -17.406 1 55.72 196 ASN A N 1
ATOM 1610 C CA . ASN A 1 196 ? 18.938 12.734 -16.719 1 55.72 196 ASN A CA 1
ATOM 1611 C C . ASN A 1 196 ? 18.906 12.336 -15.25 1 55.72 196 ASN A C 1
ATOM 1613 O O . ASN A 1 196 ? 19.953 12 -14.68 1 55.72 196 ASN A O 1
ATOM 1617 N N . THR A 1 197 ? 17.828 12.523 -14.602 1 56.72 197 THR A N 1
ATOM 1618 C CA . THR A 1 197 ? 17.703 12.312 -13.164 1 56.72 197 THR A CA 1
ATOM 1619 C C . THR A 1 197 ? 18.016 10.867 -12.797 1 56.72 197 THR A C 1
ATOM 1621 O O . THR A 1 197 ? 18.406 10.578 -11.664 1 56.72 197 THR A O 1
ATOM 1624 N N . TYR A 1 198 ? 18.188 10.016 -13.922 1 63.53 198 TYR A N 1
ATOM 1625 C CA . TYR A 1 198 ? 18.25 8.562 -13.766 1 63.53 198 TYR A CA 1
ATOM 1626 C C . TYR A 1 198 ? 19.703 8.086 -13.727 1 63.53 198 TYR A C 1
ATOM 1628 O O . TYR A 1 198 ? 20.016 7.078 -13.094 1 63.53 198 TYR A O 1
ATOM 1636 N N . LYS A 1 199 ? 20.578 8.953 -14.078 1 69 199 LYS A N 1
ATOM 1637 C CA . LYS A 1 199 ? 21.922 8.422 -14.289 1 69 199 LYS A CA 1
ATOM 1638 C C . LYS A 1 199 ? 22.609 8.125 -12.961 1 69 199 LYS A C 1
ATOM 1640 O O . LYS A 1 199 ? 23.203 7.059 -12.781 1 69 199 LYS A O 1
ATOM 1645 N N . ASP A 1 200 ? 22.422 9.109 -12.086 1 77.81 200 ASP A N 1
ATOM 1646 C CA . ASP A 1 200 ? 23.078 8.93 -10.789 1 77.81 200 ASP A CA 1
ATOM 1647 C C . ASP A 1 200 ? 22.453 7.754 -10.031 1 77.81 200 ASP A C 1
ATOM 1649 O O . ASP A 1 200 ? 23.172 6.926 -9.469 1 77.81 200 ASP A O 1
ATOM 1653 N N . ILE A 1 201 ? 21.203 7.699 -10.141 1 83.81 201 ILE A N 1
ATOM 1654 C CA . ILE A 1 201 ? 20.484 6.645 -9.43 1 83.81 201 ILE A CA 1
ATOM 1655 C C . ILE A 1 201 ? 20.828 5.289 -10.047 1 83.81 201 ILE A C 1
ATOM 1657 O O . ILE A 1 201 ? 21.078 4.316 -9.328 1 83.81 201 ILE A O 1
ATOM 1661 N N . GLU A 1 202 ? 20.922 5.32 -11.32 1 83.31 202 GLU A N 1
ATOM 1662 C CA . GLU A 1 202 ? 21.281 4.09 -12.016 1 83.31 202 GLU A CA 1
ATOM 1663 C C . GLU A 1 202 ? 22.703 3.641 -11.672 1 83.31 202 GLU A C 1
ATOM 1665 O O . GLU A 1 202 ? 22.953 2.443 -11.531 1 83.31 202 GLU A O 1
ATOM 1670 N N . SER A 1 203 ? 23.547 4.547 -11.508 1 85 203 SER A N 1
ATOM 1671 C CA . SER A 1 203 ? 24.938 4.238 -11.164 1 85 203 SER A CA 1
ATOM 1672 C C . SER A 1 203 ? 25.031 3.6 -9.781 1 85 203 SER A C 1
ATOM 1674 O O . SER A 1 203 ? 25.797 2.65 -9.586 1 85 203 SER A O 1
ATOM 1676 N N . ILE A 1 204 ? 24.234 4.121 -8.93 1 85.56 204 ILE A N 1
ATOM 1677 C CA . ILE A 1 204 ? 24.219 3.58 -7.574 1 85.56 204 ILE A CA 1
ATOM 1678 C C . ILE A 1 204 ? 23.703 2.146 -7.594 1 85.56 204 ILE A C 1
ATOM 1680 O O . ILE A 1 204 ? 24.297 1.25 -6.996 1 85.56 204 ILE A O 1
ATOM 1684 N N . LEU A 1 205 ? 22.625 1.988 -8.305 1 87.94 205 LEU A N 1
ATOM 1685 C CA . LEU A 1 205 ? 22.016 0.667 -8.406 1 87.94 205 LEU A CA 1
ATOM 1686 C C . LEU A 1 205 ? 22.984 -0.338 -9.008 1 87.94 205 LEU A C 1
ATOM 1688 O O . LEU A 1 205 ? 23.172 -1.433 -8.469 1 87.94 205 LEU A O 1
ATOM 1692 N N . GLN A 1 206 ? 23.641 0.056 -10.07 1 87.12 206 GLN A N 1
ATOM 1693 C CA . GLN A 1 206 ? 24.547 -0.836 -10.773 1 87.12 206 GLN A CA 1
ATOM 1694 C C . GLN A 1 206 ? 25.797 -1.133 -9.93 1 87.12 206 GLN A C 1
ATOM 1696 O O . GLN A 1 206 ? 26.297 -2.252 -9.945 1 87.12 206 GLN A O 1
ATOM 1701 N N . SER A 1 207 ? 26.266 -0.207 -9.25 1 89.25 207 SER A N 1
ATOM 1702 C CA . SER A 1 207 ? 27.469 -0.379 -8.445 1 89.25 207 SER A CA 1
ATOM 1703 C C . SER A 1 207 ? 27.219 -1.325 -7.277 1 89.25 207 SER A C 1
ATOM 1705 O O . SER A 1 207 ? 28.062 -2.168 -6.965 1 89.25 207 SER A O 1
ATOM 1707 N N . GLU A 1 208 ? 26.062 -1.22 -6.754 1 90.38 208 GLU A N 1
ATOM 1708 C CA . GLU A 1 208 ? 25.812 -1.943 -5.512 1 90.38 208 GLU A CA 1
ATOM 1709 C C . GLU A 1 208 ? 25.172 -3.303 -5.781 1 90.38 208 GLU A C 1
ATOM 1711 O O . GLU A 1 208 ? 25.391 -4.254 -5.023 1 90.38 208 GLU A O 1
ATOM 1716 N N . TYR A 1 209 ? 24.422 -3.387 -6.945 1 92.75 209 TYR A N 1
ATOM 1717 C CA . TYR A 1 209 ? 23.609 -4.582 -7.109 1 92.75 209 TYR A CA 1
ATOM 1718 C C . TYR A 1 209 ? 23.797 -5.188 -8.492 1 92.75 209 TYR A C 1
ATOM 1720 O O . TYR A 1 209 ? 22.953 -5.945 -8.969 1 92.75 209 TYR A O 1
ATOM 1728 N N . LYS A 1 210 ? 24.875 -4.965 -9.078 1 91.31 210 LYS A N 1
ATOM 1729 C CA . LYS A 1 210 ? 25.125 -5.371 -10.461 1 91.31 210 LYS A CA 1
ATOM 1730 C C . LYS A 1 210 ? 24.922 -6.875 -10.641 1 91.31 210 LYS A C 1
ATOM 1732 O O . LYS A 1 210 ? 24.266 -7.309 -11.586 1 91.31 210 LYS A O 1
ATOM 1737 N N . ASP A 1 211 ? 25.375 -7.633 -9.758 1 93.31 211 ASP A N 1
ATOM 1738 C CA . ASP A 1 211 ? 25.344 -9.086 -9.867 1 93.31 211 ASP A CA 1
ATOM 1739 C C . ASP A 1 211 ? 23.906 -9.617 -9.75 1 93.31 211 ASP A C 1
ATOM 1741 O O . ASP A 1 211 ? 23.609 -10.711 -10.234 1 93.31 211 ASP A O 1
ATOM 1745 N N . LEU A 1 212 ? 23.062 -8.82 -9.125 1 95.12 212 LEU A N 1
ATOM 1746 C CA . LEU A 1 212 ? 21.688 -9.258 -8.883 1 95.12 212 LEU A CA 1
ATOM 1747 C C . LEU A 1 212 ? 20.766 -8.789 -10.008 1 95.12 212 LEU A C 1
ATOM 1749 O O . LEU A 1 212 ? 19.672 -9.32 -10.172 1 95.12 212 LEU A O 1
ATOM 1753 N N . ILE A 1 213 ? 21.188 -7.816 -10.766 1 94.12 213 ILE A N 1
ATOM 1754 C CA . ILE A 1 213 ? 20.359 -7.273 -11.844 1 94.12 213 ILE A CA 1
ATOM 1755 C C . ILE A 1 213 ? 20.391 -8.219 -13.039 1 94.12 213 ILE A C 1
ATOM 1757 O O . ILE A 1 213 ? 21.453 -8.492 -13.609 1 94.12 213 ILE A O 1
ATOM 1761 N N . LYS A 1 214 ? 19.234 -8.688 -13.43 1 93.5 214 LYS A N 1
ATOM 1762 C CA . LYS A 1 214 ? 19.188 -9.727 -14.461 1 93.5 214 LYS A CA 1
ATOM 1763 C C . LYS A 1 214 ? 18.641 -9.172 -15.766 1 93.5 214 LYS A C 1
ATOM 1765 O O . LYS A 1 214 ? 18.75 -9.812 -16.812 1 93.5 214 LYS A O 1
ATOM 1770 N N . GLY A 1 215 ? 18.016 -8.023 -15.672 1 92.25 215 GLY A N 1
ATOM 1771 C CA . GLY A 1 215 ? 17.5 -7.449 -16.906 1 92.25 215 GLY A CA 1
ATOM 1772 C C . GLY A 1 215 ? 16.719 -6.172 -16.688 1 92.25 215 GLY A C 1
ATOM 1773 O O . GLY A 1 215 ? 16.594 -5.699 -15.555 1 92.25 215 GLY A O 1
ATOM 1774 N N . ARG A 1 216 ? 16.375 -5.656 -17.859 1 92.94 216 ARG A N 1
ATOM 1775 C CA . ARG A 1 216 ? 15.609 -4.41 -17.891 1 92.94 216 ARG A CA 1
ATOM 1776 C C . ARG A 1 216 ? 14.359 -4.551 -18.75 1 92.94 216 ARG A C 1
ATOM 1778 O O . ARG A 1 216 ? 14.391 -5.227 -19.781 1 92.94 216 ARG A O 1
ATOM 1785 N N . VAL A 1 217 ? 13.273 -4.035 -18.266 1 95.75 217 VAL A N 1
ATOM 1786 C CA . VAL A 1 217 ? 12.031 -3.947 -19.031 1 95.75 217 VAL A CA 1
ATOM 1787 C C . VAL A 1 217 ? 11.68 -2.48 -19.266 1 95.75 217 VAL A C 1
ATOM 1789 O O . VAL A 1 217 ? 11.469 -1.726 -18.312 1 95.75 217 VAL A O 1
ATOM 1792 N N . HIS A 1 218 ? 11.586 -2.08 -20.5 1 94.56 218 HIS A N 1
ATOM 1793 C CA . HIS A 1 218 ? 11.297 -0.693 -20.844 1 94.56 218 HIS A CA 1
ATOM 1794 C C . HIS A 1 218 ? 9.82 -0.366 -20.609 1 94.56 218 HIS A C 1
ATOM 1796 O O . HIS A 1 218 ? 9 -1.271 -20.453 1 94.56 218 HIS A O 1
ATOM 1802 N N . PHE A 1 219 ? 9.617 0.894 -20.453 1 93.62 219 PHE A N 1
ATOM 1803 C CA . PHE A 1 219 ? 8.242 1.354 -20.328 1 93.62 219 PHE A CA 1
ATOM 1804 C C . PHE A 1 219 ? 7.512 1.256 -21.656 1 93.62 219 PHE A C 1
ATOM 1806 O O . PHE A 1 219 ? 7.984 1.776 -22.672 1 93.62 219 PHE A O 1
ATOM 1813 N N . TYR A 1 220 ? 6.391 0.606 -21.688 1 93.81 220 TYR A N 1
ATOM 1814 C CA . TYR A 1 220 ? 5.555 0.498 -22.875 1 93.81 220 TYR A CA 1
ATOM 1815 C C . TYR A 1 220 ? 4.102 0.828 -22.562 1 93.81 220 TYR A C 1
ATOM 1817 O O . TYR A 1 220 ? 3.514 0.242 -21.641 1 93.81 220 TYR A O 1
ATOM 1825 N N . ASN A 1 221 ? 3.486 1.693 -23.266 1 92.94 221 ASN A N 1
ATOM 1826 C CA . ASN A 1 221 ? 2.076 2.027 -23.094 1 92.94 221 ASN A CA 1
ATOM 1827 C C . ASN A 1 221 ? 1.184 0.808 -23.312 1 92.94 221 ASN A C 1
ATOM 1829 O O . ASN A 1 221 ? 0.114 0.707 -22.703 1 92.94 221 ASN A O 1
ATOM 1833 N N . SER A 1 222 ? 1.635 -0.041 -24.141 1 93.62 222 SER A N 1
ATOM 1834 C CA . SER A 1 222 ? 0.861 -1.238 -24.453 1 93.62 222 SER A CA 1
ATOM 1835 C C . SER A 1 222 ? 0.62 -2.08 -23.203 1 93.62 222 SER A C 1
ATOM 1837 O O . SER A 1 222 ? -0.379 -2.797 -23.109 1 93.62 222 SER A O 1
ATOM 1839 N N . ILE A 1 223 ? 1.519 -2.002 -22.281 1 94.38 223 ILE A N 1
ATOM 1840 C CA . ILE A 1 223 ? 1.351 -2.721 -21.016 1 94.38 223 ILE A CA 1
ATOM 1841 C C . ILE A 1 223 ? 0.166 -2.143 -20.25 1 94.38 223 ILE A C 1
ATOM 1843 O O . ILE A 1 223 ? -0.687 -2.887 -19.75 1 94.38 223 ILE A O 1
ATOM 1847 N N . LYS A 1 224 ? 0.12 -0.862 -20.188 1 91 224 LYS A N 1
ATOM 1848 C CA . LYS A 1 224 ? -0.991 -0.195 -19.516 1 91 224 LYS A CA 1
ATOM 1849 C C . LYS A 1 224 ? -2.32 -0.531 -20.172 1 91 224 LYS A C 1
ATOM 1851 O O . LYS A 1 224 ? -3.326 -0.744 -19.5 1 91 224 LYS A O 1
ATOM 1856 N N . VAL A 1 225 ? -2.312 -0.627 -21.438 1 92.5 225 VAL A N 1
ATOM 1857 C CA . VAL A 1 225 ? -3.527 -0.849 -22.203 1 92.5 225 VAL A CA 1
ATOM 1858 C C . VAL A 1 225 ? -4.086 -2.236 -21.906 1 92.5 225 VAL A C 1
ATOM 1860 O O . VAL A 1 225 ? -5.258 -2.375 -21.547 1 92.5 225 VAL A O 1
ATOM 1863 N N . PHE A 1 226 ? -3.27 -3.328 -22.016 1 92.88 226 PHE A N 1
ATOM 1864 C CA . PHE A 1 226 ? -3.852 -4.652 -21.828 1 92.88 226 PHE A CA 1
ATOM 1865 C C . PHE A 1 226 ? -4.277 -4.871 -20.391 1 92.88 226 PHE A C 1
ATOM 1867 O O . PHE A 1 226 ? -5.246 -5.586 -20.109 1 92.88 226 PHE A O 1
ATOM 1874 N N . ILE A 1 227 ? -3.578 -4.234 -19.469 1 93.81 227 ILE A N 1
ATOM 1875 C CA . ILE A 1 227 ? -3.955 -4.348 -18.062 1 93.81 227 ILE A CA 1
ATOM 1876 C C . ILE A 1 227 ? -5.312 -3.689 -17.828 1 93.81 227 ILE A C 1
ATOM 1878 O O . ILE A 1 227 ? -6.211 -4.293 -17.234 1 93.81 227 ILE A O 1
ATOM 1882 N N . ASN A 1 228 ? -5.434 -2.482 -18.359 1 90.62 228 ASN A N 1
ATOM 1883 C CA . ASN A 1 228 ? -6.672 -1.729 -18.172 1 90.62 228 ASN A CA 1
ATOM 1884 C C . ASN A 1 228 ? -7.848 -2.408 -18.859 1 90.62 228 ASN A C 1
ATOM 1886 O O . ASN A 1 228 ? -8.984 -2.334 -18.391 1 90.62 228 ASN A O 1
ATOM 1890 N N . GLU A 1 229 ? -7.59 -3.057 -19.891 1 93.5 229 GLU A N 1
ATOM 1891 C CA . GLU A 1 229 ? -8.648 -3.693 -20.672 1 93.5 229 GLU A CA 1
ATOM 1892 C C . GLU A 1 229 ? -8.867 -5.137 -20.234 1 93.5 229 GLU A C 1
ATOM 1894 O O . GLU A 1 229 ? -9.758 -5.82 -20.75 1 93.5 229 GLU A O 1
ATOM 1899 N N . LEU A 1 230 ? -8.062 -5.562 -19.344 1 94.44 230 LEU A N 1
ATOM 1900 C CA . LEU A 1 230 ? -8.148 -6.918 -18.812 1 94.44 230 LEU A CA 1
ATOM 1901 C C . LEU A 1 230 ? -7.98 -7.945 -19.922 1 94.44 230 LEU A C 1
ATOM 1903 O O . LEU A 1 230 ? -8.734 -8.922 -19.984 1 94.44 230 LEU A O 1
ATOM 1907 N N . LYS A 1 231 ? -7.051 -7.594 -20.828 1 94.62 231 LYS A N 1
ATOM 1908 C CA . LYS A 1 231 ? -6.762 -8.492 -21.953 1 94.62 231 LYS A CA 1
ATOM 1909 C C . LYS A 1 231 ? -5.488 -9.289 -21.688 1 94.62 231 LYS A C 1
ATOM 1911 O O . LYS A 1 231 ? -4.629 -8.875 -20.906 1 94.62 231 LYS A O 1
ATOM 1916 N N . GLU A 1 232 ? -5.434 -10.438 -22.344 1 95.69 232 GLU A N 1
ATOM 1917 C CA . GLU A 1 232 ? -4.199 -11.219 -22.281 1 95.69 232 GLU A CA 1
ATOM 1918 C C . GLU A 1 232 ? -3.041 -10.461 -22.922 1 95.69 232 GLU A C 1
ATOM 1920 O O . GLU A 1 232 ? -3.225 -9.781 -23.938 1 95.69 232 GLU A O 1
ATOM 1925 N N . PRO A 1 233 ? -1.833 -10.562 -22.297 1 96.12 233 PRO A N 1
ATOM 1926 C CA . PRO A 1 233 ? -0.682 -9.938 -22.953 1 96.12 233 PRO A CA 1
ATOM 1927 C C . PRO A 1 233 ? -0.372 -10.547 -24.312 1 96.12 233 PRO A C 1
ATOM 1929 O O . PRO A 1 233 ? -0.586 -11.742 -24.516 1 96.12 233 PRO A O 1
ATOM 1932 N N . ASN A 1 234 ? 0.072 -9.656 -25.188 1 94.94 234 ASN A N 1
ATOM 1933 C CA . ASN A 1 234 ? 0.432 -10.078 -26.531 1 94.94 234 ASN A CA 1
ATOM 1934 C C . ASN A 1 234 ? 1.871 -10.578 -26.594 1 94.94 234 ASN A C 1
ATOM 1936 O O . ASN A 1 234 ? 2.812 -9.805 -26.438 1 94.94 234 ASN A O 1
ATOM 1940 N N . ASN A 1 235 ? 2.025 -11.883 -26.891 1 94.62 235 ASN A N 1
ATOM 1941 C CA . ASN A 1 235 ? 3.342 -12.508 -26.859 1 94.62 235 ASN A CA 1
ATOM 1942 C C . ASN A 1 235 ? 4.215 -12.047 -28.016 1 94.62 235 ASN A C 1
ATOM 1944 O O . ASN A 1 235 ? 5.406 -12.352 -28.078 1 94.62 235 ASN A O 1
ATOM 1948 N N . LYS A 1 236 ? 3.74 -11.234 -28.938 1 95.06 236 LYS A N 1
ATOM 1949 C CA . LYS A 1 236 ? 4.508 -10.719 -30.062 1 95.06 236 LYS A CA 1
ATOM 1950 C C . LYS A 1 236 ? 5.09 -9.344 -29.734 1 95.06 236 LYS A C 1
ATOM 1952 O O . LYS A 1 236 ? 5.965 -8.852 -30.453 1 95.06 236 LYS A O 1
ATOM 1957 N N . GLU A 1 237 ? 4.629 -8.734 -28.641 1 95.62 237 GLU A N 1
ATOM 1958 C CA . GLU A 1 237 ? 5.074 -7.391 -28.281 1 95.62 237 GLU A CA 1
ATOM 1959 C C . GLU A 1 237 ? 6.48 -7.418 -27.688 1 95.62 237 GLU A C 1
ATOM 1961 O O . GLU A 1 237 ? 6.887 -8.414 -27.094 1 95.62 237 GLU A O 1
ATOM 1966 N N . ILE A 1 238 ? 7.152 -6.297 -27.75 1 95.62 238 ILE A N 1
ATOM 1967 C CA . ILE A 1 238 ? 8.547 -6.184 -27.328 1 95.62 238 ILE A CA 1
ATOM 1968 C C . ILE A 1 238 ? 8.656 -6.387 -25.828 1 95.62 238 ILE A C 1
ATOM 1970 O O . ILE A 1 238 ? 9.578 -7.047 -25.344 1 95.62 238 ILE A O 1
ATOM 1974 N N . TYR A 1 239 ? 7.77 -5.836 -25.109 1 95.5 239 TYR A N 1
ATOM 1975 C CA . TYR A 1 239 ? 7.82 -5.988 -23.656 1 95.5 239 TYR A CA 1
ATOM 1976 C C . TYR A 1 239 ? 7.777 -7.457 -23.25 1 95.5 239 TYR A C 1
ATOM 1978 O O . TYR A 1 239 ? 8.453 -7.871 -22.312 1 95.5 239 TYR A O 1
ATOM 1986 N N . TYR A 1 240 ? 6.973 -8.258 -23.922 1 96.88 240 TYR A N 1
ATOM 1987 C CA . TYR A 1 240 ? 6.824 -9.68 -23.641 1 96.88 240 TYR A CA 1
ATOM 1988 C C . TYR A 1 240 ? 8.125 -10.43 -23.922 1 96.88 240 TYR A C 1
ATOM 1990 O O . TYR A 1 240 ? 8.547 -11.273 -23.141 1 96.88 240 TYR A O 1
ATOM 1998 N N . GLN A 1 241 ? 8.773 -10.047 -25 1 96.56 241 GLN A N 1
ATOM 1999 C CA . GLN A 1 241 ? 10.055 -10.656 -25.359 1 96.56 241 GLN A CA 1
ATOM 2000 C C . GLN A 1 241 ? 11.141 -10.297 -24.344 1 96.56 241 GLN A C 1
ATOM 2002 O O . GLN A 1 241 ? 11.969 -11.141 -24 1 96.56 241 GLN A O 1
ATOM 2007 N N . GLU A 1 242 ? 11.133 -9.055 -23.906 1 96.5 242 GLU A N 1
ATOM 2008 C CA . GLU A 1 242 ? 12.086 -8.641 -22.891 1 96.5 242 GLU A CA 1
ATOM 2009 C C . GLU A 1 242 ? 11.922 -9.461 -21.609 1 96.5 242 GLU A C 1
ATOM 2011 O O . GLU A 1 242 ? 12.906 -9.945 -21.047 1 96.5 242 GLU A O 1
ATOM 2016 N N . ILE A 1 243 ? 10.727 -9.625 -21.203 1 97.25 243 ILE A N 1
ATOM 2017 C CA . ILE A 1 243 ? 10.438 -10.32 -19.953 1 97.25 243 ILE A CA 1
ATOM 2018 C C . ILE A 1 243 ? 10.703 -11.82 -20.125 1 97.25 243 ILE A C 1
ATOM 2020 O O . ILE A 1 243 ? 11.219 -12.469 -19.219 1 97.25 243 ILE A O 1
ATOM 2024 N N . LYS A 1 244 ? 10.352 -12.375 -21.281 1 97.12 244 LYS A N 1
ATOM 2025 C CA . LYS A 1 244 ? 10.617 -13.781 -21.578 1 97.12 244 LYS A CA 1
ATOM 2026 C C . LYS A 1 244 ? 12.117 -14.078 -21.516 1 97.12 244 LYS A C 1
ATOM 2028 O O . LYS A 1 244 ? 12.531 -15.094 -20.969 1 97.12 244 LYS A O 1
ATOM 2033 N N . LYS A 1 245 ? 12.867 -13.172 -22.062 1 96.06 245 LYS A N 1
ATOM 2034 C CA . LYS A 1 245 ? 14.312 -13.328 -22.016 1 96.06 245 LYS A CA 1
ATOM 2035 C C . LYS A 1 245 ? 14.836 -13.352 -20.594 1 96.06 245 LYS A C 1
ATOM 2037 O O . LYS A 1 245 ? 15.695 -14.164 -20.25 1 96.06 245 LYS A O 1
ATOM 2042 N N . ILE A 1 246 ? 14.32 -12.453 -19.766 1 95.75 246 ILE A N 1
ATOM 2043 C CA . ILE A 1 246 ? 14.719 -12.383 -18.359 1 95.75 246 ILE A CA 1
ATOM 2044 C C . ILE A 1 246 ? 14.367 -13.688 -17.656 1 95.75 246 ILE A C 1
ATOM 2046 O O . ILE A 1 246 ? 15.188 -14.266 -16.953 1 95.75 246 ILE A O 1
ATOM 2050 N N . LEU A 1 247 ? 13.148 -14.133 -17.891 1 94.5 247 LEU A N 1
ATOM 2051 C CA . LEU A 1 247 ? 12.664 -15.352 -17.25 1 94.5 247 LEU A CA 1
ATOM 2052 C C . LEU A 1 247 ? 13.492 -16.562 -17.656 1 94.5 247 LEU A C 1
ATOM 2054 O O . LEU A 1 247 ? 13.836 -17.406 -16.828 1 94.5 247 LEU A O 1
ATOM 2058 N N . ASN A 1 248 ? 13.852 -16.625 -18.922 1 91.25 248 ASN A N 1
ATOM 2059 C CA . ASN A 1 248 ? 14.648 -17.734 -19.438 1 91.25 248 ASN A CA 1
ATOM 2060 C C . ASN A 1 248 ? 16.047 -17.766 -18.812 1 91.25 248 ASN A C 1
ATOM 2062 O O . ASN A 1 248 ? 16.625 -18.844 -18.641 1 91.25 248 ASN A O 1
ATOM 2066 N N . ASN A 1 249 ? 16.453 -16.609 -18.438 1 88.19 249 ASN A N 1
ATOM 2067 C CA . ASN A 1 249 ? 17.781 -16.516 -17.828 1 88.19 249 ASN A CA 1
ATOM 2068 C C . ASN A 1 249 ? 17.75 -16.844 -16.344 1 88.19 249 ASN A C 1
ATOM 2070 O O . ASN A 1 249 ? 18.797 -17.031 -15.727 1 88.19 249 ASN A O 1
ATOM 2074 N N . MET A 1 250 ? 16.625 -16.844 -15.758 1 85.94 250 MET A N 1
ATOM 2075 C CA . MET A 1 250 ? 16.469 -17.078 -14.32 1 85.94 250 MET A CA 1
ATOM 2076 C C . MET A 1 250 ? 16.547 -18.562 -14 1 85.94 250 MET A C 1
ATOM 2078 O O . MET A 1 250 ? 16.828 -18.938 -12.867 1 85.94 250 MET A O 1
ATOM 2082 N N . PHE A 1 251 ? 16.219 -19.375 -14.914 1 76.62 251 PHE A N 1
ATOM 2083 C CA . PHE A 1 251 ? 16.219 -20.828 -14.695 1 76.62 251 PHE A CA 1
ATOM 2084 C C . PHE A 1 251 ? 17.266 -21.5 -15.562 1 76.62 251 PHE A C 1
ATOM 2086 O O . PHE A 1 251 ? 17.859 -22.5 -15.156 1 76.62 251 PHE A O 1
ATOM 2093 N N . MET B 1 1 ? -2.035 31.281 28.844 1 39.66 1 MET B N 1
ATOM 2094 C CA . MET B 1 1 ? -2.566 31.422 27.5 1 39.66 1 MET B CA 1
ATOM 2095 C C . MET B 1 1 ? -3.293 30.141 27.062 1 39.66 1 MET B C 1
ATOM 2097 O O . MET B 1 1 ? -2.777 29.047 27.25 1 39.66 1 MET B O 1
ATOM 2101 N N . ASP B 1 2 ? -4.508 29.953 27.016 1 47.62 2 ASP B N 1
ATOM 2102 C CA . ASP B 1 2 ? -5.352 28.781 26.781 1 47.62 2 ASP B CA 1
ATOM 2103 C C . ASP B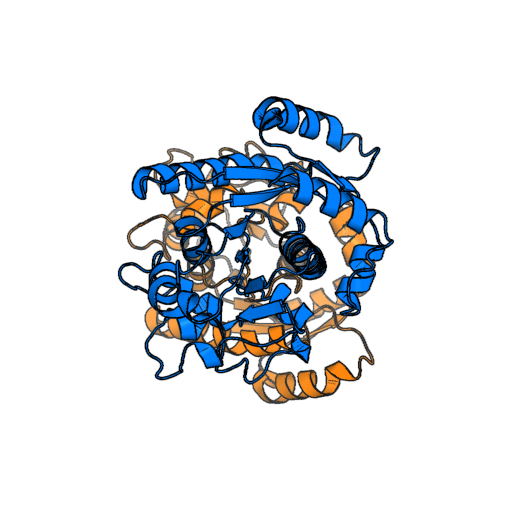 1 2 ? -4.848 27.984 25.578 1 47.62 2 ASP B C 1
ATOM 2105 O O . ASP B 1 2 ? -4.918 28.453 24.438 1 47.62 2 ASP B O 1
ATOM 2109 N N . ASN B 1 3 ? -3.752 27.266 25.719 1 58.16 3 ASN B N 1
ATOM 2110 C CA . ASN B 1 3 ? -3.021 26.625 24.625 1 58.16 3 ASN B CA 1
ATOM 2111 C C . ASN B 1 3 ? -3.957 25.828 23.719 1 58.16 3 ASN B C 1
ATOM 2113 O O . ASN B 1 3 ? -4.617 24.891 24.156 1 58.16 3 ASN B O 1
ATOM 2117 N N . LYS B 1 4 ? -4.508 26.531 22.547 1 71.81 4 LYS B N 1
ATOM 2118 C CA . LYS B 1 4 ? -5.445 25.984 21.562 1 71.81 4 LYS B CA 1
ATOM 2119 C C . LYS B 1 4 ? -4.938 24.672 20.984 1 71.81 4 LYS B C 1
ATOM 2121 O O . LYS B 1 4 ? -3.779 24.578 20.562 1 71.81 4 LYS B O 1
ATOM 2126 N N . LYS B 1 5 ? -5.676 23.531 21.219 1 89.56 5 LYS B N 1
ATOM 2127 C CA . LYS B 1 5 ? -5.359 22.25 20.609 1 89.56 5 LYS B CA 1
ATOM 2128 C C . LYS B 1 5 ? -5.719 22.219 19.125 1 89.56 5 LYS B C 1
ATOM 2130 O O . LYS B 1 5 ? -6.805 22.656 18.75 1 89.56 5 LYS B O 1
ATOM 2135 N N . PRO B 1 6 ? -4.805 21.844 18.359 1 96.44 6 PRO B N 1
ATOM 2136 C CA . PRO B 1 6 ? -5.098 21.812 16.938 1 96.44 6 PRO B CA 1
ATOM 2137 C C . PRO B 1 6 ? -6.219 20.844 16.578 1 96.44 6 PRO B C 1
ATOM 2139 O O . PRO B 1 6 ? -6.445 19.875 17.297 1 96.44 6 PRO B O 1
ATOM 2142 N N . LYS B 1 7 ? -6.996 21.156 15.555 1 96.75 7 LYS B N 1
ATOM 2143 C CA . LYS B 1 7 ? -7.918 20.203 14.961 1 96.75 7 LYS B CA 1
ATOM 2144 C C . LYS B 1 7 ? -7.168 19.172 14.102 1 96.75 7 LYS B C 1
ATOM 2146 O O . LYS B 1 7 ? -6.434 19.547 13.188 1 96.75 7 LYS B O 1
ATOM 2151 N N . ILE B 1 8 ? -7.344 17.938 14.406 1 98.31 8 ILE B N 1
ATOM 2152 C CA . ILE B 1 8 ? -6.594 16.891 13.711 1 98.31 8 ILE B CA 1
ATOM 2153 C C . ILE B 1 8 ? -7.5 16.188 12.703 1 98.31 8 ILE B C 1
ATOM 2155 O O . ILE B 1 8 ? -8.555 15.664 13.07 1 98.31 8 ILE B O 1
ATOM 2159 N N . ILE B 1 9 ? -7.082 16.172 11.43 1 98.44 9 ILE B N 1
ATOM 2160 C CA . ILE B 1 9 ? -7.789 15.539 10.32 1 98.44 9 ILE B CA 1
ATOM 2161 C C . ILE B 1 9 ? -6.941 14.414 9.734 1 98.44 9 ILE B C 1
ATOM 2163 O O . ILE B 1 9 ? -5.773 14.625 9.391 1 98.44 9 ILE B O 1
ATOM 2167 N N . THR B 1 10 ? -7.523 13.266 9.648 1 98.81 10 THR B N 1
ATOM 2168 C CA . THR B 1 10 ? -6.836 12.125 9.047 1 98.81 10 THR B CA 1
ATOM 2169 C C . THR B 1 10 ? -7.5 11.727 7.734 1 98.81 10 THR B C 1
ATOM 2171 O O . THR B 1 10 ? -8.727 11.625 7.66 1 98.81 10 THR B O 1
ATOM 2174 N N . ILE B 1 11 ? -6.68 11.602 6.68 1 98.75 11 ILE B N 1
ATOM 2175 C CA . ILE B 1 11 ? -7.16 11.016 5.434 1 98.75 11 ILE B CA 1
ATOM 2176 C C . ILE B 1 11 ? -6.832 9.523 5.402 1 98.75 11 ILE B C 1
ATOM 2178 O O . ILE B 1 11 ? -5.66 9.141 5.453 1 98.75 11 ILE B O 1
ATOM 2182 N N . ALA B 1 12 ? -7.859 8.711 5.309 1 98.31 12 ALA B N 1
ATOM 2183 C CA . ALA B 1 12 ? -7.652 7.27 5.441 1 98.31 12 ALA B CA 1
ATOM 2184 C C . ALA B 1 12 ? -8.445 6.5 4.383 1 98.31 12 ALA B C 1
ATOM 2186 O O . ALA B 1 12 ? -9.547 6.91 4.008 1 98.31 12 ALA B O 1
ATOM 2187 N N . SER B 1 13 ? -7.875 5.449 3.9 1 96.75 13 SER B N 1
ATOM 2188 C CA . SER B 1 13 ? -8.516 4.496 2.998 1 96.75 13 SER B CA 1
ATOM 2189 C C . SER B 1 13 ? -7.82 3.141 3.047 1 96.75 13 SER B C 1
ATOM 2191 O O . SER B 1 13 ? -6.633 3.055 3.355 1 96.75 13 SER B O 1
ATOM 2193 N N . ILE B 1 14 ? -8.578 2.117 2.758 1 94.38 14 ILE B N 1
ATOM 2194 C CA . ILE B 1 14 ? -7.988 0.786 2.674 1 94.38 14 ILE B CA 1
ATOM 2195 C C . ILE B 1 14 ? -7.516 0.518 1.246 1 94.38 14 ILE B C 1
ATOM 2197 O O . ILE B 1 14 ? -6.605 -0.281 1.027 1 94.38 14 ILE B O 1
ATOM 2201 N N . LYS B 1 15 ? -8.086 1.217 0.391 1 94 15 LYS B N 1
ATOM 2202 C CA . LYS B 1 15 ? -7.688 1.094 -1.008 1 94 15 LYS B CA 1
ATOM 2203 C C . LYS B 1 15 ? -6.672 2.168 -1.385 1 94 15 LYS B C 1
ATOM 2205 O O . LYS B 1 15 ? -6.801 3.324 -0.978 1 94 15 LYS B O 1
ATOM 2210 N N . GLY B 1 16 ? -5.652 1.726 -2.197 1 93.25 16 GLY B N 1
ATOM 2211 C CA . GLY B 1 16 ? -4.668 2.656 -2.727 1 93.25 16 GLY B CA 1
ATOM 2212 C C . GLY B 1 16 ? -5.137 3.373 -3.979 1 93.25 16 GLY B C 1
ATOM 2213 O O . GLY B 1 16 ? -6.082 2.928 -4.637 1 93.25 16 GLY B O 1
ATOM 2214 N N . GLY B 1 17 ? -4.605 4.473 -4.266 1 92.81 17 GLY B N 1
ATOM 2215 C CA . GLY B 1 17 ? -4.824 5.16 -5.531 1 92.81 17 GLY B CA 1
ATOM 2216 C C . GLY B 1 17 ? -6.117 5.949 -5.562 1 92.81 17 GLY B C 1
ATOM 2217 O O . GLY B 1 17 ? -6.516 6.457 -6.613 1 92.81 17 GLY B O 1
ATOM 2218 N N . VAL B 1 18 ? -6.75 6.164 -4.418 1 95.12 18 VAL B N 1
ATOM 2219 C CA . VAL B 1 18 ? -8.07 6.781 -4.41 1 95.12 18 VAL B CA 1
ATOM 2220 C C . VAL B 1 18 ? -7.941 8.289 -4.191 1 95.12 18 VAL B C 1
ATOM 2222 O O . VAL B 1 18 ? -8.945 9.008 -4.168 1 95.12 18 VAL B O 1
ATOM 2225 N N . GLY B 1 19 ? -6.734 8.781 -3.904 1 96.19 19 GLY B N 1
ATOM 2226 C CA . GLY B 1 19 ? -6.512 10.211 -3.807 1 96.19 19 GLY B CA 1
ATOM 2227 C C . GLY B 1 19 ? -6.262 10.688 -2.385 1 96.19 19 GLY B C 1
ATOM 2228 O O . GLY B 1 19 ? -6.5 11.852 -2.059 1 96.19 19 GLY B O 1
ATOM 2229 N N . LYS B 1 20 ? -5.84 9.828 -1.521 1 97.25 20 LYS B N 1
ATOM 2230 C CA . LYS B 1 20 ? -5.551 10.18 -0.134 1 97.25 20 LYS B CA 1
ATOM 2231 C C . LYS B 1 20 ? -4.523 11.305 -0.054 1 97.25 20 LYS B C 1
ATOM 2233 O O . LYS B 1 20 ? -4.777 12.344 0.559 1 97.25 20 LYS B O 1
ATOM 2238 N N . SER B 1 21 ? -3.35 11.094 -0.679 1 97.81 21 SER B N 1
ATOM 2239 C CA . SER B 1 21 ? -2.262 12.062 -0.597 1 97.81 21 SER B CA 1
ATOM 2240 C C . SER B 1 21 ? -2.619 13.359 -1.318 1 97.81 21 SER B C 1
ATOM 2242 O O . SER B 1 21 ? -2.301 14.445 -0.84 1 97.81 21 SER B O 1
ATOM 2244 N N . MET B 1 22 ? -3.311 13.195 -2.477 1 97.19 22 MET B N 1
ATOM 2245 C CA . MET B 1 22 ? -3.738 14.375 -3.225 1 97.19 22 MET B CA 1
ATOM 2246 C C . MET B 1 22 ? -4.664 15.25 -2.385 1 97.19 22 MET B C 1
ATOM 2248 O O . MET B 1 22 ? -4.488 16.469 -2.316 1 97.19 22 MET B O 1
ATOM 2252 N N . LEU B 1 23 ? -5.609 14.625 -1.715 1 97.69 23 LEU B N 1
ATOM 2253 C CA . LEU B 1 23 ? -6.531 15.367 -0.865 1 97.69 23 LEU B CA 1
ATOM 2254 C C . LEU B 1 23 ? -5.801 16 0.315 1 97.69 23 LEU B C 1
ATOM 2256 O O . LEU B 1 23 ? -6.105 17.125 0.709 1 97.69 23 LEU B O 1
ATOM 2260 N N . SER B 1 24 ? -4.84 15.281 0.91 1 98.44 24 SER B N 1
ATOM 2261 C CA . SER B 1 24 ? -4.035 15.828 1.996 1 98.44 24 SER B CA 1
ATOM 2262 C C . SER B 1 24 ? -3.318 17.109 1.564 1 98.44 24 SER B C 1
ATOM 2264 O O . SER B 1 24 ? -3.289 18.078 2.309 1 98.44 24 SER B O 1
ATOM 2266 N N . ILE B 1 25 ? -2.809 17.078 0.372 1 98.38 25 ILE B N 1
ATOM 2267 C CA . ILE B 1 25 ? -2.08 18.219 -0.173 1 98.38 25 ILE B CA 1
ATOM 2268 C C . ILE B 1 25 ? -3.027 19.406 -0.338 1 98.38 25 ILE B C 1
ATOM 2270 O O . ILE B 1 25 ? -2.775 20.484 0.196 1 98.38 25 ILE B O 1
ATOM 2274 N N . ILE B 1 26 ? -4.102 19.188 -1.007 1 98.06 26 ILE B N 1
ATOM 2275 C CA . ILE B 1 26 ? -4.992 20.281 -1.365 1 98.06 26 ILE B CA 1
ATOM 2276 C C . ILE B 1 26 ? -5.684 20.812 -0.113 1 98.06 26 ILE B C 1
ATOM 2278 O O . ILE B 1 26 ? -5.848 22.031 0.047 1 98.06 26 ILE B O 1
ATOM 2282 N N . PHE B 1 27 ? -6.074 19.938 0.832 1 98 27 PHE B N 1
ATOM 2283 C CA . PHE B 1 27 ? -6.633 20.375 2.105 1 98 27 PHE B CA 1
ATOM 2284 C C . PHE B 1 27 ? -5.672 21.297 2.832 1 98 27 PHE B C 1
ATOM 2286 O O . PHE B 1 27 ? -6.074 22.344 3.338 1 98 27 PHE B O 1
ATOM 2293 N N . SER B 1 28 ? -4.422 20.922 2.859 1 98.44 28 SER B N 1
ATOM 2294 C CA . SER B 1 28 ? -3.412 21.703 3.572 1 98.44 28 SER B CA 1
ATOM 2295 C C . SER B 1 28 ? -3.24 23.094 2.949 1 98.44 28 SER B C 1
ATOM 2297 O O . SER B 1 28 ? -3.148 24.094 3.664 1 98.44 28 SER B O 1
ATOM 2299 N N . TYR B 1 29 ? -3.23 23.141 1.653 1 98.06 29 TYR B N 1
ATOM 2300 C CA . TYR B 1 29 ? -3.109 24.422 0.973 1 98.06 29 TYR B CA 1
ATOM 2301 C C . TYR B 1 29 ? -4.324 25.312 1.248 1 98.06 29 TYR B C 1
ATOM 2303 O O . TYR B 1 29 ? -4.184 26.5 1.513 1 98.06 29 TYR B O 1
ATOM 2311 N N . ILE B 1 30 ? -5.5 24.734 1.181 1 98.06 30 ILE B N 1
ATOM 2312 C CA . ILE B 1 30 ? -6.727 25.5 1.397 1 98.06 30 ILE B CA 1
ATOM 2313 C C . ILE B 1 30 ? -6.75 26.047 2.824 1 98.06 30 ILE B C 1
ATOM 2315 O O . ILE B 1 30 ? -7.012 27.234 3.037 1 98.06 30 ILE B O 1
ATOM 2319 N N . LEU B 1 31 ? -6.43 25.219 3.787 1 97.88 31 LEU B N 1
ATOM 2320 C CA . LEU B 1 31 ? -6.41 25.641 5.184 1 97.88 31 LEU B CA 1
ATOM 2321 C C . LEU B 1 31 ? -5.367 26.719 5.41 1 97.88 31 LEU B C 1
ATOM 2323 O O . LEU B 1 31 ? -5.613 27.688 6.145 1 97.88 31 LEU B O 1
ATOM 2327 N N . SER B 1 32 ? -4.23 26.531 4.801 1 97.69 32 SER B N 1
ATOM 2328 C CA . SER B 1 32 ? -3.166 27.531 4.906 1 97.69 32 SER B CA 1
ATOM 2329 C C . SER B 1 32 ? -3.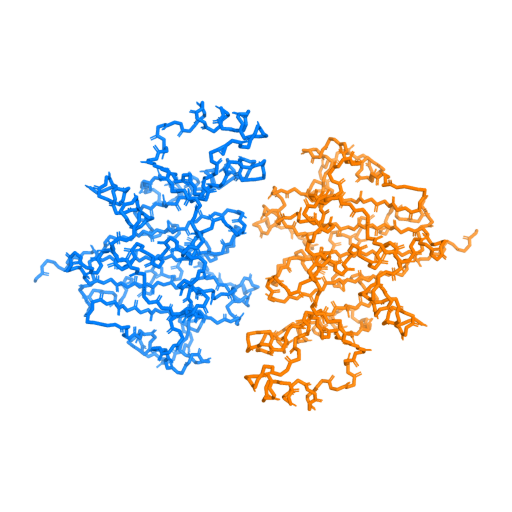596 28.859 4.312 1 97.69 32 SER B C 1
ATOM 2331 O O . SER B 1 32 ? -3.326 29.922 4.887 1 97.69 32 SER B O 1
ATOM 2333 N N . GLU B 1 33 ? -4.246 28.797 3.189 1 95.69 33 GLU B N 1
ATOM 2334 C CA . GLU B 1 33 ? -4.715 30.016 2.518 1 95.69 33 GLU B CA 1
ATOM 2335 C C . GLU B 1 33 ? -5.762 30.734 3.357 1 95.69 33 GLU B C 1
ATOM 2337 O O . GLU B 1 33 ? -5.938 31.953 3.227 1 95.69 33 GLU B O 1
ATOM 2342 N N . MET B 1 34 ? -6.434 30.016 4.156 1 95.75 34 MET B N 1
ATOM 2343 C CA . MET B 1 34 ? -7.406 30.594 5.078 1 95.75 34 MET B CA 1
ATOM 2344 C C . MET B 1 34 ? -6.719 31.156 6.32 1 95.75 34 MET B C 1
ATOM 2346 O O . MET B 1 34 ? -7.363 31.375 7.348 1 95.75 34 MET B O 1
ATOM 2350 N N . ASN B 1 35 ? -5.371 31.234 6.371 1 96.56 35 ASN B N 1
ATOM 2351 C CA . ASN B 1 35 ? -4.512 31.844 7.383 1 96.56 35 ASN B CA 1
ATOM 2352 C C . ASN B 1 35 ? -4.414 30.969 8.633 1 96.56 35 ASN B C 1
ATOM 2354 O O . ASN B 1 35 ? -4.355 31.484 9.75 1 96.56 35 ASN B O 1
ATOM 2358 N N . ASN B 1 36 ? -4.547 29.688 8.422 1 97.5 36 ASN B N 1
ATOM 2359 C CA . ASN B 1 36 ? -4.305 28.734 9.5 1 97.5 36 ASN B CA 1
ATOM 2360 C C . ASN B 1 36 ? -2.885 28.172 9.438 1 97.5 36 ASN B C 1
ATOM 2362 O O . ASN B 1 36 ? -2.334 27.984 8.352 1 97.5 36 ASN B O 1
ATOM 2366 N N . LYS B 1 37 ? -2.311 28.016 10.602 1 98.31 37 LYS B N 1
ATOM 2367 C CA . LYS B 1 37 ? -1.035 27.312 10.688 1 98.31 37 LYS B CA 1
ATOM 2368 C C . LYS B 1 37 ? -1.243 25.797 10.656 1 98.31 37 LYS B C 1
ATOM 2370 O O . LYS B 1 37 ? -1.931 25.25 11.516 1 98.31 37 LYS B O 1
ATOM 2375 N N . VAL B 1 38 ? -0.663 25.125 9.617 1 98.69 38 VAL B N 1
ATOM 2376 C CA . VAL B 1 38 ? -1.005 23.734 9.336 1 98.69 38 VAL B CA 1
ATOM 2377 C C . VAL B 1 38 ? 0.242 22.859 9.453 1 98.69 38 VAL B C 1
ATOM 2379 O O . VAL B 1 38 ? 1.294 23.188 8.898 1 98.69 38 VAL B O 1
ATOM 2382 N N . LEU B 1 39 ? 0.143 21.75 10.188 1 98.81 39 LEU B N 1
ATOM 2383 C CA . LEU B 1 39 ? 1.158 20.703 10.211 1 98.81 39 LEU B CA 1
ATOM 2384 C C . LEU B 1 39 ? 0.695 19.484 9.414 1 98.81 39 LEU B C 1
ATOM 2386 O O . LEU B 1 39 ? -0.387 18.953 9.672 1 98.81 39 LEU B O 1
ATOM 2390 N N . ILE B 1 40 ? 1.435 19.141 8.445 1 98.81 40 ILE B N 1
ATOM 2391 C CA . ILE B 1 40 ? 1.19 17.938 7.664 1 98.81 40 ILE B CA 1
ATOM 2392 C C . ILE B 1 40 ? 2.053 16.797 8.203 1 98.81 40 ILE B C 1
ATOM 2394 O O . ILE B 1 40 ? 3.246 16.969 8.453 1 98.81 40 ILE B O 1
ATOM 2398 N N . VAL B 1 41 ? 1.47 15.625 8.398 1 98.88 41 VAL B N 1
ATOM 2399 C CA . VAL B 1 41 ? 2.203 14.445 8.859 1 98.88 41 VAL B CA 1
ATOM 2400 C C . VAL B 1 41 ? 2.041 13.312 7.852 1 98.88 41 VAL B C 1
ATOM 2402 O O . VAL B 1 41 ? 0.921 12.875 7.574 1 98.88 41 VAL B O 1
ATOM 2405 N N . ASP B 1 42 ? 3.117 12.875 7.289 1 98.81 42 ASP B N 1
ATOM 2406 C CA . ASP B 1 42 ? 3.125 11.727 6.391 1 98.81 42 ASP B CA 1
ATOM 2407 C C . ASP B 1 42 ? 3.404 10.43 7.156 1 98.81 42 ASP B C 1
ATOM 2409 O O . ASP B 1 42 ? 4.527 10.211 7.613 1 98.81 42 ASP B O 1
ATOM 2413 N N . LEU B 1 43 ? 2.395 9.57 7.25 1 98.5 43 LEU B N 1
ATOM 2414 C CA . LEU B 1 43 ? 2.547 8.312 7.969 1 98.5 43 LEU B CA 1
ATOM 2415 C C . LEU B 1 43 ? 2.566 7.133 7.004 1 98.5 43 LEU B C 1
ATOM 2417 O O . LEU B 1 43 ? 2.404 5.98 7.418 1 98.5 43 LEU B O 1
ATOM 2421 N N . ASP B 1 44 ? 2.658 7.391 5.75 1 97.88 44 ASP B N 1
ATOM 2422 C CA . ASP B 1 44 ? 2.668 6.34 4.738 1 97.88 44 ASP B CA 1
ATOM 2423 C C . ASP B 1 44 ? 4.098 5.996 4.316 1 97.88 44 ASP B C 1
ATOM 2425 O O . ASP B 1 44 ? 4.801 6.836 3.752 1 97.88 44 ASP B O 1
ATOM 2429 N N . PRO B 1 45 ? 4.449 4.723 4.418 1 97.06 45 PRO B N 1
ATOM 2430 C CA . PRO B 1 45 ? 5.793 4.312 3.998 1 97.06 45 PRO B CA 1
ATOM 2431 C C . PRO B 1 45 ? 6.043 4.543 2.51 1 97.06 45 PRO B C 1
ATOM 2433 O O . PRO B 1 45 ? 7.195 4.605 2.074 1 97.06 45 PRO B O 1
ATOM 2436 N N . GLN B 1 46 ? 5.008 4.676 1.695 1 95.56 46 GLN B N 1
ATOM 2437 C CA . GLN B 1 46 ? 5.164 4.996 0.28 1 95.56 46 GLN B CA 1
ATOM 2438 C C . GLN B 1 46 ? 5.594 6.445 0.088 1 95.56 46 GLN B C 1
ATOM 2440 O O . GLN B 1 46 ? 6.109 6.812 -0.971 1 95.56 46 GLN B O 1
ATOM 2445 N N . ASN B 1 47 ? 5.355 7.312 1.065 1 97.06 47 ASN B N 1
ATOM 2446 C CA . ASN B 1 47 ? 5.844 8.68 1.218 1 97.06 47 ASN B CA 1
ATOM 2447 C C . ASN B 1 47 ? 5.488 9.539 0.009 1 97.06 47 ASN B C 1
ATOM 2449 O O . ASN B 1 47 ? 6.316 10.32 -0.468 1 97.06 47 ASN B O 1
ATOM 2453 N N . SER B 1 48 ? 4.312 9.367 -0.544 1 96.25 48 SER B N 1
ATOM 2454 C CA . SER B 1 48 ? 3.873 10.172 -1.683 1 96.25 48 SER B CA 1
ATOM 2455 C C . SER B 1 48 ? 3.785 11.648 -1.317 1 96.25 48 SER B C 1
ATOM 2457 O O . SER B 1 48 ? 4.207 12.508 -2.09 1 96.25 48 SER B O 1
ATOM 2459 N N . LEU B 1 49 ? 3.221 11.883 -0.156 1 97.81 49 LEU B N 1
ATOM 2460 C CA . LEU B 1 49 ? 3.111 13.258 0.315 1 97.81 49 LEU B CA 1
ATOM 2461 C C . LEU B 1 49 ? 4.492 13.883 0.507 1 97.81 49 LEU B C 1
ATOM 2463 O O . LEU B 1 49 ? 4.73 15.016 0.082 1 97.81 49 LEU B O 1
ATOM 2467 N N . THR B 1 50 ? 5.375 13.156 1.172 1 98.25 50 THR B N 1
ATOM 2468 C CA . THR B 1 50 ? 6.754 13.586 1.39 1 98.25 50 THR B CA 1
ATOM 2469 C C . THR B 1 50 ? 7.453 13.859 0.06 1 98.25 50 THR B C 1
ATOM 2471 O O . THR B 1 50 ? 8.156 14.859 -0.087 1 98.25 50 THR B O 1
ATOM 2474 N N . SER B 1 51 ? 7.246 12.977 -0.905 1 96.81 51 SER B N 1
ATOM 2475 C CA . SER B 1 51 ? 7.852 13.141 -2.223 1 96.81 51 SER B CA 1
ATOM 2476 C C . SER B 1 51 ? 7.406 14.445 -2.879 1 96.81 51 SER B C 1
ATOM 2478 O O . SER B 1 51 ? 8.203 15.125 -3.527 1 96.81 51 SER B O 1
ATOM 2480 N N . TYR B 1 52 ? 6.188 14.758 -2.682 1 97.75 52 TYR B N 1
ATOM 2481 C CA . TYR B 1 52 ? 5.629 15.977 -3.264 1 97.75 52 TYR B CA 1
ATOM 2482 C C . TYR B 1 52 ? 6.309 17.219 -2.688 1 97.75 52 TYR B C 1
ATOM 2484 O O . TYR B 1 52 ? 6.57 18.172 -3.408 1 97.75 52 TYR B O 1
ATOM 2492 N N . PHE B 1 53 ? 6.652 17.234 -1.41 1 98.25 53 PHE B N 1
ATOM 2493 C CA . PHE B 1 53 ? 7.207 18.391 -0.726 1 98.25 53 PHE B CA 1
ATOM 2494 C C . PHE B 1 53 ? 8.711 18.234 -0.52 1 98.25 53 PHE B C 1
ATOM 2496 O O . PHE B 1 53 ? 9.289 18.891 0.347 1 98.25 53 PHE B O 1
ATOM 2503 N N . LEU B 1 54 ? 9.32 17.406 -1.28 1 97.06 54 LEU B N 1
ATOM 2504 C CA . LEU B 1 54 ? 10.688 16.969 -1.027 1 97.06 54 LEU B CA 1
ATOM 2505 C C . LEU B 1 54 ? 11.633 18.172 -1.021 1 97.06 54 LEU B C 1
ATOM 2507 O O . LEU B 1 54 ? 12.594 18.203 -0.242 1 97.06 54 LEU B O 1
ATOM 2511 N N . GLN B 1 55 ? 11.398 19.203 -1.791 1 96.56 55 GLN B N 1
ATOM 2512 C CA . GLN B 1 55 ? 12.289 20.344 -1.937 1 96.56 55 GLN B CA 1
ATOM 2513 C C . GLN B 1 55 ? 12.406 21.125 -0.629 1 96.56 55 GLN B C 1
ATOM 2515 O O . GLN B 1 55 ? 13.359 21.875 -0.427 1 96.56 55 GLN B O 1
ATOM 2520 N N . TYR B 1 56 ? 11.484 20.922 0.316 1 97.62 56 TYR B N 1
ATOM 2521 C CA . TYR B 1 56 ? 11.453 21.688 1.56 1 97.62 56 TYR B CA 1
ATOM 2522 C C . TYR B 1 56 ? 11.992 20.859 2.719 1 97.62 56 TYR B C 1
ATOM 2524 O O . TYR B 1 56 ? 12.062 21.344 3.854 1 97.62 56 TYR B O 1
ATOM 2532 N N . ILE B 1 57 ? 12.328 19.641 2.482 1 97.56 57 ILE B N 1
ATOM 2533 C CA . ILE B 1 57 ? 12.672 18.688 3.543 1 97.56 57 ILE B CA 1
ATOM 2534 C C . ILE B 1 57 ? 14.188 18.516 3.6 1 97.56 57 ILE B C 1
ATOM 2536 O O . ILE B 1 57 ? 14.828 18.266 2.572 1 97.56 57 ILE B O 1
ATOM 2540 N N . ARG B 1 58 ? 14.695 18.688 4.859 1 95 58 ARG B N 1
ATOM 2541 C CA . ARG B 1 58 ? 16.125 18.516 5.086 1 95 58 ARG B CA 1
ATOM 2542 C C . ARG B 1 58 ? 16.406 17.312 5.969 1 95 58 ARG B C 1
ATOM 2544 O O . ARG B 1 58 ? 15.609 17 6.863 1 95 58 ARG B O 1
ATOM 2551 N N . ASN B 1 59 ? 17.453 16.594 5.676 1 94.81 59 ASN B N 1
ATOM 2552 C CA . ASN B 1 59 ? 17.953 15.484 6.484 1 94.81 59 ASN B CA 1
ATOM 2553 C C . ASN B 1 59 ? 16.891 14.414 6.695 1 94.81 59 ASN B C 1
ATOM 2555 O O . ASN B 1 59 ? 16.672 13.953 7.816 1 94.81 59 ASN B O 1
ATOM 2559 N N . ILE B 1 60 ? 16.266 14.078 5.574 1 95 60 ILE B N 1
ATOM 2560 C CA . ILE B 1 60 ? 15.109 13.203 5.645 1 95 60 ILE B CA 1
ATOM 2561 C C . ILE B 1 60 ? 15.531 11.812 6.121 1 95 60 ILE B C 1
ATOM 2563 O O . ILE B 1 60 ? 14.719 11.078 6.691 1 95 60 ILE B O 1
ATOM 2567 N N . GLU B 1 61 ? 16.75 11.43 5.93 1 91.38 61 GLU B N 1
ATOM 2568 C CA . GLU B 1 61 ? 17.25 10.117 6.34 1 91.38 61 GLU B CA 1
ATOM 2569 C C . GLU B 1 61 ? 17.234 9.969 7.859 1 91.38 61 GLU B C 1
ATOM 2571 O O . GLU B 1 61 ? 17.078 8.867 8.383 1 91.38 61 GLU B O 1
ATOM 2576 N N . LEU B 1 62 ? 17.312 11.133 8.547 1 90 62 LEU B N 1
ATOM 2577 C CA . LEU B 1 62 ? 17.391 11.109 10 1 90 62 LEU B CA 1
ATOM 2578 C C . LEU B 1 62 ? 16.125 11.703 10.609 1 90 62 LEU B C 1
ATOM 2580 O O . LEU B 1 62 ? 15.688 11.281 11.688 1 90 62 LEU B O 1
ATOM 2584 N N . ASN B 1 63 ? 15.641 12.703 9.914 1 93.25 63 ASN B N 1
ATOM 2585 C CA . ASN B 1 63 ? 14.508 13.453 10.438 1 93.25 63 ASN B CA 1
ATOM 2586 C C . ASN B 1 63 ? 13.203 13.07 9.75 1 93.25 63 ASN B C 1
ATOM 2588 O O . ASN B 1 63 ? 12.664 13.836 8.953 1 93.25 63 ASN B O 1
ATOM 2592 N N . ASN B 1 64 ? 12.727 11.844 10.047 1 96.12 64 ASN B N 1
ATOM 2593 C CA . ASN B 1 64 ? 11.469 11.336 9.5 1 96.12 64 ASN B CA 1
ATOM 2594 C C . ASN B 1 64 ? 10.602 10.703 10.586 1 96.12 64 ASN B C 1
ATOM 2596 O O . ASN B 1 64 ? 11.047 10.547 11.727 1 96.12 64 ASN B O 1
ATOM 2600 N N . VAL B 1 65 ? 9.453 10.406 10.281 1 96.69 65 VAL B N 1
ATOM 2601 C CA . VAL B 1 65 ? 8.461 10.016 11.273 1 96.69 65 VAL B CA 1
ATOM 2602 C C . VAL B 1 65 ? 8.844 8.68 11.898 1 96.69 65 VAL B C 1
ATOM 2604 O O . VAL B 1 65 ? 8.516 8.406 13.055 1 96.69 65 VAL B O 1
ATOM 2607 N N . TYR B 1 66 ? 9.6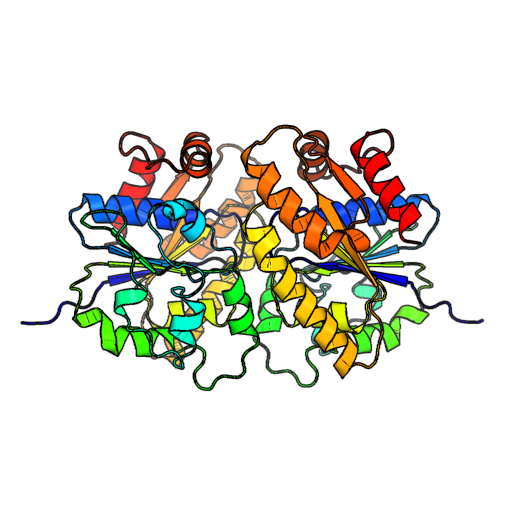02 7.773 11.164 1 96 66 TYR B N 1
ATOM 2608 C CA . TYR B 1 66 ? 10.031 6.5 11.734 1 96 66 TYR B CA 1
ATOM 2609 C C . TYR B 1 66 ? 10.859 6.715 12.992 1 96 66 TYR B C 1
ATOM 2611 O O . TYR B 1 66 ? 10.578 6.125 14.039 1 96 66 TYR B O 1
ATOM 2619 N N . TYR B 1 67 ? 11.797 7.555 12.898 1 94.62 67 TYR B N 1
ATOM 2620 C CA . TYR B 1 67 ? 12.68 7.809 14.031 1 94.62 67 TYR B CA 1
ATOM 2621 C C . TYR B 1 67 ? 11.984 8.641 15.094 1 94.62 67 TYR B C 1
ATOM 2623 O O . TYR B 1 67 ? 12.281 8.516 16.281 1 94.62 67 TYR B O 1
ATOM 2631 N N . LEU B 1 68 ? 11.047 9.484 14.664 1 95.12 68 LEU B N 1
ATOM 2632 C CA . LEU B 1 68 ? 10.234 10.227 15.625 1 95.12 68 LEU B CA 1
ATOM 2633 C C . LEU B 1 68 ? 9.445 9.273 16.516 1 95.12 68 LEU B C 1
ATOM 2635 O O . LEU B 1 68 ? 9.383 9.469 17.734 1 95.12 68 LEU B O 1
ATOM 2639 N N . LEU B 1 69 ? 8.938 8.18 15.898 1 94.5 69 LEU B N 1
ATOM 2640 C CA . LEU B 1 69 ? 8.094 7.234 16.625 1 94.5 69 LEU B CA 1
ATOM 2641 C C . LEU B 1 69 ? 8.938 6.281 17.453 1 94.5 69 LEU B C 1
ATOM 2643 O O . LEU B 1 69 ? 8.438 5.656 18.391 1 94.5 69 LEU B O 1
ATOM 2647 N N . LYS B 1 70 ? 10.195 5.941 17.125 1 86.5 70 LYS B N 1
ATOM 2648 C CA . LYS B 1 70 ? 11.047 5.004 17.844 1 86.5 70 LYS B CA 1
ATOM 2649 C C . LYS B 1 70 ? 11.547 5.605 19.156 1 86.5 70 LYS B C 1
ATOM 2651 O O . LYS B 1 70 ? 11.852 4.879 20.094 1 86.5 70 LYS B O 1
ATOM 2656 N N . ARG B 1 71 ? 11.266 6.625 19.672 1 67.88 71 ARG B N 1
ATOM 2657 C CA . ARG B 1 71 ? 11.523 7.281 20.953 1 67.88 71 ARG B CA 1
ATOM 2658 C C . ARG B 1 71 ? 13.016 7.289 21.266 1 67.88 71 ARG B C 1
ATOM 2660 O O . ARG B 1 71 ? 13.477 8.086 22.094 1 67.88 71 ARG B O 1
ATOM 2667 N N . ASP B 1 72 ? 13.766 6.5 20.641 1 64.31 72 ASP B N 1
ATOM 2668 C CA . ASP B 1 72 ? 15.133 6.285 21.094 1 64.31 72 ASP B CA 1
ATOM 2669 C C . ASP B 1 72 ? 16.078 7.359 20.547 1 64.31 72 ASP B C 1
ATOM 2671 O O . ASP B 1 72 ? 17.25 7.398 20.906 1 64.31 72 ASP B O 1
ATOM 2675 N N . GLN B 1 73 ? 15.445 8.141 19.859 1 63.97 73 GLN B N 1
ATOM 2676 C CA . GLN B 1 73 ? 16.406 9.07 19.266 1 63.97 73 GLN B CA 1
ATOM 2677 C C . GLN B 1 73 ? 16.391 10.406 20.016 1 63.97 73 GLN B C 1
ATOM 2679 O O . GLN B 1 73 ? 15.367 10.82 20.547 1 63.97 73 GLN B O 1
ATOM 2684 N N . ASN B 1 74 ? 17.531 10.859 20.25 1 73.88 74 ASN B N 1
ATOM 2685 C CA . ASN B 1 74 ? 17.797 12.125 20.938 1 73.88 74 ASN B CA 1
ATOM 2686 C C . ASN B 1 74 ? 17.531 13.32 20.016 1 73.88 74 ASN B C 1
ATOM 2688 O O . ASN B 1 74 ? 18.125 14.383 20.203 1 73.88 74 ASN B O 1
ATOM 2692 N N . ILE B 1 75 ? 16.797 13.102 19.062 1 83.69 75 ILE B N 1
ATOM 2693 C CA . ILE B 1 75 ? 16.5 14.219 18.172 1 83.69 75 ILE B CA 1
ATOM 2694 C C . ILE B 1 75 ? 15.328 15.031 18.719 1 83.69 75 ILE B C 1
ATOM 2696 O O . ILE B 1 75 ? 14.297 14.477 19.109 1 83.69 75 ILE B O 1
ATOM 2700 N N . ALA B 1 76 ? 15.586 16.312 18.828 1 91.62 76 ALA B N 1
ATOM 2701 C CA . ALA B 1 76 ? 14.539 17.203 19.312 1 91.62 76 ALA B CA 1
ATOM 2702 C C . ALA B 1 76 ? 13.352 17.234 18.359 1 91.62 76 ALA B C 1
ATOM 2704 O O . ALA B 1 76 ? 13.531 17.172 17.141 1 91.62 76 ALA B O 1
ATOM 2705 N N . PHE B 1 77 ? 12.203 17.328 18.859 1 93.88 77 PHE B N 1
ATOM 2706 C CA . PHE B 1 77 ? 10.961 17.281 18.094 1 93.88 77 PHE B CA 1
ATOM 2707 C C . PHE B 1 77 ? 10.984 18.312 16.953 1 93.88 77 PHE B C 1
ATOM 2709 O O . PHE B 1 77 ? 10.523 18.031 15.852 1 93.88 77 PHE B O 1
ATOM 2716 N N . ASN B 1 78 ? 11.594 19.484 17.219 1 94.5 78 ASN B N 1
ATOM 2717 C CA . ASN B 1 78 ? 11.617 20.562 16.25 1 94.5 78 ASN B CA 1
ATOM 2718 C C . ASN B 1 78 ? 12.422 20.188 15.008 1 94.5 78 ASN B C 1
ATOM 2720 O O . ASN B 1 78 ? 12.188 20.719 13.914 1 94.5 78 ASN B O 1
ATOM 2724 N N . GLU B 1 79 ? 13.336 19.234 15.148 1 94.81 79 GLU B N 1
ATOM 2725 C CA . GLU B 1 79 ? 14.188 18.812 14.039 1 94.81 79 GLU B CA 1
ATOM 2726 C C . GLU B 1 79 ? 13.398 17.984 13.023 1 94.81 79 GLU B C 1
ATOM 2728 O O . GLU B 1 79 ? 13.82 17.844 11.875 1 94.81 79 GLU B O 1
ATOM 2733 N N . TYR B 1 80 ? 12.289 17.5 13.461 1 96.44 80 TYR B N 1
ATOM 2734 C CA . TYR B 1 80 ? 11.469 16.688 12.57 1 96.44 80 TYR B CA 1
ATOM 2735 C C . TYR B 1 80 ? 10.523 17.547 11.75 1 96.44 80 TYR B C 1
ATOM 2737 O O . TYR B 1 80 ? 9.93 17.078 10.781 1 96.44 80 TYR B O 1
ATOM 2745 N N . ILE B 1 81 ? 10.352 18.812 12.094 1 97.69 81 ILE B N 1
ATOM 2746 C CA . ILE B 1 81 ? 9.406 19.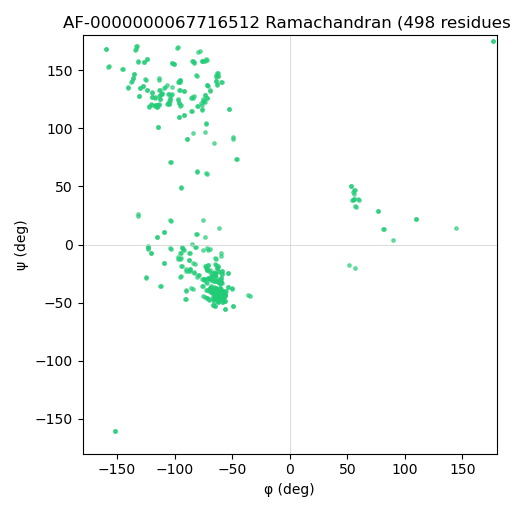703 11.438 1 97.69 81 ILE B CA 1
ATOM 2747 C C . ILE B 1 81 ? 10.125 20.516 10.367 1 97.69 81 ILE B C 1
ATOM 2749 O O . ILE B 1 81 ? 11.125 21.172 10.648 1 97.69 81 ILE B O 1
ATOM 2753 N N . ASN B 1 82 ? 9.656 20.406 9.125 1 98.44 82 ASN B N 1
ATOM 2754 C CA . ASN B 1 82 ? 10.164 21.203 8.016 1 98.44 82 ASN B CA 1
ATOM 2755 C C . ASN B 1 82 ? 9.148 22.266 7.574 1 98.44 82 ASN B C 1
ATOM 2757 O O . ASN B 1 82 ? 7.961 21.969 7.441 1 98.44 82 ASN B O 1
ATOM 2761 N N . SER B 1 83 ? 9.562 23.453 7.344 1 98.25 83 SER B N 1
ATOM 2762 C CA . SER B 1 83 ? 8.688 24.516 6.879 1 98.25 83 SER B CA 1
ATOM 2763 C C . SER B 1 83 ? 8.516 24.484 5.363 1 98.25 83 SER B C 1
ATOM 2765 O O . SER B 1 83 ? 9.5 24.375 4.625 1 98.25 83 SER B O 1
ATOM 2767 N N . ILE B 1 84 ? 7.324 24.453 4.863 1 98.06 84 ILE B N 1
ATOM 2768 C CA . ILE B 1 84 ? 7.016 24.516 3.441 1 98.06 84 ILE B CA 1
ATOM 2769 C C . ILE B 1 84 ? 6.828 25.969 3.021 1 98.06 84 ILE B C 1
ATOM 2771 O O . ILE B 1 84 ? 7.348 26.406 1.986 1 98.06 84 ILE B O 1
ATOM 2775 N N . ASN B 1 85 ? 6.09 26.688 3.773 1 96.5 85 ASN B N 1
ATOM 2776 C CA . ASN B 1 85 ? 5.895 28.125 3.672 1 96.5 85 ASN B CA 1
ATOM 2777 C C . ASN B 1 85 ? 5.566 28.75 5.027 1 96.5 85 ASN B C 1
ATOM 2779 O O . ASN B 1 85 ? 5.879 28.172 6.07 1 96.5 85 ASN B O 1
ATOM 2783 N N . ASN B 1 86 ? 4.992 29.922 5.09 1 96 86 ASN B N 1
ATOM 2784 C CA . ASN B 1 86 ? 4.789 30.641 6.348 1 96 86 ASN B CA 1
ATOM 2785 C C . ASN B 1 86 ? 3.777 29.922 7.238 1 96 86 ASN B C 1
ATOM 2787 O O . ASN B 1 86 ? 3.842 30.031 8.469 1 96 86 ASN B O 1
ATOM 2791 N N . ASN B 1 87 ? 2.904 29.172 6.594 1 97.5 87 ASN B N 1
ATOM 2792 C CA . ASN B 1 87 ? 1.796 28.625 7.363 1 97.5 87 ASN B CA 1
ATOM 2793 C C . ASN B 1 87 ? 1.746 27.109 7.262 1 97.5 87 ASN B C 1
ATOM 2795 O O . ASN B 1 87 ? 0.882 26.469 7.867 1 97.5 87 ASN B O 1
ATOM 2799 N N . MET B 1 88 ? 2.635 26.469 6.504 1 98.44 88 MET B N 1
ATOM 2800 C CA . MET B 1 88 ? 2.58 25.031 6.305 1 98.44 88 MET B CA 1
ATOM 2801 C C . MET B 1 88 ? 3.896 24.375 6.711 1 98.44 88 MET B C 1
ATOM 2803 O O . MET B 1 88 ? 4.969 24.828 6.324 1 98.44 88 MET B O 1
ATOM 2807 N N . TYR B 1 89 ? 3.752 23.328 7.453 1 98.75 89 TYR B N 1
ATOM 2808 C CA . TYR B 1 89 ? 4.879 22.531 7.93 1 98.75 89 TYR B CA 1
ATOM 2809 C C . TYR B 1 89 ? 4.645 21.047 7.695 1 98.75 89 TYR B C 1
ATOM 2811 O O . TYR B 1 89 ? 3.498 20.609 7.555 1 98.75 89 TYR B O 1
ATOM 2819 N N . ILE B 1 90 ? 5.777 20.297 7.645 1 98.81 90 ILE B N 1
ATOM 2820 C CA . ILE B 1 90 ? 5.594 18.875 7.367 1 98.81 90 ILE B CA 1
ATOM 2821 C C . ILE B 1 90 ? 6.547 18.047 8.227 1 98.81 90 ILE B C 1
ATOM 2823 O O . ILE B 1 90 ? 7.699 18.438 8.438 1 98.81 90 ILE B O 1
ATOM 2827 N N . ILE B 1 91 ? 6.07 17.016 8.812 1 98.5 91 ILE B N 1
ATOM 2828 C CA . ILE B 1 91 ? 6.863 15.891 9.305 1 98.5 91 ILE B CA 1
ATOM 2829 C C . ILE B 1 91 ? 6.875 14.773 8.266 1 98.5 91 ILE B C 1
ATOM 2831 O O . ILE B 1 91 ? 5.855 14.109 8.039 1 98.5 91 ILE B O 1
ATOM 2835 N N . PRO B 1 92 ? 7.992 14.531 7.625 1 98.62 92 PRO B N 1
ATOM 2836 C CA . PRO B 1 92 ? 8.047 13.656 6.457 1 98.62 92 PRO B CA 1
ATOM 2837 C C . PRO B 1 92 ? 8.188 12.18 6.832 1 98.62 92 PRO B C 1
ATOM 2839 O O . PRO B 1 92 ? 8.586 11.859 7.953 1 98.62 92 PRO B O 1
ATOM 2842 N N . ALA B 1 93 ? 7.789 11.344 5.91 1 98.06 93 ALA B N 1
ATOM 2843 C CA . ALA B 1 93 ? 8.008 9.906 5.996 1 98.06 93 ALA B CA 1
ATOM 2844 C C . ALA B 1 93 ? 9.25 9.492 5.207 1 98.06 93 ALA B C 1
ATOM 2846 O O . ALA B 1 93 ? 9.883 10.32 4.555 1 98.06 93 ALA B O 1
ATOM 2847 N N . HIS B 1 94 ? 9.633 8.336 5.367 1 96.69 94 HIS B N 1
ATOM 2848 C CA . HIS B 1 94 ? 10.703 7.637 4.668 1 96.69 94 HIS B CA 1
ATOM 2849 C C . HIS B 1 94 ? 10.375 6.156 4.496 1 96.69 94 HIS B C 1
ATOM 2851 O O . HIS B 1 94 ? 9.633 5.586 5.293 1 96.69 94 HIS B O 1
ATOM 2857 N N . PRO B 1 95 ? 10.898 5.574 3.432 1 96 95 PRO B N 1
ATOM 2858 C CA . PRO B 1 95 ? 10.602 4.156 3.238 1 96 95 PRO B CA 1
ATOM 2859 C C . PRO B 1 95 ? 10.938 3.309 4.465 1 96 95 PRO B C 1
ATOM 2861 O O . PRO B 1 95 ? 10.328 2.258 4.68 1 96 95 PRO B O 1
ATOM 2864 N N . ILE B 1 96 ? 11.812 3.717 5.285 1 95.5 96 ILE B N 1
ATOM 2865 C CA . ILE B 1 96 ? 12.211 2.977 6.477 1 95.5 96 ILE B CA 1
ATOM 2866 C C . ILE B 1 96 ? 11.008 2.822 7.414 1 95.5 96 ILE B C 1
ATOM 2868 O O . ILE B 1 96 ? 11.016 1.964 8.297 1 95.5 96 ILE B O 1
ATOM 2872 N N . LEU B 1 97 ? 10.031 3.652 7.199 1 96.5 97 LEU B N 1
ATOM 2873 C CA . LEU B 1 97 ? 8.828 3.637 8.031 1 96.5 97 LEU B CA 1
ATOM 2874 C C . LEU B 1 97 ? 8.148 2.273 7.973 1 96.5 97 LEU B C 1
ATOM 2876 O O . LEU B 1 97 ? 7.414 1.904 8.898 1 96.5 97 LEU B O 1
ATOM 2880 N N . CYS B 1 98 ? 8.367 1.481 6.934 1 95.25 98 CYS B N 1
ATOM 2881 C CA . CYS B 1 98 ? 7.781 0.15 6.816 1 95.25 98 CYS B CA 1
ATOM 2882 C C . CYS B 1 98 ? 8.25 -0.753 7.953 1 95.25 98 CYS B C 1
ATOM 2884 O O . CYS B 1 98 ? 7.57 -1.713 8.312 1 95.25 98 CYS B O 1
ATOM 2886 N N . LYS B 1 99 ? 9.391 -0.456 8.562 1 94.19 99 LYS B N 1
ATOM 2887 C CA . LYS B 1 99 ? 9.945 -1.262 9.648 1 94.19 99 LYS B CA 1
ATOM 2888 C C . LYS B 1 99 ? 9.125 -1.088 10.93 1 94.19 99 LYS B C 1
ATOM 2890 O O . LYS B 1 99 ? 9.203 -1.917 11.836 1 94.19 99 LYS B O 1
ATOM 2895 N N . PHE B 1 100 ? 8.414 -0.02 11 1 93.12 100 PHE B N 1
ATOM 2896 C CA . PHE B 1 100 ? 7.602 0.235 12.188 1 93.12 100 PHE B CA 1
ATOM 2897 C C . PHE B 1 100 ? 6.574 -0.874 12.383 1 93.12 100 PHE B C 1
ATOM 2899 O O . PHE B 1 100 ? 6.25 -1.231 13.516 1 93.12 100 PHE B O 1
ATOM 2906 N N . GLU B 1 101 ? 6.078 -1.441 11.312 1 84.81 101 GLU B N 1
ATOM 2907 C CA . GLU B 1 101 ? 5.062 -2.49 11.359 1 84.81 101 GLU B CA 1
ATOM 2908 C C . GLU B 1 101 ? 5.617 -3.766 11.984 1 84.81 101 GLU B C 1
ATOM 2910 O O . GLU B 1 101 ? 4.891 -4.5 12.656 1 84.81 101 GLU B O 1
ATOM 2915 N N . LYS B 1 102 ? 6.82 -4.012 11.828 1 82.81 102 LYS B N 1
ATOM 2916 C CA . LYS B 1 102 ? 7.453 -5.246 12.281 1 82.81 102 LYS B CA 1
ATOM 2917 C C . LYS B 1 102 ? 7.82 -5.16 13.766 1 82.81 102 LYS B C 1
ATOM 2919 O O . LYS B 1 102 ? 7.961 -6.184 14.43 1 82.81 102 LYS B O 1
ATOM 2924 N N . GLY B 1 103 ? 7.973 -4.004 14.234 1 78.44 103 GLY B N 1
ATOM 2925 C CA . GLY B 1 103 ? 8.445 -3.828 15.594 1 78.44 103 GLY B CA 1
ATOM 2926 C C . GLY B 1 103 ? 7.434 -4.25 16.641 1 78.44 103 GLY B C 1
ATOM 2927 O O . GLY B 1 103 ? 6.23 -4.051 16.453 1 78.44 103 GLY B O 1
ATOM 2928 N N . ASP B 1 104 ? 7.996 -5.027 17.578 1 77.94 104 ASP B N 1
ATOM 2929 C CA . ASP B 1 104 ? 7.191 -5.359 18.75 1 77.94 104 ASP B CA 1
ATOM 2930 C C . ASP B 1 104 ? 7.367 -4.316 19.859 1 77.94 104 ASP B C 1
ATOM 2932 O O . ASP B 1 104 ? 8.281 -4.422 20.672 1 77.94 104 ASP B O 1
ATOM 2936 N N . ILE B 1 105 ? 6.543 -3.312 19.859 1 81.31 105 ILE B N 1
ATOM 2937 C CA . ILE B 1 105 ? 6.617 -2.176 20.766 1 81.31 105 ILE B CA 1
ATOM 2938 C C . ILE B 1 105 ? 5.332 -2.084 21.594 1 81.31 105 ILE B C 1
ATOM 2940 O O . ILE B 1 105 ? 4.23 -2.104 21.031 1 81.31 105 ILE B O 1
ATOM 2944 N N . PRO B 1 106 ? 5.531 -2.021 22.969 1 87.31 106 PRO B N 1
ATOM 2945 C CA . PRO B 1 106 ? 4.328 -1.759 23.766 1 87.31 106 PRO B CA 1
ATOM 2946 C C . PRO B 1 106 ? 3.66 -0.436 23.391 1 87.31 106 PRO B C 1
ATOM 2948 O O . PRO B 1 106 ? 4.344 0.555 23.125 1 87.31 106 PRO B O 1
ATOM 2951 N N . TYR B 1 107 ? 2.373 -0.404 23.344 1 91.31 107 TYR B N 1
ATOM 2952 C CA . TYR B 1 107 ? 1.579 0.784 23.047 1 91.31 107 TYR B CA 1
ATOM 2953 C C . TYR B 1 107 ? 1.973 1.383 21.703 1 91.31 107 TYR B C 1
ATOM 2955 O O . TYR B 1 107 ? 1.991 2.605 21.547 1 91.31 107 TYR B O 1
ATOM 2963 N N . LYS B 1 108 ? 2.357 0.494 20.797 1 92.94 108 LYS B N 1
ATOM 2964 C CA . LYS B 1 108 ? 2.842 0.861 19.469 1 92.94 108 LYS B CA 1
ATOM 2965 C C . LYS B 1 108 ? 1.884 1.831 18.781 1 92.94 108 LYS B C 1
ATOM 2967 O O . LYS B 1 108 ? 2.316 2.771 18.109 1 92.94 108 LYS B O 1
ATOM 2972 N N . GLU B 1 109 ? 0.558 1.678 18.953 1 95 109 GLU B N 1
ATOM 2973 C CA . GLU B 1 109 ? -0.464 2.443 18.25 1 95 109 GLU B CA 1
ATOM 2974 C C . GLU B 1 109 ? -0.699 3.797 18.906 1 95 109 GLU B C 1
ATOM 2976 O O . GLU B 1 109 ? -1.438 4.633 18.375 1 95 109 GLU B O 1
ATOM 2981 N N . LEU B 1 110 ? 0.022 4.105 20.078 1 96.06 110 LEU B N 1
ATOM 2982 C CA . LEU B 1 110 ? -0.219 5.324 20.844 1 96.06 110 LEU B CA 1
ATOM 2983 C C . LEU B 1 110 ? 1.011 6.227 20.828 1 96.06 110 LEU B C 1
ATOM 2985 O O . LEU B 1 110 ? 1.034 7.262 21.484 1 96.06 110 LEU B O 1
ATOM 2989 N N . MET B 1 111 ? 1.987 5.848 20.047 1 95.56 111 MET B N 1
ATOM 2990 C CA . MET B 1 111 ? 3.262 6.562 20.062 1 95.56 111 MET B CA 1
ATOM 2991 C C . MET B 1 111 ? 3.092 7.996 19.578 1 95.56 111 MET B C 1
ATOM 2993 O O . MET B 1 111 ? 3.633 8.93 20.172 1 95.56 111 MET B O 1
ATOM 2997 N N . LEU B 1 112 ? 2.342 8.188 18.5 1 96.94 112 LEU B N 1
ATOM 2998 C CA . LEU B 1 112 ? 2.139 9.523 17.953 1 96.94 112 LEU B CA 1
ATOM 2999 C C . LEU B 1 112 ? 1.405 10.414 18.953 1 96.94 112 LEU B C 1
ATOM 3001 O O . LEU B 1 112 ? 1.738 11.594 19.094 1 96.94 112 LEU B O 1
ATOM 3005 N N . GLU B 1 113 ? 0.405 9.875 19.625 1 96.88 113 GLU B N 1
ATOM 3006 C CA . GLU B 1 113 ? -0.316 10.609 20.656 1 96.88 113 GLU B CA 1
ATOM 3007 C C . GLU B 1 113 ? 0.635 11.117 21.734 1 96.88 113 GLU B C 1
ATOM 3009 O O . GLU B 1 113 ? 0.586 12.289 22.109 1 96.88 113 GLU B O 1
ATOM 3014 N N . HIS B 1 114 ? 1.458 10.227 22.188 1 95 114 HIS B N 1
ATOM 3015 C CA . HIS B 1 114 ? 2.42 10.562 23.234 1 95 114 HIS B CA 1
ATOM 3016 C C . HIS B 1 114 ? 3.328 11.703 22.797 1 95 114 HIS B C 1
ATOM 3018 O O . HIS B 1 114 ? 3.514 12.672 23.531 1 95 114 HIS B O 1
ATOM 3024 N N . ILE B 1 115 ? 3.838 11.602 21.609 1 94.94 115 ILE B N 1
ATOM 3025 C CA . ILE B 1 115 ? 4.77 12.586 21.078 1 94.94 115 ILE B CA 1
ATOM 3026 C C . ILE B 1 115 ? 4.062 13.922 20.906 1 94.94 115 ILE B C 1
ATOM 3028 O O . ILE B 1 115 ? 4.594 14.969 21.281 1 94.94 115 ILE B O 1
ATOM 3032 N N . PHE B 1 116 ? 2.893 13.914 20.359 1 96 116 PHE B N 1
ATOM 3033 C CA . PHE B 1 116 ? 2.145 15.141 20.094 1 96 116 PHE B CA 1
ATOM 3034 C C . PHE B 1 116 ? 1.729 15.805 21.406 1 96 116 PHE B C 1
ATOM 3036 O O . PHE B 1 116 ? 1.808 17.031 21.531 1 96 116 PHE B O 1
ATOM 3043 N N . ASP B 1 117 ? 1.33 15.047 22.375 1 95.38 117 ASP B N 1
ATOM 3044 C CA . ASP B 1 117 ? 0.931 15.586 23.672 1 95.38 117 ASP B CA 1
ATOM 3045 C C . ASP B 1 117 ? 2.082 16.344 24.328 1 95.38 117 ASP B C 1
ATOM 3047 O O . ASP B 1 117 ? 1.865 17.375 24.969 1 95.38 117 ASP B O 1
ATOM 3051 N N . LYS B 1 118 ? 3.232 15.914 24.062 1 93.44 118 LYS B N 1
ATOM 3052 C CA . LYS B 1 118 ? 4.398 16.469 24.734 1 93.44 118 LYS B CA 1
ATOM 3053 C C . LYS B 1 118 ? 4.938 17.688 23.984 1 93.44 118 LYS B C 1
ATOM 3055 O O . LYS B 1 118 ? 5.605 18.547 24.562 1 93.44 118 LYS B O 1
ATOM 3060 N N . ASN B 1 119 ? 4.617 17.75 22.688 1 93.81 119 ASN B N 1
ATOM 3061 C CA . ASN B 1 119 ? 5.422 18.688 21.922 1 93.81 119 ASN B CA 1
ATOM 3062 C C . ASN B 1 119 ? 4.551 19.703 21.188 1 93.81 119 ASN B C 1
ATOM 3064 O O . ASN B 1 119 ? 4.953 20.859 21 1 93.81 119 ASN B O 1
ATOM 3068 N N . LEU B 1 120 ? 3.346 19.422 20.828 1 94.75 120 LEU B N 1
ATOM 3069 C CA . LEU B 1 120 ? 2.592 20.219 19.875 1 94.75 120 LEU B CA 1
ATOM 3070 C C . LEU B 1 120 ? 2.191 21.562 20.484 1 94.75 120 LEU B C 1
ATOM 3072 O O . LEU B 1 120 ? 2.053 22.547 19.766 1 94.75 120 LEU B O 1
ATOM 3076 N N . HIS B 1 121 ? 2.02 21.609 21.734 1 92.81 121 HIS B N 1
ATOM 3077 C CA . HIS B 1 121 ? 1.563 22.828 22.406 1 92.81 121 HIS B CA 1
ATOM 3078 C C . HIS B 1 121 ? 2.584 23.953 22.266 1 92.81 121 HIS B C 1
ATOM 3080 O O . HIS B 1 121 ? 2.258 25.125 22.484 1 92.81 121 HIS B O 1
ATOM 3086 N N . TYR B 1 122 ? 3.754 23.656 21.828 1 93.44 122 TYR B N 1
ATOM 3087 C CA . TYR B 1 122 ? 4.797 24.656 21.688 1 93.44 122 TYR B CA 1
ATOM 3088 C C . TYR B 1 122 ? 4.703 25.344 20.328 1 93.44 122 TYR B C 1
ATOM 3090 O O . TYR B 1 122 ? 5.387 26.344 20.078 1 93.44 122 TYR B O 1
ATOM 3098 N N . TYR B 1 123 ? 3.871 24.984 19.297 1 94.62 123 TYR B N 1
ATOM 3099 C CA . TYR B 1 123 ? 3.939 25.453 17.922 1 94.62 123 TYR B CA 1
ATOM 3100 C C . TYR B 1 123 ? 2.648 26.156 17.516 1 94.62 123 TYR B C 1
ATOM 3102 O O . TYR B 1 123 ? 2.572 26.766 16.438 1 94.62 123 TYR B O 1
ATOM 3110 N N . ASN B 1 124 ? 1.654 26.172 18.25 1 94.81 124 ASN B N 1
ATOM 3111 C CA . ASN B 1 124 ? 0.387 26.859 18.016 1 94.81 124 ASN B CA 1
ATOM 3112 C C . ASN B 1 124 ? -0.215 26.469 16.656 1 94.81 124 ASN B C 1
ATOM 3114 O O . ASN B 1 124 ? -0.617 27.344 15.883 1 94.81 124 ASN B O 1
ATOM 3118 N N . PHE B 1 125 ? -0.151 25.281 16.203 1 97.69 125 PHE B N 1
ATOM 3119 C CA . PHE B 1 125 ? -0.826 24.797 15 1 97.69 125 PHE B CA 1
ATOM 3120 C C . PHE B 1 125 ? -2.34 24.875 15.164 1 97.69 125 PHE B C 1
ATOM 3122 O O . PHE B 1 125 ? -2.869 24.578 16.234 1 97.69 125 PHE B O 1
ATOM 3129 N N . ASP B 1 126 ? -2.98 25.328 14.07 1 97.75 126 ASP B N 1
ATOM 3130 C CA . ASP B 1 126 ? -4.441 25.328 14.047 1 97.75 126 ASP B CA 1
ATOM 3131 C C . ASP B 1 126 ? -4.977 23.969 13.586 1 97.75 126 ASP B C 1
ATOM 3133 O O . ASP B 1 126 ? -6.004 23.5 14.078 1 97.75 126 ASP B O 1
ATOM 3137 N N . TYR B 1 127 ? -4.285 23.359 12.641 1 98.12 127 TYR B N 1
ATOM 3138 C CA . TYR B 1 127 ? -4.691 22.078 12.062 1 98.12 127 TYR B CA 1
ATOM 3139 C C . TYR B 1 127 ? -3.502 21.125 11.938 1 98.12 127 TYR B C 1
ATOM 3141 O O . TYR B 1 127 ? -2.369 21.578 11.727 1 98.12 127 TYR B O 1
ATOM 3149 N N . VAL B 1 128 ? -3.76 19.844 12.102 1 98.69 128 VAL B N 1
ATOM 3150 C CA . VAL B 1 128 ? -2.852 18.766 11.734 1 98.69 128 VAL B CA 1
ATOM 3151 C C . VAL B 1 128 ? -3.523 17.859 10.703 1 98.69 128 VAL B C 1
ATOM 3153 O O . VAL B 1 128 ? -4.629 17.359 10.938 1 98.69 128 VAL B O 1
ATOM 3156 N N . VAL B 1 129 ? -2.934 17.734 9.547 1 98.81 129 VAL B N 1
ATOM 3157 C CA . VAL B 1 129 ? -3.426 16.844 8.5 1 98.81 129 VAL B CA 1
ATOM 3158 C C . VAL B 1 129 ? -2.529 15.609 8.406 1 98.81 129 VAL B C 1
ATOM 3160 O O . VAL B 1 129 ? -1.332 15.727 8.133 1 98.81 129 VAL B O 1
ATOM 3163 N N . ILE B 1 130 ? -3.121 14.453 8.586 1 98.88 130 ILE B N 1
ATOM 3164 C CA . ILE B 1 130 ? -2.34 13.227 8.633 1 98.88 130 ILE B CA 1
ATOM 3165 C C . ILE B 1 130 ? -2.686 12.352 7.426 1 98.88 130 ILE B C 1
ATOM 3167 O O . ILE B 1 130 ? -3.852 12.008 7.215 1 98.88 130 ILE B O 1
ATOM 3171 N N . ASP B 1 131 ? -1.711 12.039 6.609 1 98.75 131 ASP B N 1
ATOM 3172 C CA . ASP B 1 131 ? -1.827 11.094 5.5 1 98.75 131 ASP B CA 1
ATOM 3173 C C . ASP B 1 131 ? -1.435 9.688 5.938 1 98.75 131 ASP B C 1
ATOM 3175 O O . ASP B 1 131 ? -0.403 9.5 6.586 1 98.75 131 ASP B O 1
ATOM 3179 N N . THR B 1 132 ? -2.223 8.68 5.621 1 98.44 132 THR B N 1
ATOM 3180 C CA . THR B 1 132 ? -2.01 7.34 6.152 1 98.44 132 THR B CA 1
ATOM 3181 C C . THR B 1 132 ? -1.872 6.324 5.023 1 98.44 132 THR B C 1
ATOM 3183 O O . THR B 1 132 ? -2.244 6.605 3.881 1 98.44 132 THR B O 1
ATOM 3186 N N . PRO B 1 133 ? -1.303 5.199 5.281 1 96.88 133 PRO B N 1
ATOM 3187 C CA . PRO B 1 133 ? -1.19 4.152 4.262 1 96.88 133 PRO B CA 1
ATOM 3188 C C . PRO B 1 133 ? -2.523 3.469 3.969 1 96.88 133 PRO B C 1
ATOM 3190 O O . PRO B 1 133 ? -3.439 3.512 4.797 1 96.88 133 PRO B O 1
ATOM 3193 N N . PRO B 1 134 ? -2.609 2.838 2.803 1 95.12 134 PRO B N 1
ATOM 3194 C CA . PRO B 1 134 ? -3.811 2.066 2.473 1 95.12 134 PRO B CA 1
ATOM 3195 C C . PRO B 1 134 ? -3.816 0.682 3.119 1 95.12 134 PRO B C 1
ATOM 3197 O O . PRO B 1 134 ? -3.818 -0.332 2.414 1 95.12 134 PRO B O 1
ATOM 3200 N N . SER B 1 135 ? -3.832 0.603 4.422 1 93.88 135 SER B N 1
ATOM 3201 C CA . SER B 1 135 ? -3.781 -0.638 5.188 1 93.88 135 SER B CA 1
ATOM 3202 C C . SER B 1 135 ? -4.301 -0.432 6.609 1 93.88 135 SER B C 1
ATOM 3204 O O . SER B 1 135 ? -4.562 0.699 7.02 1 93.88 135 SER B O 1
ATOM 3206 N N . LEU B 1 136 ? -4.516 -1.549 7.266 1 94.38 136 LEU B N 1
ATOM 3207 C CA . LEU B 1 136 ? -4.852 -1.506 8.688 1 94.38 136 LEU B CA 1
ATOM 3208 C C . LEU B 1 136 ? -3.602 -1.674 9.547 1 94.38 136 LEU B C 1
ATOM 3210 O O . LEU B 1 136 ? -3.57 -2.516 10.445 1 94.38 136 LEU B O 1
ATOM 3214 N N . SER B 1 137 ? -2.631 -0.889 9.164 1 93.12 137 SER B N 1
ATOM 3215 C CA . SER B 1 137 ? -1.343 -0.952 9.852 1 93.12 137 SER B CA 1
ATOM 3216 C C . SER B 1 137 ? -1.389 -0.215 11.188 1 93.12 137 SER B C 1
ATOM 3218 O O . SER B 1 137 ? -2.326 0.54 11.453 1 93.12 137 SER B O 1
ATOM 3220 N N . SER B 1 138 ? -0.361 -0.477 11.984 1 94.81 138 SER B N 1
ATOM 3221 C CA . SER B 1 138 ? -0.233 0.265 13.234 1 94.81 138 SER B CA 1
ATOM 3222 C C . SER B 1 138 ? -0.134 1.766 12.977 1 94.81 138 SER B C 1
ATOM 3224 O O . SER B 1 138 ? -0.545 2.57 13.82 1 94.81 138 SER B O 1
ATOM 3226 N N . LEU B 1 139 ? 0.321 2.127 11.812 1 96.75 139 LEU B N 1
ATOM 3227 C CA . LEU B 1 139 ? 0.47 3.537 11.461 1 96.75 139 LEU B CA 1
ATOM 3228 C C . LEU B 1 139 ? -0.892 4.207 11.328 1 96.75 139 LEU B C 1
ATOM 3230 O O . LEU B 1 139 ? -1.093 5.32 11.82 1 96.75 139 LEU B O 1
ATOM 3234 N N . LEU B 1 140 ? -1.839 3.496 10.727 1 97.25 140 LEU B N 1
ATOM 3235 C CA . LEU B 1 140 ? -3.197 4.02 10.633 1 97.25 140 LEU B CA 1
ATOM 3236 C C . LEU B 1 140 ? -3.791 4.23 12.023 1 97.25 140 LEU B C 1
ATOM 3238 O O . LEU B 1 140 ? -4.406 5.266 12.297 1 97.25 140 LEU B O 1
ATOM 3242 N N . PHE B 1 141 ? -3.547 3.336 12.93 1 97.19 141 PHE B N 1
ATOM 3243 C CA . PHE B 1 141 ? -4.141 3.404 14.258 1 97.19 141 PHE B CA 1
ATOM 3244 C C . PHE B 1 141 ? -3.506 4.523 15.078 1 97.19 141 PHE B C 1
ATOM 3246 O O . PHE B 1 141 ? -4.168 5.141 15.914 1 97.19 141 PHE B O 1
ATOM 3253 N N . ASN B 1 142 ? -2.238 4.793 14.852 1 97.81 142 ASN B N 1
ATOM 3254 C CA . ASN B 1 142 ? -1.638 5.969 15.469 1 97.81 142 ASN B CA 1
ATOM 3255 C C . ASN B 1 142 ? -2.398 7.242 15.102 1 97.81 142 ASN B C 1
ATOM 3257 O O . ASN B 1 142 ? -2.609 8.109 15.953 1 97.81 142 ASN B O 1
ATOM 3261 N N . ALA B 1 143 ? -2.812 7.32 13.867 1 98.62 143 ALA B N 1
ATOM 3262 C CA . ALA B 1 143 ? -3.57 8.477 13.414 1 98.62 143 ALA B CA 1
ATOM 3263 C C . ALA B 1 143 ? -4.984 8.477 13.984 1 98.62 143 ALA B C 1
ATOM 3265 O O . ALA B 1 143 ? -5.453 9.484 14.508 1 98.62 143 ALA B O 1
ATOM 3266 N N . LEU B 1 144 ? -5.637 7.355 13.93 1 98.56 144 LEU B N 1
ATOM 3267 C CA . LEU B 1 144 ? -7.027 7.242 14.367 1 98.56 144 LEU B CA 1
ATOM 3268 C C . LEU B 1 144 ? -7.16 7.559 15.852 1 98.56 144 LEU B C 1
ATOM 3270 O O . LEU B 1 144 ? -8.172 8.109 16.281 1 98.56 144 LEU B O 1
ATOM 3274 N N . ASN B 1 145 ? -6.152 7.27 16.594 1 98.31 145 ASN B N 1
ATOM 3275 C CA . ASN B 1 145 ? -6.199 7.445 18.047 1 98.31 145 ASN B CA 1
ATOM 3276 C C . ASN B 1 145 ? -6.188 8.922 18.422 1 98.31 145 ASN B C 1
ATOM 3278 O O . ASN B 1 145 ? -6.602 9.281 19.531 1 98.31 145 ASN B O 1
ATOM 3282 N N . ILE B 1 146 ? -5.793 9.781 17.531 1 98 146 ILE B N 1
ATOM 3283 C CA . ILE B 1 146 ? -5.656 11.172 17.938 1 98 146 ILE B CA 1
ATOM 3284 C C . ILE B 1 146 ? -6.527 12.055 17.047 1 98 146 ILE B C 1
ATOM 3286 O O . ILE B 1 146 ? -6.672 13.258 17.312 1 98 146 ILE B O 1
ATOM 3290 N N . THR B 1 147 ? -7.172 11.516 16.062 1 98.38 147 THR B N 1
ATOM 3291 C CA . THR B 1 147 ? -7.867 12.328 15.062 1 98.38 147 THR B CA 1
ATOM 3292 C C . THR B 1 147 ? -9.234 12.773 15.578 1 98.38 147 THR B C 1
ATOM 3294 O O . THR B 1 147 ? -9.859 12.07 16.375 1 98.38 147 THR B O 1
ATOM 3297 N N . HIS B 1 148 ? -9.633 13.984 15.172 1 97.44 148 HIS B N 1
ATOM 3298 C CA . HIS B 1 148 ? -10.984 14.477 15.398 1 97.44 148 HIS B CA 1
ATOM 3299 C C . HIS B 1 148 ? -11.898 14.117 14.227 1 97.44 148 HIS B C 1
ATOM 3301 O O . HIS B 1 148 ? -13.055 13.734 14.43 1 97.44 148 HIS B O 1
ATOM 3307 N N . LYS B 1 149 ? -11.383 14.219 13.078 1 97.75 149 LYS B N 1
ATOM 3308 C CA . LYS B 1 149 ? -12.125 13.961 11.844 1 97.75 149 LYS B CA 1
ATOM 3309 C C . LYS B 1 149 ? -11.359 13.016 10.922 1 97.75 149 LYS B C 1
ATOM 3311 O O . LYS B 1 149 ? -10.141 13.141 10.773 1 97.75 149 LYS B O 1
ATOM 3316 N N . VAL B 1 150 ? -12.055 12.062 10.398 1 98.5 150 VAL B N 1
ATOM 3317 C CA . VAL B 1 150 ? -11.492 11.172 9.383 1 98.5 150 VAL B CA 1
ATOM 3318 C C . VAL B 1 150 ? -12.188 11.414 8.047 1 98.5 150 VAL B C 1
ATOM 3320 O O . VAL B 1 150 ? -13.422 11.391 7.969 1 98.5 150 VAL B O 1
ATOM 3323 N N . ILE B 1 151 ? -11.391 11.695 7.043 1 98.25 151 ILE B N 1
ATOM 3324 C CA . ILE B 1 151 ? -11.883 11.844 5.68 1 98.25 151 ILE B CA 1
ATOM 3325 C C . ILE B 1 151 ? -11.531 10.602 4.863 1 98.25 151 ILE B C 1
ATOM 3327 O O . ILE B 1 151 ? -10.352 10.234 4.762 1 98.25 151 ILE B O 1
ATOM 3331 N N . ILE B 1 152 ? -12.531 10.008 4.281 1 98.06 152 ILE B N 1
ATOM 3332 C CA . ILE B 1 152 ? -12.336 8.789 3.502 1 98.06 152 ILE B CA 1
ATOM 3333 C C . ILE B 1 152 ? -12.641 9.062 2.031 1 98.06 152 ILE B C 1
ATOM 3335 O O . ILE B 1 152 ? -13.805 9.125 1.636 1 98.06 152 ILE B O 1
ATOM 3339 N N . PRO B 1 153 ? -11.609 9.227 1.262 1 97.56 153 PRO B N 1
ATOM 3340 C CA . PRO B 1 153 ? -11.859 9.266 -0.181 1 97.56 153 PRO B CA 1
ATOM 3341 C C . PRO B 1 153 ? -12.219 7.898 -0.755 1 97.56 153 PRO B C 1
ATOM 3343 O O . PRO B 1 153 ? -11.578 6.898 -0.414 1 97.56 153 PRO B O 1
ATOM 3346 N N . ILE B 1 154 ? -13.203 7.879 -1.618 1 95 154 ILE B N 1
ATOM 3347 C CA . ILE B 1 154 ? -13.609 6.633 -2.26 1 95 154 ILE B CA 1
ATOM 3348 C C . ILE B 1 154 ? -13.883 6.879 -3.742 1 95 154 ILE B C 1
ATOM 3350 O O . ILE B 1 154 ? -14.305 7.969 -4.129 1 95 154 ILE B O 1
ATOM 3354 N N . GLN B 1 155 ? -13.438 5.926 -4.473 1 91.94 155 GLN B N 1
ATOM 3355 C CA . GLN B 1 155 ? -13.883 5.867 -5.863 1 91.94 155 GLN B CA 1
ATOM 3356 C C . GLN B 1 155 ? -15.07 4.93 -6.02 1 91.94 155 GLN B C 1
ATOM 3358 O O . GLN B 1 155 ? -15.188 3.938 -5.297 1 91.94 155 GLN B O 1
ATOM 3363 N N . ALA B 1 156 ? -16.031 5.246 -6.84 1 86.12 156 ALA B N 1
ATOM 3364 C CA . ALA B 1 156 ? -17.188 4.383 -7.039 1 86.12 156 ALA B CA 1
ATOM 3365 C C . ALA B 1 156 ? -16.812 3.143 -7.844 1 86.12 156 ALA B C 1
ATOM 3367 O O . ALA B 1 156 ? -17.312 2.936 -8.953 1 86.12 156 ALA B O 1
ATOM 3368 N N . GLU B 1 157 ? -15.922 2.396 -7.27 1 87.62 157 GLU B N 1
ATOM 3369 C CA . GLU B 1 157 ? -15.469 1.129 -7.84 1 87.62 157 GLU B CA 1
ATOM 3370 C C . GLU B 1 157 ? -15.609 -0.009 -6.832 1 87.62 157 GLU B C 1
ATOM 3372 O O . GLU B 1 157 ? -15.633 0.226 -5.621 1 87.62 157 GLU B O 1
ATOM 3377 N N . ARG B 1 158 ? -15.688 -1.156 -7.297 1 85.81 158 ARG B N 1
ATOM 3378 C CA . ARG B 1 158 ? -16.047 -2.346 -6.531 1 85.81 158 ARG B CA 1
ATOM 3379 C C . ARG B 1 158 ? -15.219 -2.439 -5.254 1 85.81 158 ARG B C 1
ATOM 3381 O O . ARG B 1 158 ? -15.773 -2.486 -4.152 1 85.81 158 ARG B O 1
ATOM 3388 N N . TRP B 1 159 ? -13.938 -2.359 -5.441 1 90.88 159 TRP B N 1
ATOM 3389 C CA . TRP B 1 159 ? -13.078 -2.672 -4.305 1 90.88 159 TRP B CA 1
ATOM 3390 C C . TRP B 1 159 ? -13.086 -1.539 -3.283 1 90.88 159 TRP B C 1
ATOM 3392 O O . TRP B 1 159 ? -12.914 -1.773 -2.084 1 90.88 159 TRP B O 1
ATOM 3402 N N . SER B 1 160 ? -13.281 -0.32 -3.758 1 89.94 160 SER B N 1
ATOM 3403 C CA . SER B 1 160 ? -13.43 0.799 -2.834 1 89.94 160 SER B CA 1
ATOM 3404 C C . SER B 1 160 ? -14.656 0.627 -1.948 1 89.94 160 SER B C 1
ATOM 3406 O O . SER B 1 160 ? -14.602 0.878 -0.742 1 89.94 160 SER B O 1
ATOM 3408 N N . VAL B 1 161 ? -15.695 0.137 -2.523 1 90 161 VAL B N 1
ATOM 3409 C CA . VAL B 1 161 ? -16.953 -0.034 -1.807 1 90 161 VAL B CA 1
ATOM 3410 C C . VAL B 1 161 ? -16.859 -1.237 -0.873 1 90 161 VAL B C 1
ATOM 3412 O O . VAL B 1 161 ? -17.359 -1.2 0.252 1 90 161 VAL B O 1
ATOM 3415 N N . GLU B 1 162 ? -16.172 -2.246 -1.275 1 90.31 162 GLU B N 1
ATOM 3416 C CA . GLU B 1 162 ? -16.016 -3.461 -0.481 1 90.31 162 GLU B CA 1
ATOM 3417 C C . GLU B 1 162 ? -15.125 -3.215 0.734 1 90.31 162 GLU B C 1
ATOM 3419 O O . GLU B 1 162 ? -15.289 -3.854 1.774 1 90.31 162 GLU B O 1
ATOM 3424 N N . SER B 1 163 ? -14.242 -2.285 0.56 1 94.56 163 SER B N 1
ATOM 3425 C CA . SER B 1 163 ? -13.258 -2.031 1.605 1 94.56 163 SER B CA 1
ATOM 3426 C C . SER B 1 163 ? -13.789 -1.051 2.643 1 94.56 163 SER B C 1
ATOM 3428 O O . SER B 1 163 ? -13.312 -1.018 3.779 1 94.56 163 SER B O 1
ATOM 3430 N N . LEU B 1 164 ? -14.789 -0.275 2.266 1 95.81 164 LEU B N 1
ATOM 3431 C CA . LEU B 1 164 ? -15.266 0.823 3.1 1 95.81 164 LEU B CA 1
ATOM 3432 C C . LEU B 1 164 ? -15.773 0.306 4.438 1 95.81 164 LEU B C 1
ATOM 3434 O O . LEU B 1 164 ? -15.406 0.823 5.492 1 95.81 164 LEU B O 1
ATOM 3438 N N . PRO B 1 165 ? -16.594 -0.797 4.465 1 95.62 165 PRO B N 1
ATOM 3439 C CA . PRO B 1 165 ? -17.094 -1.293 5.75 1 95.62 165 PRO B CA 1
ATOM 3440 C C . PRO B 1 165 ? -15.977 -1.758 6.676 1 95.62 165 PRO B C 1
ATOM 3442 O O . PRO B 1 165 ? -16.094 -1.652 7.898 1 95.62 165 PRO B O 1
ATOM 3445 N N . ILE B 1 166 ? -14.93 -2.262 6.109 1 96.44 166 ILE B N 1
ATOM 3446 C CA . ILE B 1 166 ? -13.797 -2.736 6.902 1 96.44 166 ILE B CA 1
ATOM 3447 C C . ILE B 1 166 ? -13.195 -1.572 7.68 1 96.44 166 ILE B C 1
ATOM 3449 O O . ILE B 1 166 ? -13 -1.664 8.898 1 96.44 166 ILE B O 1
ATOM 3453 N N . LEU B 1 167 ? -12.953 -0.508 6.965 1 97.44 167 LEU B N 1
ATOM 3454 C CA . LEU B 1 167 ? -12.375 0.671 7.602 1 97.44 167 LEU B CA 1
ATOM 3455 C C . LEU B 1 167 ? -13.344 1.262 8.625 1 97.44 167 LEU B C 1
ATOM 3457 O O . LEU B 1 167 ? -12.938 1.609 9.734 1 97.44 167 LEU B O 1
ATOM 3461 N N . MET B 1 168 ? -14.633 1.361 8.273 1 97.38 168 MET B N 1
ATOM 3462 C CA . MET B 1 168 ? -15.648 1.921 9.156 1 97.38 168 MET B CA 1
ATOM 3463 C C . MET B 1 168 ? -15.727 1.141 10.469 1 97.38 168 MET B C 1
ATOM 3465 O O . MET B 1 168 ? -15.852 1.731 11.539 1 97.38 168 MET B O 1
ATOM 3469 N N . ASN B 1 169 ? -15.617 -0.15 10.383 1 97.25 169 ASN B N 1
ATOM 3470 C CA . ASN B 1 169 ? -15.648 -0.991 11.578 1 97.25 169 ASN B CA 1
ATOM 3471 C C . ASN B 1 169 ? -14.438 -0.745 12.477 1 97.25 169 ASN B C 1
ATOM 3473 O O . ASN B 1 169 ? -14.562 -0.725 13.695 1 97.25 169 ASN B O 1
ATOM 3477 N N . GLU B 1 170 ? -13.273 -0.601 11.859 1 97.06 170 GLU B N 1
ATOM 3478 C CA . GLU B 1 170 ? -12.062 -0.332 12.633 1 97.06 170 GLU B CA 1
ATOM 3479 C C . GLU B 1 170 ? -12.148 1.013 13.344 1 97.06 170 GLU B C 1
ATOM 3481 O O . GLU B 1 170 ? -11.727 1.138 14.5 1 97.06 170 GLU B O 1
ATOM 3486 N N . ILE B 1 171 ? -12.695 2.016 12.656 1 98.31 171 ILE B N 1
ATOM 3487 C CA . ILE B 1 171 ? -12.867 3.334 13.258 1 98.31 171 ILE B CA 1
ATOM 3488 C C . ILE B 1 171 ? -13.805 3.242 14.453 1 98.31 171 ILE B C 1
ATOM 3490 O O . ILE B 1 171 ? -13.523 3.801 15.516 1 98.31 171 ILE B O 1
ATOM 3494 N N . LYS B 1 172 ? -14.867 2.49 14.336 1 98.06 172 LYS B N 1
ATOM 3495 C CA . LYS B 1 172 ? -15.82 2.309 15.43 1 98.06 172 LYS B CA 1
ATOM 3496 C C . LYS B 1 172 ? -15.164 1.613 16.609 1 98.06 172 LYS B C 1
ATOM 3498 O O . LYS B 1 172 ? -15.422 1.97 17.766 1 98.06 172 LYS B O 1
ATOM 3503 N N . GLU B 1 173 ? -14.375 0.665 16.312 1 97.19 173 GLU B N 1
ATOM 3504 C CA . GLU B 1 173 ? -13.664 -0.037 17.375 1 97.19 173 GLU B CA 1
ATOM 3505 C C . GLU B 1 173 ? -12.742 0.908 18.141 1 97.19 173 GLU B C 1
ATOM 3507 O O . GLU B 1 173 ? -12.656 0.845 19.375 1 97.19 173 GLU B O 1
ATOM 3512 N N . VAL B 1 174 ? -12.039 1.725 17.422 1 97.88 174 VAL B N 1
ATOM 3513 C CA . VAL B 1 174 ? -11.156 2.701 18.062 1 97.88 174 VAL B CA 1
ATOM 3514 C C . VAL B 1 174 ? -11.977 3.643 18.938 1 97.88 174 VAL B C 1
ATOM 3516 O O . VAL B 1 174 ? -11.586 3.947 20.062 1 97.88 174 VAL B O 1
ATOM 3519 N N . GLU B 1 175 ? -13.141 4.086 18.422 1 98.31 175 GLU B N 1
ATOM 3520 C CA . GLU B 1 175 ? -14.023 4.957 19.188 1 98.31 175 GLU B CA 1
ATOM 3521 C C . GLU B 1 175 ? -14.406 4.32 20.531 1 98.31 175 GLU B C 1
ATOM 3523 O O . GLU B 1 175 ? -14.359 4.977 21.562 1 98.31 175 GLU B O 1
ATOM 3528 N N . ILE B 1 176 ? -14.727 3.064 20.5 1 97.81 176 ILE B N 1
ATOM 3529 C CA . ILE B 1 176 ? -15.195 2.342 21.672 1 97.81 176 ILE B CA 1
ATOM 3530 C C . ILE B 1 176 ? -14.039 2.172 22.656 1 97.81 176 ILE B C 1
ATOM 3532 O O . ILE B 1 176 ? -14.172 2.523 23.844 1 97.81 176 ILE B O 1
ATOM 3536 N N . ILE B 1 177 ? -12.922 1.746 22.188 1 96.69 177 ILE B N 1
ATOM 3537 C CA . ILE B 1 177 ? -11.781 1.41 23.031 1 96.69 177 ILE B CA 1
ATOM 3538 C C . ILE B 1 177 ? -11.211 2.682 23.656 1 96.69 177 ILE B C 1
ATOM 3540 O O . ILE B 1 177 ? -10.859 2.697 24.828 1 96.69 177 ILE B O 1
ATOM 3544 N N . ARG B 1 178 ? -11.172 3.703 22.828 1 97.44 178 ARG B N 1
ATOM 3545 C CA . ARG B 1 178 ? -10.516 4.93 23.281 1 97.44 178 ARG B CA 1
ATOM 3546 C C . ARG B 1 178 ? -11.531 5.891 23.891 1 97.44 178 ARG B C 1
ATOM 3548 O O . ARG B 1 178 ? -11.164 6.969 24.359 1 97.44 178 ARG B O 1
ATOM 3555 N N . LYS B 1 179 ? -12.797 5.516 23.875 1 97.25 179 LYS B N 1
ATOM 3556 C CA . LYS B 1 179 ? -13.875 6.332 24.438 1 97.25 179 LYS B CA 1
ATOM 3557 C C . LYS B 1 179 ? -13.852 7.746 23.859 1 97.25 179 LYS B C 1
ATOM 3559 O O . LYS B 1 179 ? -13.844 8.727 24.609 1 97.25 179 LYS B O 1
ATOM 3564 N N . LYS B 1 180 ? -13.797 7.773 22.594 1 97.25 180 LYS B N 1
ATOM 3565 C CA . LYS B 1 180 ? -13.789 9.055 21.906 1 97.25 180 LYS B CA 1
ATOM 3566 C C . LYS B 1 180 ? -14.75 9.047 20.719 1 97.25 180 LYS B C 1
ATOM 3568 O O . LYS B 1 180 ? -15.25 7.988 20.328 1 97.25 180 LYS B O 1
ATOM 3573 N N . ASN B 1 181 ? -14.992 10.219 20.203 1 96.94 181 ASN B N 1
ATOM 3574 C CA . ASN B 1 181 ? -15.812 10.359 19 1 96.94 181 ASN B CA 1
ATOM 3575 C C . ASN B 1 181 ? -14.977 10.805 17.797 1 96.94 181 ASN B C 1
ATOM 3577 O O . ASN B 1 181 ? -14.148 11.711 17.922 1 96.94 181 ASN B O 1
ATOM 3581 N N . ILE B 1 182 ? -15.125 10.117 16.766 1 98 182 ILE B N 1
ATOM 3582 C CA . ILE B 1 182 ? -14.461 10.461 15.508 1 98 182 ILE B CA 1
ATOM 3583 C C . ILE B 1 182 ? -15.5 10.828 14.453 1 98 182 ILE B C 1
ATOM 3585 O O . ILE B 1 182 ? -16.391 10.039 14.148 1 98 182 ILE B O 1
ATOM 3589 N N . ASP B 1 183 ? -15.43 12.047 13.977 1 97.69 183 ASP B N 1
ATOM 3590 C CA . ASP B 1 183 ? -16.297 12.461 12.883 1 97.69 183 ASP B CA 1
ATOM 3591 C C . ASP B 1 183 ? -15.805 11.906 11.547 1 97.69 183 ASP B C 1
ATOM 3593 O O . ASP B 1 183 ? -14.703 12.242 11.094 1 97.69 183 ASP B O 1
ATOM 3597 N N . VAL B 1 184 ? -16.609 11.055 10.914 1 97.88 184 VAL B N 1
ATOM 3598 C CA . VAL B 1 184 ? -16.188 10.406 9.672 1 97.88 184 VAL B CA 1
ATOM 3599 C C . VAL B 1 184 ? -16.922 11.039 8.492 1 97.88 184 VAL B C 1
ATOM 3601 O O . VAL B 1 184 ? -18.156 11.188 8.516 1 97.88 184 VAL B O 1
ATOM 3604 N N . LEU B 1 185 ? -16.156 11.422 7.504 1 97.31 185 LEU B N 1
ATOM 3605 C CA . LEU B 1 185 ? -16.688 11.984 6.27 1 97.31 185 LEU B CA 1
ATOM 3606 C C . LEU B 1 185 ? -16.188 11.211 5.055 1 97.31 185 LEU B C 1
ATOM 3608 O O . LEU B 1 185 ? -15.023 10.805 5.016 1 97.31 185 LEU B O 1
ATOM 3612 N N . ILE B 1 186 ? -17.078 11.047 4.094 1 96.81 186 ILE B N 1
ATOM 3613 C CA . ILE B 1 186 ? -16.719 10.359 2.857 1 96.81 186 ILE B CA 1
ATOM 3614 C C . ILE B 1 186 ? -16.734 11.344 1.692 1 96.81 186 ILE B C 1
ATOM 3616 O O . ILE B 1 186 ? -17.641 12.18 1.59 1 96.81 186 ILE B O 1
ATOM 3620 N N . ILE B 1 187 ? -15.703 11.312 0.894 1 96.69 187 ILE B N 1
ATOM 3621 C CA . ILE B 1 187 ? -15.633 12.102 -0.327 1 96.69 187 ILE B CA 1
ATOM 3622 C C . ILE B 1 187 ? -15.578 11.18 -1.542 1 96.69 187 ILE B C 1
ATOM 3624 O O . ILE B 1 187 ? -14.68 10.344 -1.65 1 96.69 187 ILE B O 1
ATOM 3628 N N . GLU B 1 188 ? -16.547 11.273 -2.451 1 94.44 188 GLU B N 1
ATOM 3629 C CA . GLU B 1 188 ? -16.422 10.594 -3.736 1 94.44 188 GLU B CA 1
ATOM 3630 C C . GLU B 1 188 ? -15.406 11.281 -4.641 1 94.44 188 GLU B C 1
ATOM 3632 O O . GLU B 1 188 ? -15.703 12.32 -5.238 1 94.44 188 GLU B O 1
ATOM 3637 N N . ASN B 1 189 ? -14.266 10.625 -4.711 1 95.25 189 ASN B N 1
ATOM 3638 C CA . ASN B 1 189 ? -13.148 11.258 -5.41 1 95.25 189 ASN B CA 1
ATOM 3639 C C . ASN B 1 189 ? -12.961 10.664 -6.805 1 95.25 189 ASN B C 1
ATOM 3641 O O . ASN B 1 189 ? -13.391 9.539 -7.074 1 95.25 189 ASN B O 1
ATOM 3645 N N . GLN B 1 190 ? -12.344 11.445 -7.711 1 94.06 190 GLN B N 1
ATOM 3646 C CA . GLN B 1 190 ? -12.047 11.062 -9.086 1 94.06 190 GLN B CA 1
ATOM 3647 C C . GLN B 1 190 ? -13.312 10.617 -9.82 1 94.06 190 GLN B C 1
ATOM 3649 O O . GLN B 1 190 ? -13.312 9.594 -10.508 1 94.06 190 GLN B O 1
ATOM 3654 N N . PHE B 1 191 ? -14.336 11.328 -9.648 1 89.06 191 PHE B N 1
ATOM 3655 C CA . PHE B 1 191 ? -15.641 11 -10.219 1 89.06 191 PHE B CA 1
ATOM 3656 C C . PHE B 1 191 ? -15.656 11.273 -11.719 1 89.06 191 PHE B C 1
ATOM 3658 O O . PHE B 1 191 ? -15.266 12.359 -12.164 1 89.06 191 PHE B O 1
ATOM 3665 N N . ILE B 1 192 ? -15.961 10.211 -12.492 1 83.06 192 ILE B N 1
ATOM 3666 C CA . ILE B 1 192 ? -16.141 10.359 -13.93 1 83.06 192 ILE B CA 1
ATOM 3667 C C . ILE B 1 192 ? -17.594 10.078 -14.297 1 83.06 192 ILE B C 1
ATOM 3669 O O . ILE B 1 192 ? -18.125 9.016 -13.961 1 83.06 192 ILE B O 1
ATOM 3673 N N . LYS B 1 193 ? -18.156 11.039 -15.016 1 73.81 193 LYS B N 1
ATOM 3674 C CA . LYS B 1 193 ? -19.547 10.945 -15.414 1 73.81 193 LYS B CA 1
ATOM 3675 C C . LYS B 1 193 ? -19.75 9.875 -16.484 1 73.81 193 LYS B C 1
ATOM 3677 O O . LYS B 1 193 ? -18.859 9.641 -17.312 1 73.81 193 LYS B O 1
ATOM 3682 N N . ASN B 1 194 ? -20.891 8.953 -16.375 1 63.22 194 ASN B N 1
ATOM 3683 C CA . ASN B 1 194 ? -21.453 8.086 -17.406 1 63.22 194 ASN B CA 1
ATOM 3684 C C . ASN B 1 194 ? -20.797 6.711 -17.422 1 63.22 194 ASN B C 1
ATOM 3686 O O . ASN B 1 194 ? -20.828 6.008 -18.422 1 63.22 194 ASN B O 1
ATOM 3690 N N . ARG B 1 195 ? -19.953 6.535 -16.5 1 60.31 195 ARG B N 1
ATOM 3691 C CA . ARG B 1 195 ? -19.531 5.141 -16.562 1 60.31 195 ARG B CA 1
ATOM 3692 C C . ARG B 1 195 ? -20.625 4.211 -16.031 1 60.31 195 ARG B C 1
ATOM 3694 O O . ARG B 1 195 ? -21.078 4.355 -14.898 1 60.31 195 ARG B O 1
ATOM 3701 N N . ASN B 1 196 ? -21.453 3.623 -16.891 1 56.5 196 ASN B N 1
ATOM 3702 C CA . ASN B 1 196 ? -22.531 2.709 -16.562 1 56.5 196 ASN B CA 1
ATOM 3703 C C . ASN B 1 196 ? -22.172 1.804 -15.391 1 56.5 196 ASN B C 1
ATOM 3705 O O . ASN B 1 196 ? -23.016 1.485 -14.555 1 56.5 196 ASN B O 1
ATOM 3709 N N . THR B 1 197 ? -21.016 1.302 -15.398 1 57.09 197 THR B N 1
ATOM 3710 C CA . THR B 1 197 ? -20.562 0.328 -14.406 1 57.09 197 THR B CA 1
ATOM 3711 C C . THR B 1 197 ? -20.625 0.917 -13 1 57.09 197 THR B C 1
ATOM 3713 O O . THR B 1 197 ? -20.75 0.184 -12.023 1 57.09 197 THR B O 1
ATOM 3716 N N . TYR B 1 198 ? -20.875 2.303 -12.984 1 63.59 198 TYR B N 1
ATOM 3717 C CA . TYR B 1 198 ? -20.75 3.047 -11.734 1 63.59 198 TYR B CA 1
ATOM 3718 C C . TYR B 1 198 ? -22.109 3.225 -11.062 1 63.59 198 TYR B C 1
ATOM 3720 O O . TYR B 1 198 ? -22.188 3.377 -9.836 1 63.59 198 TYR B O 1
ATOM 3728 N N . LYS B 1 199 ? -23.094 2.895 -11.781 1 69 199 LYS B N 1
ATOM 3729 C CA . LYS B 1 199 ? -24.406 3.271 -11.25 1 69 199 LYS B CA 1
ATOM 3730 C C . LYS B 1 199 ? -24.797 2.373 -10.078 1 69 199 LYS B C 1
ATOM 3732 O O . LYS B 1 199 ? -25.25 2.857 -9.039 1 69 199 LYS B O 1
ATOM 3737 N N . ASP B 1 200 ? -24.547 1.082 -10.352 1 77.88 200 ASP B N 1
ATOM 3738 C CA . ASP B 1 200 ? -24.906 0.142 -9.297 1 77.88 200 ASP B CA 1
ATOM 3739 C C . ASP B 1 200 ? -24.062 0.36 -8.047 1 77.88 200 ASP B C 1
ATOM 3741 O O . ASP B 1 200 ? -24.578 0.378 -6.934 1 77.88 200 ASP B O 1
ATOM 3745 N N . ILE B 1 201 ? -22.859 0.594 -8.32 1 83.56 201 ILE B N 1
ATOM 3746 C CA . ILE B 1 201 ? -21.922 0.781 -7.207 1 83.56 201 ILE B CA 1
ATOM 3747 C C . ILE B 1 201 ? -22.25 2.08 -6.473 1 83.56 201 ILE B C 1
ATOM 3749 O O . ILE B 1 201 ? -22.266 2.115 -5.242 1 83.56 201 ILE B O 1
ATOM 3753 N N . GLU B 1 202 ? -22.578 3.021 -7.266 1 83.19 202 GLU B N 1
ATOM 3754 C CA . GLU B 1 202 ? -22.953 4.309 -6.684 1 83.19 202 GLU B CA 1
ATOM 3755 C C . GLU B 1 202 ? -24.219 4.191 -5.852 1 83.19 202 GLU B C 1
ATOM 3757 O O . GLU B 1 202 ? -24.344 4.828 -4.801 1 83.19 202 GLU B O 1
ATOM 3762 N N . SER B 1 203 ? -25.109 3.41 -6.285 1 84.81 203 SER B N 1
ATOM 3763 C CA . SER B 1 203 ? -26.359 3.217 -5.57 1 84.81 203 SER B CA 1
ATOM 3764 C C . SER B 1 203 ? -26.141 2.559 -4.215 1 84.81 203 SER B C 1
ATOM 3766 O O . SER B 1 203 ? -26.766 2.939 -3.223 1 84.81 203 SER B O 1
ATOM 3768 N N . ILE B 1 204 ? -25.234 1.651 -4.234 1 85.38 204 ILE B N 1
ATOM 3769 C CA . ILE B 1 204 ? -24.922 0.961 -2.99 1 85.38 204 ILE B CA 1
ATOM 3770 C C . ILE B 1 204 ? -24.281 1.938 -2.008 1 85.38 204 ILE B C 1
ATOM 3772 O O . ILE B 1 204 ? -24.672 1.996 -0.838 1 85.38 204 ILE B O 1
ATOM 3776 N N . LEU B 1 205 ? -23.359 2.688 -2.527 1 87.75 205 LEU B N 1
ATOM 3777 C CA . LEU B 1 205 ? -22.656 3.666 -1.696 1 87.75 205 LEU B CA 1
ATOM 3778 C C . LEU B 1 205 ? -23.641 4.676 -1.11 1 87.75 205 LEU B C 1
ATOM 3780 O O . LEU B 1 205 ? -23.609 4.949 0.092 1 87.75 205 LEU B O 1
ATOM 3784 N N . GLN B 1 206 ? -24.516 5.164 -1.942 1 86.94 206 GLN B N 1
ATOM 3785 C CA . GLN B 1 206 ? -25.469 6.188 -1.519 1 86.94 206 GLN B CA 1
ATOM 3786 C C . GLN B 1 206 ? -26.5 5.617 -0.541 1 86.94 206 GLN B C 1
ATOM 3788 O O . GLN B 1 206 ? -26.906 6.297 0.404 1 86.94 206 GLN B O 1
ATOM 3793 N N . SER B 1 207 ? -26.906 4.457 -0.744 1 89.12 207 SER B N 1
ATOM 3794 C CA . SER B 1 207 ? -27.906 3.84 0.11 1 89.12 207 SER B CA 1
ATOM 3795 C C . SER B 1 207 ? -27.359 3.572 1.508 1 89.12 207 SER B C 1
ATOM 3797 O O . SER B 1 207 ? -28.062 3.789 2.504 1 89.12 207 SER B O 1
ATOM 3799 N N . GLU B 1 208 ? -26.141 3.229 1.528 1 90.25 208 GLU B N 1
ATOM 3800 C CA . GLU B 1 208 ? -25.594 2.762 2.801 1 90.25 208 GLU B CA 1
ATOM 3801 C C . GLU B 1 208 ? -24.906 3.895 3.551 1 90.25 208 GLU B C 1
ATOM 3803 O O . GLU B 1 208 ? -24.875 3.902 4.781 1 90.25 208 GLU B O 1
ATOM 3808 N N . TYR B 1 209 ? -24.391 4.902 2.758 1 92.62 209 TYR B N 1
ATOM 3809 C CA . TYR B 1 209 ? -23.5 5.863 3.412 1 92.62 209 TYR B CA 1
ATOM 3810 C C . TYR B 1 209 ? -23.906 7.293 3.062 1 92.62 209 TYR B C 1
ATOM 3812 O O . TYR B 1 209 ? -23.094 8.219 3.184 1 92.62 209 TYR B O 1
ATOM 3820 N N . LYS B 1 210 ? -25.078 7.508 2.734 1 91.19 210 LYS B N 1
ATOM 3821 C CA . LYS B 1 210 ? -25.547 8.805 2.248 1 91.19 210 LYS B CA 1
ATOM 3822 C C . LYS B 1 210 ? -25.25 9.906 3.256 1 91.19 210 LYS B C 1
ATOM 3824 O O . LYS B 1 210 ? -24.766 10.977 2.887 1 91.19 210 LYS B O 1
ATOM 3829 N N . ASP B 1 211 ? -25.469 9.656 4.453 1 93.19 211 ASP B N 1
ATOM 3830 C CA . ASP B 1 211 ? -25.328 10.672 5.496 1 93.19 211 ASP B CA 1
ATOM 3831 C C . ASP B 1 211 ? -23.859 11.047 5.711 1 93.19 211 ASP B C 1
ATOM 3833 O O . ASP B 1 211 ? -23.562 12.141 6.199 1 93.19 211 ASP B O 1
ATOM 3837 N N . LEU B 1 212 ? -22.984 10.156 5.316 1 95 212 LEU B N 1
ATOM 3838 C CA . LEU B 1 212 ? -21.562 10.375 5.539 1 95 212 LEU B CA 1
ATOM 3839 C C . LEU B 1 212 ? -20.906 11.023 4.316 1 95 212 LEU B C 1
ATOM 3841 O O . LEU B 1 212 ? -19.828 11.594 4.418 1 95 212 LEU B O 1
ATOM 3845 N N . ILE B 1 213 ? -21.547 10.953 3.188 1 93.94 213 ILE B N 1
ATOM 3846 C CA . ILE B 1 213 ? -21.016 11.508 1.954 1 93.94 213 ILE B CA 1
ATOM 3847 C C . ILE B 1 213 ? -21.172 13.031 1.957 1 93.94 213 ILE B C 1
ATOM 3849 O O . ILE B 1 213 ? -22.297 13.531 2.014 1 93.94 213 ILE B O 1
ATOM 3853 N N . LYS B 1 214 ? -20.078 13.727 1.866 1 93.31 214 LYS B N 1
ATOM 3854 C CA . LYS B 1 214 ? -20.141 15.18 2.023 1 93.31 214 LYS B CA 1
ATOM 3855 C C . LYS B 1 214 ? -19.891 15.891 0.697 1 93.31 214 LYS B C 1
ATOM 3857 O O . LYS B 1 214 ? -20.125 17.094 0.575 1 93.31 214 LYS B O 1
ATOM 3862 N N . GLY B 1 215 ? -19.359 15.141 -0.243 1 92.06 215 GLY B N 1
ATOM 3863 C CA . GLY B 1 215 ? -19.141 15.773 -1.534 1 92.06 215 GLY B CA 1
ATOM 3864 C C . GLY B 1 215 ? -18.453 14.859 -2.533 1 92.06 215 GLY B C 1
ATOM 3865 O O . GLY B 1 215 ? -18.172 13.703 -2.227 1 92.06 215 GLY B O 1
ATOM 3866 N N . ARG B 1 216 ? -18.391 15.469 -3.723 1 92.88 216 ARG B N 1
ATOM 3867 C CA . ARG B 1 216 ? -17.781 14.766 -4.84 1 92.88 216 ARG B CA 1
ATOM 3868 C C . ARG B 1 216 ? -16.703 15.633 -5.5 1 92.88 216 ARG B C 1
ATOM 3870 O O . ARG B 1 216 ? -16.859 16.859 -5.605 1 92.88 216 ARG B O 1
ATOM 3877 N N . VAL B 1 217 ? -15.594 15.031 -5.809 1 95.69 217 VAL B N 1
ATOM 3878 C CA . VAL B 1 217 ? -14.539 15.672 -6.582 1 95.69 217 VAL B CA 1
ATOM 3879 C C . VAL B 1 217 ? -14.359 14.953 -7.918 1 95.69 217 VAL B C 1
ATOM 3881 O O . VAL B 1 217 ? -14.055 13.758 -7.949 1 95.69 217 VAL B O 1
ATOM 3884 N N . HIS B 1 218 ? -14.547 15.664 -9 1 94.5 218 HIS B N 1
ATOM 3885 C CA . HIS B 1 218 ? -14.445 15.078 -10.328 1 94.5 218 HIS B CA 1
ATOM 3886 C C . HIS B 1 218 ? -12.992 14.812 -10.703 1 94.5 218 HIS B C 1
ATOM 3888 O O . HIS B 1 218 ? -12.07 15.344 -10.078 1 94.5 218 HIS B O 1
ATOM 3894 N N . PHE B 1 219 ? -12.883 13.906 -11.625 1 93.69 219 PHE B N 1
ATOM 3895 C CA . PHE B 1 219 ? -11.547 13.641 -12.164 1 93.69 219 PHE B CA 1
ATOM 3896 C C . PHE B 1 219 ? -11.078 14.797 -13.039 1 93.69 219 PHE B C 1
ATOM 3898 O O . PHE B 1 219 ? -11.781 15.203 -13.969 1 93.69 219 PHE B O 1
ATOM 3905 N N . TYR B 1 220 ? -9.93 15.336 -12.773 1 93.81 220 TYR B N 1
ATOM 3906 C CA . TYR B 1 220 ? -9.328 16.391 -13.57 1 93.81 220 TYR B CA 1
ATOM 3907 C C . TYR B 1 220 ? -7.875 16.062 -13.906 1 93.81 220 TYR B C 1
ATOM 3909 O O . TYR B 1 220 ? -7.07 15.789 -13.008 1 93.81 220 TYR B O 1
ATOM 3917 N N . ASN B 1 221 ? -7.48 16.109 -15.109 1 92.94 221 ASN B N 1
ATOM 3918 C CA . ASN B 1 221 ? -6.102 15.898 -15.539 1 92.94 221 ASN B CA 1
ATOM 3919 C C . ASN B 1 221 ? -5.156 16.906 -14.898 1 92.94 221 ASN B C 1
ATOM 3921 O O . ASN B 1 221 ? -3.986 16.609 -14.648 1 92.94 221 ASN B O 1
ATOM 3925 N N . SER B 1 222 ? -5.68 18.047 -14.68 1 93.62 222 SER B N 1
ATOM 3926 C CA . SER B 1 222 ? -4.867 19.125 -14.102 1 93.62 222 SER B CA 1
ATOM 3927 C C . SER B 1 222 ? -4.324 18.719 -12.734 1 93.62 222 SER B C 1
ATOM 3929 O O . SER B 1 222 ? -3.266 19.203 -12.32 1 93.62 222 SER B O 1
ATOM 3931 N N . ILE B 1 223 ? -5.027 17.875 -12.055 1 94.5 223 ILE B N 1
ATOM 3932 C CA . ILE B 1 223 ? -4.562 17.391 -10.766 1 94.5 223 ILE B CA 1
ATOM 3933 C C . ILE B 1 223 ? -3.314 16.531 -10.953 1 94.5 223 ILE B C 1
ATOM 3935 O O . ILE B 1 223 ? -2.32 16.703 -10.242 1 94.5 223 ILE B O 1
ATOM 3939 N N . LYS B 1 224 ? -3.373 15.672 -11.898 1 90.94 224 LYS B N 1
ATOM 3940 C CA . LYS B 1 224 ? -2.223 14.828 -12.203 1 90.94 224 LYS B CA 1
ATOM 3941 C C . LYS B 1 224 ? -1.016 15.664 -12.609 1 90.94 224 LYS B C 1
ATOM 3943 O O . LYS B 1 224 ? 0.115 15.367 -12.219 1 90.94 224 LYS B O 1
ATOM 3948 N N . VAL B 1 225 ? -1.252 16.688 -13.312 1 92.62 225 VAL B N 1
ATOM 3949 C CA . VAL B 1 225 ? -0.189 17.531 -13.852 1 92.62 225 VAL B CA 1
ATOM 3950 C C . VAL B 1 225 ? 0.544 18.234 -12.711 1 92.62 225 VAL B C 1
ATOM 3952 O O . VAL B 1 225 ? 1.77 18.141 -12.602 1 92.62 225 VAL B O 1
ATOM 3955 N N . PHE B 1 226 ? -0.177 18.938 -11.781 1 92.94 226 PHE B N 1
ATOM 3956 C CA . PHE B 1 226 ? 0.545 19.703 -10.773 1 92.94 226 PHE B CA 1
ATOM 3957 C C . PHE B 1 226 ? 1.25 18.766 -9.797 1 92.94 226 PHE B C 1
ATOM 3959 O O . PHE B 1 226 ? 2.312 19.094 -9.266 1 92.94 226 PHE B O 1
ATOM 3966 N N . ILE B 1 227 ? 0.693 17.594 -9.578 1 93.81 227 ILE B N 1
ATOM 3967 C CA . ILE B 1 227 ? 1.334 16.609 -8.703 1 93.81 227 ILE B CA 1
ATOM 3968 C C . ILE B 1 227 ? 2.646 16.141 -9.32 1 93.81 227 ILE B C 1
ATOM 3970 O O . ILE B 1 227 ? 3.688 16.141 -8.664 1 93.81 227 ILE B O 1
ATOM 3974 N N . ASN B 1 228 ? 2.553 15.781 -10.586 1 90.56 228 ASN B N 1
ATOM 3975 C CA . ASN B 1 228 ? 3.727 15.266 -11.289 1 90.56 228 ASN B CA 1
ATOM 3976 C C . ASN B 1 228 ? 4.809 16.344 -11.422 1 90.56 228 ASN B C 1
ATOM 3978 O O . ASN B 1 228 ? 6 16.031 -11.398 1 90.56 228 ASN B O 1
ATOM 3982 N N . GLU B 1 229 ? 4.414 17.516 -11.516 1 93.56 229 GLU B N 1
ATOM 3983 C CA . GLU B 1 229 ? 5.363 18.609 -11.703 1 93.56 229 GLU B CA 1
ATOM 3984 C C . GLU B 1 229 ? 5.797 19.203 -10.367 1 93.56 229 GLU B C 1
ATOM 3986 O O . GLU B 1 229 ? 6.637 20.109 -10.328 1 93.56 229 GLU B O 1
ATOM 3991 N N . LEU B 1 230 ? 5.207 18.719 -9.336 1 94.5 230 LEU B N 1
ATOM 3992 C CA . LEU B 1 230 ? 5.52 19.188 -7.988 1 94.5 230 LEU B CA 1
ATOM 3993 C C . LEU B 1 230 ? 5.242 20.672 -7.852 1 94.5 230 LEU B C 1
ATOM 3995 O O . LEU B 1 230 ? 6.055 21.406 -7.289 1 94.5 230 LEU B O 1
ATOM 3999 N N . LYS B 1 231 ? 4.129 21.062 -8.508 1 94.69 231 LYS B N 1
ATOM 4000 C CA . LYS B 1 231 ? 3.719 22.469 -8.445 1 94.69 231 LYS B CA 1
ATOM 4001 C C . LYS B 1 231 ? 2.588 22.672 -7.441 1 94.69 231 LYS B C 1
ATOM 4003 O O . LYS B 1 231 ? 1.863 21.719 -7.121 1 94.69 231 LYS B O 1
ATOM 4008 N N . GLU B 1 232 ? 2.512 23.891 -6.945 1 95.69 232 GLU B N 1
ATOM 4009 C CA . GLU B 1 232 ? 1.386 24.219 -6.078 1 95.69 232 GLU B CA 1
ATOM 4010 C C . GLU B 1 232 ? 0.063 24.141 -6.836 1 95.69 232 GLU B C 1
ATOM 4012 O O . GLU B 1 232 ? -0.007 24.5 -8.016 1 95.69 232 GLU B O 1
ATOM 4017 N N . PRO B 1 233 ? -0.988 23.609 -6.145 1 96.25 233 PRO B N 1
ATOM 4018 C CA . PRO B 1 233 ? -2.295 23.609 -6.809 1 96.25 233 PRO B CA 1
ATOM 4019 C C . PRO B 1 233 ? -2.797 25.016 -7.121 1 96.25 233 PRO B C 1
ATOM 4021 O O . PRO B 1 233 ? -2.512 25.969 -6.375 1 96.25 233 PRO B O 1
ATOM 4024 N N . ASN B 1 234 ? -3.48 25.094 -8.25 1 95 234 ASN B N 1
ATOM 4025 C CA . ASN B 1 234 ? -4.051 26.359 -8.68 1 95 234 ASN B CA 1
ATOM 4026 C C . ASN B 1 234 ? -5.418 26.609 -8.055 1 95 234 ASN B C 1
ATOM 4028 O O . ASN B 1 234 ? -6.387 25.906 -8.375 1 95 234 ASN B O 1
ATOM 4032 N N . ASN B 1 235 ? -5.5 27.641 -7.211 1 94.62 235 ASN B N 1
ATOM 4033 C CA . ASN B 1 235 ? -6.723 27.906 -6.457 1 94.62 235 ASN B CA 1
ATOM 4034 C C . ASN B 1 235 ? -7.84 28.422 -7.355 1 94.62 235 ASN B C 1
ATOM 4036 O O . ASN B 1 235 ? -8.984 28.562 -6.914 1 94.62 235 ASN B O 1
ATOM 4040 N N . LYS B 1 236 ? -7.633 28.672 -8.617 1 95.12 236 LYS B N 1
ATOM 4041 C CA . LYS B 1 236 ? -8.648 29.141 -9.555 1 95.12 236 LYS B CA 1
ATOM 4042 C C . LYS B 1 236 ? -9.289 27.969 -10.305 1 95.12 236 LYS B C 1
ATOM 4044 O O . LYS B 1 236 ? -10.328 28.125 -10.945 1 95.12 236 LYS B O 1
ATOM 4049 N N . GLU B 1 237 ? -8.695 26.781 -10.195 1 95.62 237 GLU B N 1
ATOM 4050 C CA . GLU B 1 237 ? -9.18 25.609 -10.914 1 95.62 237 GLU B CA 1
ATOM 4051 C C . GLU B 1 237 ? -10.438 25.047 -10.258 1 95.62 237 GLU B C 1
ATOM 4053 O O . GLU B 1 237 ? -10.625 25.188 -9.047 1 95.62 237 GLU B O 1
ATOM 4058 N N . ILE B 1 238 ? -11.211 24.312 -11.031 1 95.69 238 ILE B N 1
ATOM 4059 C CA . ILE B 1 238 ? -12.5 23.797 -10.602 1 95.69 238 ILE B CA 1
ATOM 4060 C C . ILE B 1 238 ? -12.297 22.75 -9.5 1 95.69 238 ILE B C 1
ATOM 4062 O O . ILE B 1 238 ? -13.055 22.719 -8.523 1 95.69 238 ILE B O 1
ATOM 4066 N N . TYR B 1 239 ? -11.352 21.938 -9.648 1 95.56 239 TYR B N 1
ATOM 4067 C CA . TYR B 1 239 ? -11.109 20.922 -8.633 1 95.56 239 TYR B CA 1
ATOM 4068 C C . TYR B 1 239 ? -10.859 21.547 -7.273 1 95.56 239 TYR B C 1
ATOM 4070 O O . TYR B 1 239 ? -11.305 21.016 -6.246 1 95.56 239 TYR B O 1
ATOM 4078 N N . TYR B 1 240 ? -10.117 22.625 -7.223 1 96.88 240 TYR B N 1
ATOM 4079 C CA . TYR B 1 240 ? -9.789 23.328 -5.988 1 96.88 240 TYR B CA 1
ATOM 4080 C C . TYR B 1 240 ? -11.047 23.906 -5.34 1 96.88 240 TYR B C 1
ATOM 4082 O O . TYR B 1 240 ? -11.227 23.797 -4.125 1 96.88 240 TYR B O 1
ATOM 4090 N N . GLN B 1 241 ? -11.93 24.438 -6.164 1 96.5 241 GLN B N 1
ATOM 4091 C CA . GLN B 1 241 ? -13.188 24.984 -5.668 1 96.5 241 GLN B CA 1
ATOM 4092 C C . GLN B 1 241 ? -14.086 23.875 -5.117 1 96.5 241 GLN B C 1
ATOM 4094 O O . GLN B 1 241 ? -14.758 24.062 -4.098 1 96.5 241 GLN B O 1
ATOM 4099 N N . GLU B 1 242 ? -14.109 22.75 -5.801 1 96.44 242 GLU B N 1
ATOM 4100 C CA . GLU B 1 242 ? -14.891 21.609 -5.316 1 96.44 242 GLU B CA 1
ATOM 4101 C C . GLU B 1 242 ? -14.414 21.172 -3.936 1 96.44 242 GLU B C 1
ATOM 4103 O O . GLU B 1 242 ? -15.219 20.969 -3.031 1 96.44 242 GLU B O 1
ATOM 4108 N N . ILE B 1 243 ? -13.148 21.078 -3.791 1 97.19 243 ILE B N 1
ATOM 4109 C CA . ILE B 1 243 ? -12.562 20.578 -2.551 1 97.19 243 ILE B CA 1
ATOM 4110 C C . ILE B 1 243 ? -12.719 21.641 -1.455 1 97.19 243 ILE B C 1
ATOM 4112 O O . ILE B 1 243 ? -12.984 21.297 -0.298 1 97.19 243 ILE B O 1
ATOM 4116 N N . LYS B 1 244 ? -12.539 22.922 -1.796 1 97.06 244 LYS B N 1
ATOM 4117 C CA . LYS B 1 244 ? -12.734 24 -0.848 1 97.06 244 LYS B CA 1
ATOM 4118 C C . LYS B 1 244 ? -14.156 24.016 -0.301 1 97.06 244 LYS B C 1
ATOM 4120 O O . LYS B 1 244 ? -14.367 24.203 0.9 1 97.06 244 LYS B O 1
ATOM 4125 N N . LYS B 1 245 ? -15.078 23.781 -1.179 1 95.94 245 LYS B N 1
ATOM 4126 C CA . LYS B 1 245 ? -16.469 23.719 -0.761 1 95.94 245 LYS B CA 1
ATOM 4127 C C . LYS B 1 245 ? -16.703 22.578 0.234 1 95.94 245 LYS B C 1
ATOM 4129 O O . LYS B 1 245 ? -17.406 22.766 1.23 1 95.94 245 LYS B O 1
ATOM 4134 N N . ILE B 1 246 ? -16.125 21.438 -0.052 1 95.62 246 ILE B N 1
ATOM 4135 C CA . ILE B 1 246 ? -16.25 20.281 0.829 1 95.62 246 ILE B CA 1
ATOM 4136 C C . ILE B 1 246 ? -15.648 20.594 2.193 1 95.62 246 ILE B C 1
ATOM 4138 O O . ILE B 1 246 ? -16.266 20.344 3.229 1 95.62 246 ILE B O 1
ATOM 4142 N N . LEU B 1 247 ? -14.469 21.172 2.168 1 94.44 247 LEU B N 1
ATOM 4143 C CA . LEU B 1 247 ? -13.758 21.5 3.398 1 94.44 247 LEU B CA 1
ATOM 4144 C C . LEU B 1 247 ? -14.547 22.5 4.23 1 94.44 247 LEU B C 1
ATOM 4146 O O . LEU B 1 247 ? -14.648 22.359 5.453 1 94.44 247 LEU B O 1
ATOM 4150 N N . ASN B 1 248 ? -15.133 23.484 3.584 1 91.12 248 ASN B N 1
ATOM 4151 C CA . ASN B 1 248 ? -15.914 24.5 4.27 1 91.12 248 ASN B CA 1
ATOM 4152 C C . ASN B 1 248 ? -17.141 23.922 4.941 1 91.12 248 ASN B C 1
ATOM 4154 O O . ASN B 1 248 ? -17.594 24.406 5.98 1 91.12 248 ASN B O 1
ATOM 4158 N N . ASN B 1 249 ? -17.594 22.844 4.348 1 87.94 249 ASN B N 1
ATOM 4159 C CA . ASN B 1 249 ? -18.781 22.188 4.895 1 87.94 249 ASN B CA 1
ATOM 4160 C C . ASN B 1 249 ? -18.438 21.266 6.055 1 87.94 249 ASN B C 1
ATOM 4162 O O . ASN B 1 249 ? -19.312 20.812 6.781 1 87.94 249 ASN B O 1
ATOM 4166 N N . MET B 1 250 ? -17.219 20.906 6.199 1 85.69 250 MET B N 1
ATOM 4167 C CA . MET B 1 250 ? -16.766 19.984 7.223 1 85.69 250 MET B CA 1
ATOM 4168 C C . MET B 1 250 ? -16.641 20.672 8.578 1 85.69 250 MET B C 1
ATOM 4170 O O . MET B 1 250 ? -16.688 20.016 9.617 1 85.69 250 MET B O 1
ATOM 4174 N N . PHE B 1 251 ? -16.422 21.922 8.578 1 76.5 251 PHE B N 1
ATOM 4175 C CA . PHE B 1 251 ? -16.234 22.672 9.812 1 76.5 251 PHE B CA 1
ATOM 4176 C C . PHE B 1 251 ? -17.359 23.688 10.008 1 76.5 251 PHE B C 1
ATOM 4178 O O . PHE B 1 251 ? -17.719 24.016 11.141 1 76.5 251 PHE B O 1
#

InterPro domains:
  IPR025669 AAA domain [PF13614] (7-182)
  IPR027417 P-loop containing nucleoside triphosphate hydrolase [G3DSA:3.40.50.300] (5-251)
  IPR027417 P-loop containing nucleoside triphosphate hydrolase [SSF52540] (5-248)
  IPR050678 DNA Partitioning ATPase [PTHR13696] (3-212)

Nearest PDB structures (foldseek):
  6non-assembly2_B  TM=8.613E-01  e=3.258E-17  Cyanothece
  6nop-assembly1_A  TM=8.606E-01  e=1.451E-16  Cyanothece
  5ihp-assembly1_A  TM=8.714E-01  e=1.137E-14  Mycolicibacterium smegmatis MC2 155
  5ihp-assembly2_B  TM=8.554E-01  e=6.257E-15  Mycolicibacterium smegmatis MC2 155
  4pfs-assembly1_A  TM=8.403E-01  e=1.137E-14  Mycolicibacterium smegmatis MC2 155

Foldseek 3Di:
DPLDDAAEEEEAALDPPLCLLLLLQLLQVLCVVVVFQEEEEELALVFLNCVLQVVQDDPCVQQAVQNVLVVPDPDDPVNQWTDSDPRYIYRTHHNCSVCLQVDDDVVSLQSLVVSCVVPVSVPSGRYYYYRHYSNPGSSVSVRLLPHQEYEYRAELDDVRLVRVVVVVVVSVVSCVVNVHDYHYAYEHEQDDDDDPVRPVSVVVCCVVQVVRYQYYAHRDVVSVVCSVVSHRDDCVDPRSVRSSVSSVVVD/DPLDDAAEEEEAALDPPLCLLLLLQLLQVLCVVVVFQEEEEELALVFLNCVLQVVQDPPCVQQAVQNVLVVPDPDDPVNQWTDSDPRYIYRTHHNCSVVLQVDDDVVSLQSLVVSCVVPVSVPSGRYYYYRHYSNPGSSVSVRLLPHQEYEYRAELDDVRLVRVVVVVVVSVVSCVVNVHDYHYAYEHEQDDPPPPVRPVSVVVCCVVQVVRYQFYAHRDVVSVVCSVVSHRDDCVDPRSVRSSVSSVVVD

Secondary structure (DSSP, 8-state):
---PPPEEEEE--SSSSSSHHHHHHHHHHHHHHTT--EEEEE--TT-HHHHHTGGG---TTTSSHHHHHH--S---GGGG-EESSSSEEEE---GGGGGGGT---TTGGGHHHHHHHHHGGGT--SEEEEE--SS--HHHHHHHTT-SEEEEEE-SSHHHHHHHHHHHHHHHHHHHHHT---EEEEEEEEE-TT-THHHHHHHHHHHHHGGGEEEEEE--HHHHHHHHHTPPP-TTSHHHHHHHHHHHHH-/---PPPEEEEE--SSSSSSHHHHHHHHHHHHHHTT--EEEEE--TT-HHHHHTGGG---TTTSSHHHHHHS-----GGGG-EESSSSEEEE---GGGGGGGT---TTGGGHHHHHHHHHGGGT--SEEEEE--SS--HHHHHHHTT-SEEEEEE-SSHHHHHHHHHHHHHHHHHHHHHT---EEEEEEEEE-TT-THHHHHHHHHHHHHGGGEEEEEE--HHHHHHHHTTPPP-TTSHHHHHHHHHHHHH-

Radius of gyration: 22.77 Å; Cα contacts (8 Å, |Δi|>4): 907; chains: 2; bounding box: 55×73×58 Å